Protein AF-A0A7L5JMY8-F1 (afdb_monomer)

pLDDT: mean 86.7, std 9.5, range [43.69, 96.56]

Nearest PDB structures (foldseek):
  7z8f-assembly1_n  TM=1.331E-01  e=8.745E-01  Homo sapiens
  7z8f-assembly1_f  TM=1.299E-01  e=8.092E-01  Homo sapiens
  7z8f-assembly1_m  TM=1.327E-01  e=2.137E+00  Homo sapiens

Sequence (607 aa):
MKKYSILFLLIIILAKIIYLLFEIDYNGSLLDIVSKPKVDKEELESLELYGHKLSSIGLTLLVIPFLYLVYNFIVKNKILVYILLVITSMIVYLGIYKSLTMLIDKIVEENKDKRYYSYYATTFKYGMLNSQMGYGSFIPKERLENLTIEDKVLIANIFLLMAYDDKLVDKVAENKNKLTETYLLNQKNKEYENKYKESENKFNSTLKEINNAFETYTSKTNEANKFLANIEKEKAEVNKIYEDVKINIFAKSYTSYRINSDHYMKGINPSNSEIETYYKDLSDYFKYHNFKRAQDKYNESMQENFGRYIEPISWCENNICPSKNSIRRVLKQEAERKWDKNIEPNLTRKEFFANSYTRSKIAKELNSKFKINLPMDFNYSKDTFVNAILNKLNKKQEEVKIQLRSELRKAIKKDIELELNYNSFAKYWKPDIIKEYGEKYGEILFKMIENKNTEKFYSEFYEPYYKENYLDKFILTKEQLDNNEHEEKGDYAIKSMFIIPFAIFMSLLASLLNFVSVIVLSLIVILKFIKQDTKIFITTNIVKVLLYVVIIYYPYKIGKDNKVLEQYKIFQKQHDSKFINFYVEAMNWILVVENFSYNKLYKLKYK

Secondary structure (DSSP, 8-state):
-PPPPHHHHHHHHHHHHHHHHHHHHHHHHHHHHHTSS---HHHHHHHHHHHHHHHHHHHHHHHHHHHHHHHHHH-S-HHHHHHHHHHHHHHHHHHHHHHHHHHHHHHHHHTGGGHHHHHHHHHHHHHHHTTS---TTSS-GGGTTS--HHHHHHHHTTHHHHHH-TTHHHHHHHTHHH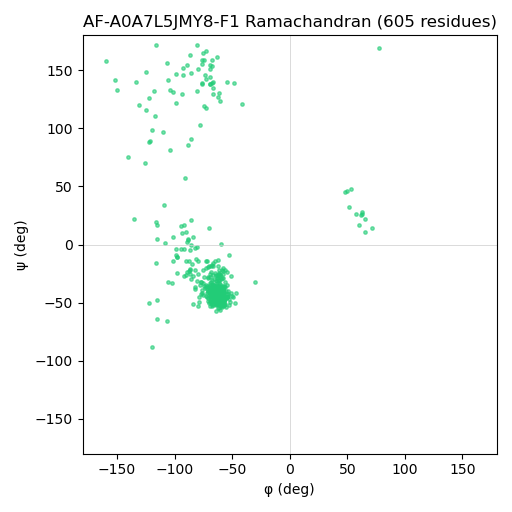HHHHHHHHTTTHHHHHHHHHHHHHHHHHHHHHHHHHHHHHHHHHHHHHHHHHHHHHHHHHHHHHHHHIIIIIIHHHHHHHHHHHHHHHHHS--HHHHHHHHHHHHHHHHHTTSHHHHHHHHHHHHHHHSS---GGGG-BTTBSS-HHHHHHHHHHHHHHHS-TTS-TT--HHHHHH-HHHHHHHHHHHHHHHT----TT----HHHHHHHHHHHHHHHHHHHHHHHHHHHHHHHSS-PPSS--HHHHHGGGHHHHHHHHHHHHHHHHHHHHHTT--TTIIIIIIHHHHIIIIITTTS--HHHHHSTTSHHHHHHHHHHHHHHHHHHHHHHHHHHHHHHHHHHHHHHHHHHHTT-TTTHHHHHHHHHHHHHHHHHHHHHHHHHHTTTTTT-GGGGSPPS-HHHHHHHHHHHHHHHHHHHHIIIIITTT--

Organism: NCBI:txid255507

Structure (mmCIF, N/CA/C/O backbone):
data_AF-A0A7L5JMY8-F1
#
_entry.id   AF-A0A7L5JMY8-F1
#
loop_
_atom_site.group_PDB
_atom_site.id
_atom_site.type_symbol
_atom_site.label_atom_id
_atom_site.label_alt_id
_atom_site.label_comp_id
_atom_site.label_asym_id
_atom_site.label_entity_id
_atom_site.label_seq_id
_atom_site.pdbx_PDB_ins_code
_atom_site.Cartn_x
_atom_site.Cartn_y
_atom_site.Cartn_z
_atom_site.occupancy
_atom_site.B_iso_or_equiv
_atom_site.auth_seq_id
_atom_site.auth_comp_id
_atom_site.auth_asym_id
_atom_site.auth_atom_id
_atom_site.pdbx_PDB_model_num
ATOM 1 N N . MET A 1 1 ? -15.051 -8.107 73.227 1.00 45.69 1 MET A N 1
ATOM 2 C CA . MET A 1 1 ? -14.521 -8.076 71.841 1.00 45.69 1 MET A CA 1
ATOM 3 C C . MET A 1 1 ? -13.399 -7.048 71.739 1.00 45.69 1 MET A C 1
ATOM 5 O O . MET A 1 1 ? -13.614 -5.905 72.132 1.00 45.69 1 MET A O 1
ATOM 9 N N . LYS A 1 2 ? -12.206 -7.428 71.248 1.00 54.94 2 LYS A N 1
ATOM 10 C CA . LYS A 1 2 ? -11.136 -6.454 70.956 1.00 54.94 2 LYS A CA 1
ATOM 11 C C . LYS A 1 2 ? -11.643 -5.471 69.896 1.00 54.94 2 LYS A C 1
ATOM 13 O O . LYS A 1 2 ? -12.101 -5.877 68.834 1.00 54.94 2 LYS A O 1
ATOM 18 N N . LYS A 1 3 ? -11.604 -4.181 70.222 1.00 73.94 3 LYS A N 1
ATOM 19 C CA . LYS A 1 3 ? -12.197 -3.108 69.417 1.00 73.94 3 LYS A CA 1
ATOM 20 C C . LYS A 1 3 ? -11.285 -2.749 68.237 1.00 73.94 3 LYS A C 1
ATOM 22 O O . LYS A 1 3 ? -10.063 -2.847 68.342 1.00 73.94 3 LYS A O 1
ATOM 27 N N . TYR A 1 4 ? -11.875 -2.279 67.135 1.00 80.56 4 TYR A N 1
ATOM 28 C CA . TYR A 1 4 ? -11.118 -1.613 66.067 1.00 80.56 4 TYR A CA 1
ATOM 29 C C . TYR A 1 4 ? -10.298 -0.435 66.617 1.00 80.56 4 TYR A C 1
ATOM 31 O O . TYR A 1 4 ? -10.811 0.327 67.442 1.00 80.56 4 TYR A O 1
ATOM 39 N N . SER A 1 5 ? -9.068 -0.249 66.141 1.00 85.50 5 SER A N 1
ATOM 40 C CA . SER A 1 5 ? -8.345 1.009 66.364 1.00 85.50 5 SER A CA 1
ATOM 41 C C . SER A 1 5 ? -9.038 2.150 65.607 1.00 85.50 5 SER A C 1
ATOM 43 O O . SER A 1 5 ? -9.482 1.941 64.479 1.00 85.50 5 SER A O 1
ATOM 45 N N . ILE A 1 6 ? -9.139 3.345 66.204 1.00 86.25 6 ILE A N 1
ATOM 46 C CA . ILE A 1 6 ? -9.717 4.528 65.532 1.00 86.25 6 ILE A CA 1
ATOM 47 C C . ILE A 1 6 ? -8.898 4.873 64.284 1.00 86.25 6 ILE A C 1
ATOM 49 O O . ILE A 1 6 ? -9.472 5.067 63.219 1.00 86.25 6 ILE A O 1
ATOM 53 N N . LEU A 1 7 ? -7.566 4.844 64.391 1.00 88.25 7 LEU A N 1
ATOM 54 C CA . LEU A 1 7 ? -6.664 5.105 63.268 1.00 88.25 7 LEU A CA 1
ATOM 55 C C . LEU A 1 7 ? -6.914 4.143 62.096 1.00 88.25 7 LEU A C 1
ATOM 57 O O . LEU A 1 7 ? -6.995 4.572 60.952 1.00 88.25 7 LEU A O 1
ATOM 61 N N . PHE A 1 8 ? -7.104 2.850 62.383 1.00 91.00 8 PHE A N 1
ATOM 62 C CA . PHE A 1 8 ? -7.425 1.855 61.356 1.00 91.00 8 PHE A CA 1
ATOM 63 C C . PHE A 1 8 ? -8.754 2.165 60.654 1.00 91.00 8 PHE A C 1
ATOM 65 O O . PHE A 1 8 ? -8.830 2.094 59.430 1.00 91.00 8 PHE A O 1
ATOM 72 N N . LEU A 1 9 ? -9.792 2.541 61.413 1.00 91.75 9 LEU A N 1
ATOM 73 C CA . LEU A 1 9 ? -11.089 2.905 60.837 1.00 91.75 9 LEU A CA 1
ATOM 74 C C . LEU A 1 9 ? -10.970 4.121 59.915 1.00 91.75 9 LEU A C 1
ATOM 76 O O . LEU A 1 9 ? -11.498 4.078 58.811 1.00 91.75 9 LEU A O 1
ATOM 80 N N . LEU A 1 10 ? -10.244 5.163 60.333 1.00 93.00 10 LEU A N 1
ATOM 81 C CA . LEU A 1 10 ? -10.032 6.364 59.520 1.00 93.00 10 LEU A CA 1
ATOM 82 C C . LEU A 1 10 ? -9.279 6.054 58.219 1.00 93.00 10 LEU A C 1
ATOM 84 O O . LEU A 1 10 ? -9.697 6.514 57.160 1.00 93.00 10 LEU A O 1
ATOM 88 N N . ILE A 1 11 ? -8.229 5.225 58.276 1.00 93.38 11 ILE A N 1
ATOM 89 C CA . ILE A 1 11 ? -7.471 4.803 57.085 1.00 93.38 11 ILE A CA 1
ATOM 90 C C . ILE A 1 11 ? -8.373 4.045 56.104 1.00 93.38 11 ILE A C 1
ATOM 92 O O . ILE A 1 11 ? -8.365 4.338 54.911 1.00 93.38 11 ILE A O 1
ATOM 96 N N . ILE A 1 12 ? -9.179 3.095 56.589 1.00 94.69 12 ILE A N 1
ATOM 97 C CA . ILE A 1 12 ? -10.074 2.315 55.723 1.00 94.69 12 ILE A CA 1
ATOM 98 C C . ILE A 1 12 ? -11.204 3.172 55.151 1.00 94.69 12 ILE A C 1
ATOM 100 O O . ILE A 1 12 ? -11.555 3.000 53.986 1.00 94.69 12 ILE A O 1
ATOM 104 N N . ILE A 1 13 ? -11.765 4.095 55.936 1.00 95.75 13 ILE A N 1
ATOM 105 C CA . ILE A 1 13 ? -12.767 5.050 55.445 1.00 95.75 13 ILE A CA 1
ATOM 106 C C . ILE A 1 13 ? -12.171 5.886 54.309 1.00 95.75 13 ILE A C 1
ATOM 108 O O . ILE A 1 13 ? -12.771 5.954 53.240 1.00 95.75 13 ILE A O 1
ATOM 112 N N . LEU A 1 14 ? -10.975 6.453 54.502 1.00 96.44 14 LEU A N 1
ATOM 113 C CA . LEU A 1 14 ? -10.297 7.247 53.478 1.00 96.44 14 LEU A CA 1
ATOM 114 C C . LEU A 1 14 ? -10.017 6.423 52.213 1.00 96.44 14 LEU A C 1
ATOM 116 O O . LEU A 1 14 ? -10.344 6.866 51.116 1.00 96.44 14 LEU A O 1
ATOM 120 N N . ALA A 1 15 ? -9.486 5.206 52.357 1.00 95.88 15 ALA A N 1
ATOM 121 C CA . ALA A 1 15 ? -9.220 4.316 51.227 1.00 95.88 15 ALA A CA 1
ATOM 122 C C . ALA A 1 15 ? -10.496 3.973 50.440 1.00 95.88 15 ALA A C 1
ATOM 124 O O . ALA A 1 15 ? -10.480 3.973 49.211 1.00 95.88 15 ALA A O 1
ATOM 125 N N . LYS A 1 16 ? -11.620 3.733 51.131 1.00 96.56 16 LYS A N 1
ATOM 126 C CA . LYS A 1 16 ? -12.921 3.482 50.493 1.00 96.56 16 LYS A CA 1
ATOM 127 C C . LYS A 1 16 ? -13.480 4.718 49.791 1.00 96.56 16 LYS A C 1
ATOM 129 O O . LYS A 1 16 ? -14.048 4.571 48.718 1.00 96.56 16 LYS A O 1
ATOM 134 N N . ILE A 1 17 ? -13.317 5.914 50.361 1.00 95.06 17 ILE A N 1
ATOM 135 C CA . ILE A 1 17 ? -13.724 7.168 49.705 1.00 95.06 17 ILE A CA 1
ATOM 136 C C . ILE A 1 17 ? -12.920 7.374 48.418 1.00 95.06 17 ILE A C 1
ATOM 138 O O . ILE A 1 17 ? -13.513 7.631 47.377 1.00 95.06 17 ILE A O 1
ATOM 142 N N . ILE A 1 18 ? -11.593 7.198 48.468 1.00 94.94 18 ILE A N 1
ATOM 143 C CA . ILE A 1 18 ? -10.727 7.281 47.281 1.00 94.94 18 ILE A CA 1
ATOM 144 C C . ILE A 1 18 ? -11.172 6.264 46.225 1.00 94.94 18 ILE A C 1
ATOM 146 O O . ILE A 1 18 ? -11.337 6.620 45.063 1.00 94.94 18 ILE A O 1
ATOM 150 N N . TYR A 1 19 ? -11.422 5.017 46.628 1.00 95.62 19 TYR A N 1
ATOM 151 C CA . TYR A 1 19 ? -11.937 3.977 45.738 1.00 95.62 19 TYR A CA 1
ATOM 152 C C . TYR A 1 19 ? -13.268 4.373 45.068 1.00 95.62 19 TYR A C 1
ATOM 154 O O . TYR A 1 19 ? -13.386 4.250 43.853 1.00 95.62 19 TYR A O 1
ATOM 162 N N . LEU A 1 20 ? -14.237 4.911 45.820 1.00 93.44 20 LEU A N 1
ATOM 163 C CA . LEU A 1 20 ? -15.526 5.351 45.267 1.00 93.44 20 LEU A CA 1
ATOM 164 C C . LEU A 1 20 ? -15.371 6.472 44.224 1.00 93.44 20 LEU A C 1
ATOM 166 O O . LEU A 1 20 ? -16.136 6.513 43.265 1.00 93.44 20 LEU A O 1
ATOM 170 N N . LEU A 1 21 ? -14.379 7.359 44.376 1.00 91.06 21 LEU A N 1
ATOM 171 C CA . LEU A 1 21 ? -14.079 8.387 43.369 1.00 91.06 21 LEU A CA 1
ATOM 172 C C . LEU A 1 21 ? -13.570 7.776 42.056 1.00 91.06 21 LEU A C 1
ATOM 174 O O . LEU A 1 21 ? -13.951 8.243 40.985 1.00 91.06 21 LEU A O 1
ATOM 178 N N . PHE A 1 22 ? -12.740 6.731 42.131 1.00 92.62 22 PHE A N 1
ATOM 179 C CA . PHE A 1 22 ? -12.297 5.996 40.944 1.00 92.62 22 PHE A CA 1
ATOM 180 C C . PHE A 1 22 ? -13.429 5.187 40.298 1.00 92.62 22 PHE A C 1
ATOM 182 O O . PHE A 1 22 ? -13.464 5.090 39.079 1.00 92.62 22 PHE A O 1
ATOM 189 N N . GLU A 1 23 ? -14.382 4.656 41.069 1.00 91.50 23 GLU A N 1
ATOM 190 C CA . GLU A 1 23 ? -15.553 3.957 40.506 1.00 91.50 23 GLU A CA 1
ATOM 191 C C . GLU A 1 23 ? -16.479 4.885 39.714 1.00 91.50 23 GLU A C 1
ATOM 193 O O . GLU A 1 23 ? -16.956 4.525 38.640 1.00 91.50 23 GLU A O 1
ATOM 198 N N . ILE A 1 24 ? -16.690 6.113 40.195 1.00 89.00 24 ILE A N 1
ATOM 199 C CA . ILE A 1 24 ? -17.440 7.134 39.443 1.00 89.00 24 ILE A CA 1
ATOM 200 C C . ILE A 1 24 ? -16.744 7.431 38.108 1.00 89.00 24 ILE A C 1
ATOM 202 O O . ILE A 1 24 ? -17.400 7.539 37.072 1.00 89.00 24 ILE A O 1
ATOM 206 N N . ASP A 1 25 ? -15.414 7.548 38.133 1.00 88.88 25 ASP A N 1
ATOM 207 C CA . ASP A 1 25 ? -14.593 7.784 36.945 1.00 88.88 25 ASP A CA 1
ATOM 208 C C . ASP A 1 25 ? -14.659 6.624 35.947 1.00 88.88 25 ASP A C 1
ATOM 210 O O . ASP A 1 25 ? -14.785 6.837 34.739 1.00 88.88 25 ASP A O 1
ATOM 214 N N . TYR A 1 26 ? -14.612 5.397 36.466 1.00 91.12 26 TYR A N 1
ATOM 215 C CA . TYR A 1 26 ? -14.696 4.175 35.684 1.00 91.12 26 TYR A CA 1
ATOM 216 C C . TYR A 1 26 ? -16.042 4.040 34.978 1.00 91.12 26 TYR A C 1
ATOM 218 O O . TYR A 1 26 ? -16.056 3.887 33.759 1.00 91.12 26 TYR A O 1
ATOM 226 N N . ASN A 1 27 ? -17.159 4.160 35.704 1.00 90.00 27 ASN A N 1
ATOM 227 C CA . ASN A 1 27 ? -18.495 4.032 35.114 1.00 90.00 27 ASN A CA 1
ATOM 228 C C . ASN A 1 27 ? -18.762 5.119 34.068 1.00 90.00 27 ASN A C 1
ATOM 230 O O . ASN A 1 27 ? -19.282 4.824 32.991 1.00 90.00 27 ASN A O 1
ATOM 234 N N . GLY A 1 28 ? -18.326 6.356 34.330 1.00 88.25 28 GLY A N 1
ATOM 235 C CA . GLY A 1 28 ? -18.406 7.434 33.345 1.00 88.25 28 GLY A CA 1
ATOM 236 C C . GLY A 1 28 ? -17.623 7.129 32.070 1.00 88.25 28 GLY A C 1
ATOM 237 O O . GLY A 1 28 ? -18.177 7.170 30.970 1.00 88.25 28 GLY A O 1
ATOM 238 N N . SER A 1 29 ? -16.359 6.732 32.226 1.00 88.12 29 SER A N 1
ATOM 239 C CA . SER A 1 29 ? -15.483 6.390 31.101 1.00 88.12 29 SER A CA 1
ATOM 240 C C . SER A 1 29 ? -15.984 5.170 30.322 1.00 88.12 29 SER A C 1
ATOM 242 O O . SER A 1 29 ? -15.910 5.151 29.096 1.00 88.12 29 SER A O 1
ATOM 244 N N . LEU A 1 30 ? -16.535 4.168 31.013 1.00 89.38 30 LEU A N 1
ATOM 245 C CA . LEU A 1 30 ? -17.137 2.977 30.417 1.00 89.38 30 LEU A CA 1
ATOM 246 C C . LEU A 1 30 ? -18.319 3.355 29.520 1.00 89.38 30 LEU A C 1
ATOM 248 O O . LEU A 1 30 ? -18.345 2.959 28.357 1.00 89.38 30 LEU A O 1
ATOM 252 N N . LEU A 1 31 ? -19.255 4.174 30.009 1.00 89.56 31 LEU A N 1
ATOM 253 C CA . LEU A 1 31 ? -20.392 4.633 29.204 1.00 89.56 31 LEU A CA 1
ATOM 254 C C . LEU A 1 31 ? -19.954 5.476 28.000 1.00 89.56 31 LEU A C 1
ATOM 256 O O . LEU A 1 31 ? -20.545 5.353 26.924 1.00 89.56 31 LEU A O 1
ATOM 260 N N . ASP A 1 32 ? -18.912 6.294 28.143 1.00 87.88 32 ASP A N 1
ATOM 261 C CA . ASP A 1 32 ? -18.379 7.094 27.039 1.00 87.88 32 ASP A CA 1
ATOM 262 C C . ASP A 1 32 ? -17.694 6.248 25.972 1.00 87.88 32 ASP A C 1
ATOM 264 O O . ASP A 1 32 ? -17.980 6.431 24.789 1.00 87.88 32 ASP A O 1
ATOM 268 N N . ILE A 1 33 ? -16.858 5.286 26.368 1.00 86.50 33 ILE A N 1
ATOM 269 C CA . ILE A 1 33 ? -16.188 4.369 25.438 1.00 86.50 33 ILE A CA 1
ATOM 270 C C . ILE A 1 33 ? -17.220 3.544 24.677 1.00 86.50 33 ILE A C 1
ATOM 272 O O . ILE A 1 33 ? -17.162 3.450 23.456 1.00 86.50 33 ILE A O 1
ATOM 276 N N . VAL A 1 34 ? -18.202 2.980 25.373 1.00 83.81 34 VAL A N 1
ATOM 277 C CA . VAL A 1 34 ? -19.194 2.084 24.765 1.00 83.81 34 VAL A CA 1
ATOM 278 C C . VAL A 1 34 ? -20.137 2.811 23.808 1.00 83.81 34 VAL A C 1
ATOM 280 O O . VAL A 1 34 ? -20.671 2.196 22.884 1.00 83.81 34 VAL A O 1
ATOM 283 N N . SER A 1 35 ? -20.287 4.120 23.993 1.00 85.75 35 SER A N 1
ATOM 284 C CA . SER A 1 35 ? -21.069 4.988 23.115 1.00 85.75 35 SER A CA 1
ATOM 285 C C . SER A 1 35 ? -20.248 5.576 21.964 1.00 85.75 35 SER A C 1
ATOM 287 O O . SER A 1 35 ? -20.786 6.350 21.172 1.00 85.75 35 SER A O 1
ATOM 289 N N . LYS A 1 36 ? -18.955 5.235 21.839 1.00 82.94 36 LYS A N 1
ATOM 290 C CA . LYS A 1 36 ? -18.146 5.656 20.691 1.00 82.94 36 LYS A CA 1
ATOM 291 C C . LYS A 1 36 ? -18.601 4.934 19.414 1.00 82.94 36 LYS A C 1
ATOM 293 O O . LYS A 1 36 ? -18.862 3.730 19.447 1.00 82.94 36 LYS A O 1
ATOM 298 N N . PRO A 1 37 ? -18.563 5.611 18.252 1.00 71.06 37 PRO A N 1
ATOM 299 C CA . PRO A 1 37 ? -18.886 5.007 16.956 1.00 71.06 37 PRO A CA 1
ATOM 300 C C . PRO A 1 37 ? -18.031 3.787 16.574 1.00 71.06 37 PRO A C 1
ATOM 302 O O . PRO A 1 37 ? -18.441 2.990 15.729 1.00 71.06 37 PRO A O 1
ATOM 305 N N . LYS A 1 38 ? -16.855 3.632 17.195 1.00 72.31 38 LYS A N 1
ATOM 306 C CA . LYS A 1 38 ? -15.998 2.446 17.138 1.00 72.31 38 LYS A CA 1
ATOM 307 C C . LYS A 1 38 ? -15.195 2.351 18.436 1.00 72.31 38 LYS A C 1
ATOM 309 O O . LYS A 1 38 ? -14.741 3.371 18.948 1.00 72.31 38 LYS A O 1
ATOM 314 N N . VAL A 1 39 ? -15.010 1.130 18.930 1.00 72.69 39 VAL A N 1
ATOM 315 C CA . VAL A 1 39 ? -14.099 0.821 20.040 1.00 72.69 39 VAL A CA 1
ATOM 316 C C . VAL A 1 39 ? -13.105 -0.202 19.524 1.00 72.69 39 VAL A C 1
ATOM 318 O O . VAL A 1 39 ? -13.514 -1.222 18.968 1.00 72.69 39 VAL A O 1
ATOM 321 N N . ASP A 1 40 ? -11.816 0.086 19.658 1.00 73.38 40 ASP A N 1
ATOM 322 C CA . ASP A 1 40 ? -10.777 -0.855 19.258 1.00 73.38 40 ASP A CA 1
ATOM 323 C C . ASP A 1 40 ? -10.639 -1.984 20.290 1.00 73.38 40 ASP A C 1
ATOM 325 O O . ASP A 1 40 ? -10.983 -1.832 21.466 1.00 73.38 40 ASP A O 1
ATOM 329 N N . LYS A 1 41 ? -10.128 -3.140 19.849 1.00 77.06 41 LYS A N 1
ATOM 330 C CA . LYS A 1 41 ? -9.928 -4.311 20.716 1.00 77.06 41 LYS A CA 1
ATOM 331 C C . LYS A 1 41 ? -9.092 -3.963 21.950 1.00 77.06 41 LYS A C 1
ATOM 333 O O . LYS A 1 41 ? -9.497 -4.284 23.062 1.00 77.06 41 LYS A O 1
ATOM 338 N N . GLU A 1 42 ? -8.002 -3.230 21.744 1.00 81.56 42 GLU A N 1
ATOM 339 C CA . GLU A 1 42 ? -7.103 -2.776 22.808 1.00 81.56 42 GLU A CA 1
ATOM 340 C C . GLU A 1 42 ? -7.799 -1.836 23.805 1.00 81.56 42 GLU A C 1
ATOM 342 O O . GLU A 1 42 ? -7.603 -1.972 25.013 1.00 81.56 42 GLU A O 1
ATOM 347 N N . GLU A 1 43 ? -8.659 -0.919 23.333 1.00 82.12 43 GLU A N 1
ATOM 348 C CA . GLU A 1 43 ? -9.433 -0.044 24.225 1.00 82.12 43 GLU A CA 1
ATOM 349 C C . GLU A 1 43 ? -10.357 -0.874 25.128 1.00 82.12 43 GLU A C 1
ATOM 351 O O . GLU A 1 43 ? -10.383 -0.655 26.341 1.00 82.12 43 GLU A O 1
ATOM 356 N N . LEU A 1 44 ? -11.065 -1.865 24.572 1.00 81.44 44 LEU A N 1
ATOM 357 C CA . LEU A 1 44 ? -11.972 -2.723 25.341 1.00 81.44 44 LEU A CA 1
ATOM 358 C C . LEU A 1 44 ? -11.223 -3.598 26.361 1.00 81.44 44 LEU A C 1
ATOM 360 O O . LEU A 1 44 ? -11.631 -3.668 27.518 1.00 81.44 44 LEU A O 1
ATOM 364 N N . GLU A 1 45 ? -10.116 -4.225 25.960 1.00 84.56 45 GLU A N 1
ATOM 365 C CA . GLU A 1 45 ? -9.293 -5.055 26.852 1.00 84.56 45 GLU A CA 1
ATOM 366 C C . GLU A 1 45 ? -8.656 -4.227 27.976 1.00 84.56 45 GLU A C 1
ATOM 368 O O . GLU A 1 45 ? -8.602 -4.660 29.129 1.00 84.56 45 GLU A O 1
ATOM 373 N N . SER A 1 46 ? -8.216 -3.000 27.675 1.00 86.69 46 SER A N 1
ATOM 374 C CA . SER A 1 46 ? -7.680 -2.089 28.690 1.00 86.69 46 SER A CA 1
ATOM 375 C C . SER A 1 46 ? -8.739 -1.697 29.727 1.00 86.69 46 SER A C 1
ATOM 377 O O . SER A 1 46 ? -8.447 -1.627 30.926 1.00 86.69 46 SER A O 1
ATOM 379 N N . LEU A 1 47 ? -9.980 -1.504 29.276 1.00 85.38 47 LEU A N 1
ATOM 380 C CA . LEU A 1 47 ? -11.123 -1.148 30.107 1.00 85.38 47 LEU A CA 1
ATOM 381 C C . LEU A 1 47 ? -11.569 -2.315 30.992 1.00 85.38 47 LEU A C 1
ATOM 383 O O . LEU A 1 47 ? -11.865 -2.114 32.171 1.00 85.38 47 LEU A O 1
ATOM 387 N N . GLU A 1 48 ? -11.566 -3.532 30.447 1.00 86.38 48 GLU A N 1
ATOM 388 C CA . GLU A 1 48 ? -11.793 -4.769 31.196 1.00 86.38 48 GLU A CA 1
ATOM 389 C C . GLU A 1 48 ? -10.733 -4.937 32.293 1.00 86.38 48 GLU A C 1
ATOM 391 O O . GLU A 1 48 ? -11.058 -5.091 33.473 1.00 86.38 48 GLU A O 1
ATOM 396 N N . LEU A 1 49 ? -9.452 -4.822 31.926 1.00 88.94 49 LEU A N 1
ATOM 397 C CA . LEU A 1 49 ? -8.332 -4.936 32.855 1.00 88.94 49 LEU A CA 1
ATOM 398 C C . LEU A 1 49 ? -8.428 -3.913 33.992 1.00 88.94 49 LEU A C 1
ATOM 400 O O . LEU A 1 49 ? -8.165 -4.235 35.156 1.00 88.94 49 LEU A O 1
ATOM 404 N N . TYR A 1 50 ? -8.780 -2.672 33.662 1.00 90.88 50 TYR A N 1
ATOM 405 C CA . TYR A 1 50 ? -8.962 -1.614 34.646 1.00 90.88 50 TYR A CA 1
ATOM 406 C C . TYR A 1 50 ? -10.156 -1.895 35.570 1.00 90.88 50 TYR A C 1
ATOM 408 O O . TYR A 1 50 ? -9.998 -1.827 36.792 1.00 90.88 50 TYR A O 1
ATOM 416 N N . GLY A 1 51 ? -11.296 -2.324 35.019 1.00 90.00 51 GLY A N 1
ATOM 417 C CA . GLY A 1 51 ? -12.479 -2.722 35.786 1.00 90.00 51 GLY A CA 1
ATOM 418 C C . GLY A 1 51 ? -12.214 -3.874 36.754 1.00 90.00 51 GLY A C 1
ATOM 419 O O . GLY A 1 51 ? -12.612 -3.814 37.920 1.00 90.00 51 GLY A O 1
ATOM 420 N N . HIS A 1 52 ? -11.466 -4.893 36.320 1.00 91.38 52 HIS A N 1
ATOM 421 C CA . HIS A 1 52 ? -11.046 -6.005 37.175 1.00 91.38 52 HIS A CA 1
ATOM 422 C C . HIS A 1 52 ? -10.165 -5.550 38.332 1.00 91.38 52 HIS A C 1
ATOM 424 O O . HIS A 1 52 ? -10.394 -5.960 39.473 1.00 91.38 52 HIS A O 1
ATOM 430 N N . LYS A 1 53 ? -9.172 -4.694 38.068 1.00 93.56 53 LYS A N 1
ATOM 431 C CA . LYS A 1 53 ? -8.311 -4.129 39.118 1.00 93.56 53 LYS A CA 1
ATOM 432 C C . LYS A 1 53 ? -9.144 -3.348 40.129 1.00 93.56 53 LYS A C 1
ATOM 434 O O . LYS A 1 53 ? -9.012 -3.578 41.332 1.00 93.56 53 LYS A O 1
ATOM 439 N N . LEU A 1 54 ? -10.020 -2.472 39.645 1.00 93.75 54 LEU A N 1
ATOM 440 C CA . LEU A 1 54 ? -10.829 -1.603 40.488 1.00 93.75 54 LEU A CA 1
ATOM 441 C C . LEU A 1 54 ? -11.819 -2.405 41.344 1.00 93.75 54 LEU A C 1
ATOM 443 O O . LEU A 1 54 ? -11.791 -2.295 42.571 1.00 93.75 54 LEU A O 1
ATOM 447 N N . SER A 1 55 ? -12.576 -3.318 40.732 1.00 92.81 55 SER A N 1
ATOM 448 C CA . SER A 1 55 ? -13.492 -4.226 41.438 1.00 92.81 55 SER A CA 1
ATOM 449 C C . SER A 1 55 ? -12.762 -5.080 42.480 1.00 92.81 55 SER A C 1
ATOM 451 O O . SER A 1 55 ? -13.244 -5.255 43.601 1.00 92.81 55 SER A O 1
ATOM 453 N N . SER A 1 56 ? -11.561 -5.572 42.154 1.00 94.25 56 SER A N 1
ATOM 454 C CA . SER A 1 56 ? -10.741 -6.365 43.080 1.00 94.25 56 SER A CA 1
ATOM 455 C C . SER A 1 56 ? -10.276 -5.549 44.285 1.00 94.25 56 SER A C 1
ATOM 457 O O . SER A 1 56 ? -10.311 -6.053 45.410 1.00 94.25 56 SER A O 1
ATOM 459 N N . ILE A 1 57 ? -9.893 -4.281 44.089 1.00 95.00 57 ILE A N 1
ATOM 460 C CA . ILE A 1 57 ? -9.590 -3.349 45.188 1.00 95.00 57 ILE A CA 1
ATOM 461 C C . ILE A 1 57 ? -10.839 -3.140 46.050 1.00 95.00 57 ILE A C 1
ATOM 463 O O . ILE A 1 57 ? -10.775 -3.311 47.269 1.00 95.00 57 ILE A O 1
ATOM 467 N N . GLY A 1 58 ? -11.981 -2.831 45.432 1.00 94.50 58 GLY A N 1
ATOM 468 C CA . GLY A 1 58 ? -13.244 -2.565 46.120 1.00 94.50 58 GLY A CA 1
ATOM 469 C C . GLY A 1 58 ? -13.721 -3.721 46.993 1.00 94.50 58 GLY A C 1
ATOM 470 O O . GLY A 1 58 ? -14.077 -3.525 48.160 1.00 94.50 58 GLY A O 1
ATOM 471 N N . LEU A 1 59 ? -13.688 -4.939 46.454 1.00 94.62 59 LEU A N 1
ATOM 472 C CA . LEU A 1 59 ? -14.059 -6.156 47.173 1.00 94.62 59 LEU A CA 1
ATOM 473 C C . LEU A 1 59 ? -13.039 -6.503 48.270 1.00 94.62 59 LEU A C 1
ATOM 475 O O . LEU A 1 59 ? -13.434 -6.845 49.386 1.00 94.62 59 LEU A O 1
ATOM 479 N N . THR A 1 60 ? -11.739 -6.314 48.025 1.00 95.94 60 THR A N 1
ATOM 480 C CA . THR A 1 60 ? -10.703 -6.498 49.059 1.00 95.94 60 THR A CA 1
ATOM 481 C C . THR A 1 60 ? -10.906 -5.526 50.225 1.00 95.94 60 THR A C 1
ATOM 483 O O . THR A 1 60 ? -10.900 -5.936 51.388 1.00 95.94 60 THR A O 1
ATOM 486 N N . LEU A 1 61 ? -11.191 -4.248 49.944 1.00 95.50 61 LEU A N 1
ATOM 487 C CA . LEU A 1 61 ? -11.484 -3.230 50.960 1.00 95.50 61 LEU A CA 1
ATOM 488 C C . LEU A 1 61 ? -12.712 -3.572 51.819 1.00 95.50 61 LEU A C 1
ATOM 490 O O . LEU A 1 61 ? -12.818 -3.094 52.951 1.00 95.50 61 LEU A O 1
ATOM 494 N N . LEU A 1 62 ? -13.670 -4.358 51.321 1.00 94.44 62 LEU A N 1
ATOM 495 C CA . LEU A 1 62 ? -14.815 -4.838 52.109 1.00 94.44 62 LEU A CA 1
ATOM 496 C C . LEU A 1 62 ? -14.435 -5.960 53.079 1.00 94.44 62 LEU A C 1
ATOM 498 O O . LEU A 1 62 ? -14.982 -6.018 54.180 1.00 94.44 62 LEU A O 1
ATOM 502 N N . VAL A 1 63 ? -13.479 -6.807 52.700 1.00 94.44 63 VAL A N 1
ATOM 503 C CA . VAL A 1 63 ? -13.028 -7.956 53.498 1.00 94.44 63 VAL A CA 1
ATOM 504 C C . VAL A 1 63 ? -12.033 -7.539 54.594 1.00 94.44 63 VAL A C 1
ATOM 506 O O . VAL A 1 63 ? -12.043 -8.107 55.688 1.00 94.44 63 VAL A O 1
ATOM 509 N N . ILE A 1 64 ? -11.221 -6.501 54.358 1.00 94.00 64 ILE A N 1
ATOM 510 C CA . ILE A 1 64 ? -10.167 -6.043 55.286 1.00 94.00 64 ILE A CA 1
ATOM 511 C C . ILE A 1 64 ? -10.654 -5.781 56.729 1.00 94.00 64 ILE A C 1
ATOM 513 O O . ILE A 1 64 ? -9.996 -6.259 57.658 1.00 94.00 64 ILE A O 1
ATOM 517 N N . PRO A 1 65 ? -11.774 -5.071 56.987 1.00 91.62 65 PRO A N 1
ATOM 518 C CA . PRO A 1 65 ? -12.264 -4.868 58.353 1.00 91.62 65 PRO A CA 1
ATOM 519 C C . PRO A 1 65 ? -12.536 -6.179 59.099 1.00 91.62 65 PRO A C 1
ATOM 521 O O . PRO A 1 65 ? -12.201 -6.304 60.277 1.00 91.62 65 PRO A O 1
ATOM 524 N N . PHE A 1 66 ? -13.087 -7.177 58.408 1.00 90.88 66 PHE A N 1
ATOM 525 C CA . PHE A 1 66 ? -13.334 -8.492 58.990 1.00 90.88 66 PHE A CA 1
ATOM 526 C C . PHE A 1 66 ? -12.020 -9.215 59.315 1.00 90.88 66 PHE A C 1
ATOM 528 O O . PHE A 1 66 ? -11.837 -9.663 60.449 1.00 90.88 66 PHE A O 1
ATOM 535 N N . LEU A 1 67 ? -11.063 -9.239 58.379 1.00 92.25 67 LEU A N 1
ATOM 536 C CA . LEU A 1 67 ? -9.734 -9.823 58.612 1.00 92.25 67 LEU A CA 1
ATOM 537 C C . LEU A 1 67 ? -9.009 -9.155 59.786 1.00 92.25 67 LEU A C 1
ATOM 539 O O . LEU A 1 67 ? -8.384 -9.837 60.598 1.00 92.25 67 LEU A O 1
ATOM 543 N N . TYR A 1 68 ? -9.142 -7.832 59.937 1.00 92.06 68 TYR A N 1
ATOM 544 C CA . TYR A 1 68 ? -8.552 -7.103 61.061 1.00 92.06 68 TYR A CA 1
ATOM 545 C C . TYR A 1 68 ? -9.098 -7.611 62.396 1.00 92.06 68 TYR A C 1
ATOM 547 O O . TYR A 1 68 ? -8.328 -7.800 63.338 1.00 92.06 68 TYR A O 1
ATOM 555 N N . LEU A 1 69 ? -10.408 -7.860 62.495 1.00 88.88 69 LEU A N 1
ATOM 556 C CA . LEU A 1 69 ? -10.999 -8.425 63.710 1.00 88.88 69 LEU A CA 1
ATOM 557 C C . LEU A 1 69 ? -10.477 -9.833 64.000 1.00 88.88 69 LEU A C 1
ATOM 559 O O . LEU A 1 69 ? -10.111 -10.105 65.145 1.00 88.88 69 LEU A O 1
ATOM 563 N N . VAL A 1 70 ? -10.406 -10.691 62.979 1.00 89.44 70 VAL A N 1
ATOM 564 C CA . VAL A 1 70 ? -9.928 -12.076 63.105 1.00 89.44 70 VAL A CA 1
ATOM 565 C C . VAL A 1 70 ? -8.476 -12.110 63.586 1.00 89.44 70 VAL A C 1
ATOM 567 O O . VAL A 1 70 ? -8.172 -12.742 64.597 1.00 89.44 70 VAL A O 1
ATOM 570 N N . TYR A 1 71 ? -7.571 -11.367 62.948 1.00 91.44 71 TYR A N 1
ATOM 571 C CA . TYR A 1 71 ? -6.166 -11.360 63.365 1.00 91.44 71 TYR A CA 1
ATOM 572 C C . TYR A 1 71 ? -5.953 -10.683 64.706 1.00 91.44 71 TYR A C 1
ATOM 574 O O . TYR A 1 71 ? -5.155 -11.157 65.505 1.00 91.44 71 TYR A O 1
ATOM 582 N N . ASN A 1 72 ? -6.677 -9.607 65.004 1.00 88.12 72 ASN A N 1
ATOM 583 C CA . ASN A 1 72 ? -6.571 -8.957 66.304 1.00 88.12 72 ASN A CA 1
ATOM 584 C C . ASN A 1 72 ? -7.094 -9.864 67.436 1.00 88.12 72 ASN A C 1
ATOM 586 O O . ASN A 1 72 ? -6.656 -9.723 68.581 1.00 88.12 72 ASN A O 1
ATOM 590 N N . PHE A 1 73 ? -8.004 -10.796 67.134 1.00 87.06 73 PHE A N 1
ATOM 591 C CA . PHE A 1 73 ? -8.441 -11.843 68.054 1.00 87.06 73 PHE A CA 1
ATOM 592 C C . PHE A 1 73 ? -7.338 -12.887 68.293 1.00 87.06 73 PHE A C 1
ATOM 594 O O . PHE A 1 73 ? -6.990 -13.123 69.450 1.00 87.06 73 PHE A O 1
ATOM 601 N N . ILE A 1 74 ? -6.744 -13.429 67.224 1.00 88.81 74 ILE A N 1
ATOM 602 C CA . ILE A 1 74 ? -5.766 -14.534 67.276 1.00 88.81 74 ILE A CA 1
ATOM 603 C C . ILE A 1 74 ? -4.373 -14.066 67.736 1.00 88.81 74 ILE A C 1
ATOM 605 O O . ILE A 1 74 ? -3.716 -14.717 68.545 1.00 88.81 74 ILE A O 1
ATOM 609 N N . VAL A 1 75 ? -3.912 -12.917 67.247 1.00 89.69 75 VAL A N 1
ATOM 610 C CA . VAL A 1 75 ? -2.538 -12.429 67.408 1.00 89.69 75 VAL A CA 1
ATOM 611 C C . VAL A 1 75 ? -2.479 -11.319 68.461 1.00 89.69 75 VAL A C 1
ATOM 613 O O . VAL A 1 75 ? -3.260 -10.363 68.457 1.00 89.69 75 VAL A O 1
ATOM 616 N N . LYS A 1 76 ? -1.516 -11.417 69.389 1.00 84.38 76 LYS A N 1
ATOM 617 C CA . LYS A 1 76 ? -1.276 -10.378 70.410 1.00 84.38 76 LYS A CA 1
ATOM 618 C C . LYS A 1 76 ? -0.423 -9.214 69.885 1.00 84.38 76 LYS A C 1
ATOM 620 O O . LYS A 1 76 ? -0.710 -8.067 70.222 1.00 84.38 76 LYS A O 1
ATOM 625 N N . ASN A 1 77 ? 0.586 -9.491 69.054 1.00 89.44 77 ASN A N 1
ATOM 626 C CA . ASN A 1 77 ? 1.488 -8.477 68.500 1.00 89.44 77 ASN A CA 1
ATOM 627 C C . ASN A 1 77 ? 0.805 -7.654 67.391 1.00 89.44 77 ASN A C 1
ATOM 629 O O . ASN A 1 77 ? 0.421 -8.187 66.351 1.00 89.44 77 ASN A O 1
ATOM 633 N N . LYS A 1 78 ? 0.694 -6.337 67.597 1.00 85.56 78 LYS A N 1
ATOM 634 C CA . LYS A 1 78 ? 0.042 -5.413 66.657 1.00 85.56 78 LYS A CA 1
ATOM 635 C C . LYS A 1 78 ? 0.775 -5.275 65.328 1.00 85.56 78 LYS A C 1
ATOM 637 O O . LYS A 1 78 ? 0.109 -5.169 64.306 1.00 85.56 78 LYS A O 1
ATOM 642 N N . ILE A 1 79 ? 2.106 -5.315 65.327 1.00 89.00 79 ILE A N 1
ATOM 643 C CA . ILE A 1 79 ? 2.904 -5.232 64.095 1.00 89.00 79 ILE A CA 1
ATOM 644 C C . ILE A 1 79 ? 2.608 -6.452 63.217 1.00 89.00 79 ILE A C 1
ATOM 646 O O . ILE A 1 79 ? 2.320 -6.311 62.032 1.00 89.00 79 ILE A O 1
ATOM 650 N N . LEU A 1 80 ? 2.568 -7.639 63.828 1.00 91.31 80 LEU A N 1
ATOM 651 C CA . LEU A 1 80 ? 2.281 -8.887 63.122 1.00 91.31 80 LEU A CA 1
ATOM 652 C C . LEU A 1 80 ? 0.855 -8.908 62.542 1.00 91.31 80 LEU A C 1
ATOM 654 O O . LEU A 1 80 ? 0.666 -9.389 61.430 1.00 91.31 80 LEU A O 1
ATOM 658 N N . VAL A 1 81 ? -0.134 -8.315 63.228 1.00 90.12 81 VAL A N 1
ATOM 659 C CA . VAL A 1 81 ? -1.496 -8.133 62.681 1.00 90.12 81 VAL A CA 1
ATOM 660 C C . VAL A 1 81 ? -1.479 -7.313 61.389 1.00 90.12 81 VAL A C 1
ATOM 662 O O . VAL A 1 81 ? -2.124 -7.705 60.420 1.00 90.12 81 VAL A O 1
ATOM 665 N N . TYR A 1 82 ? -0.745 -6.197 61.347 1.00 90.75 82 TYR A N 1
ATOM 666 C CA . TYR A 1 82 ? -0.664 -5.373 60.136 1.00 90.75 82 TYR A CA 1
ATOM 667 C C . TYR A 1 82 ? 0.082 -6.080 58.996 1.00 90.75 82 TYR A C 1
ATOM 669 O O . TYR A 1 82 ? -0.370 -6.007 57.857 1.00 90.75 82 TYR A O 1
ATOM 677 N N . ILE A 1 83 ? 1.155 -6.825 59.291 1.00 92.50 83 ILE A N 1
ATOM 678 C CA . ILE A 1 83 ? 1.868 -7.634 58.285 1.00 92.50 83 ILE A CA 1
ATOM 679 C C . ILE A 1 83 ? 0.937 -8.699 57.687 1.00 92.50 83 ILE A C 1
ATOM 681 O O . ILE A 1 83 ? 0.817 -8.795 56.466 1.00 92.50 83 ILE A O 1
ATOM 685 N N . LEU A 1 84 ? 0.220 -9.454 58.530 1.00 93.19 84 LEU A N 1
ATOM 686 C CA . LEU A 1 84 ? -0.748 -10.454 58.066 1.00 93.19 84 LEU A CA 1
ATOM 687 C C . LEU A 1 84 ? -1.872 -9.824 57.242 1.00 93.19 84 LEU A C 1
ATOM 689 O O . LEU A 1 84 ? -2.301 -10.409 56.249 1.00 93.19 84 LEU A O 1
ATOM 693 N N . LEU A 1 85 ? -2.335 -8.628 57.614 1.00 93.12 85 LEU A N 1
ATOM 694 C CA . LEU A 1 85 ? -3.338 -7.900 56.840 1.00 93.12 85 LEU A CA 1
ATOM 695 C C . LEU A 1 85 ? -2.845 -7.547 55.446 1.00 93.12 85 LEU A C 1
ATOM 697 O O . LEU A 1 85 ? -3.583 -7.777 54.496 1.00 93.12 85 LEU A O 1
ATOM 701 N N . VAL A 1 86 ? -1.626 -7.029 55.304 1.00 93.25 86 VAL A N 1
ATOM 702 C CA . VAL A 1 86 ? -1.070 -6.692 53.985 1.00 93.25 86 VAL A CA 1
ATOM 703 C C . VAL A 1 86 ? -0.945 -7.948 53.121 1.00 93.25 86 VAL A C 1
ATOM 705 O O . VAL A 1 86 ? -1.464 -7.969 52.006 1.00 93.25 86 VAL A O 1
ATOM 708 N N . ILE A 1 87 ? -0.351 -9.020 53.659 1.00 94.62 87 ILE A N 1
ATOM 709 C CA . ILE A 1 87 ? -0.166 -10.288 52.933 1.00 94.62 87 ILE A CA 1
ATOM 710 C C . ILE A 1 87 ? -1.518 -10.861 52.496 1.00 94.62 87 ILE A C 1
ATOM 712 O O . ILE A 1 87 ? -1.716 -11.190 51.329 1.00 94.62 87 ILE A O 1
ATOM 716 N N . THR A 1 88 ? -2.480 -10.953 53.414 1.00 93.94 88 THR A N 1
ATOM 717 C CA . THR A 1 88 ? -3.779 -11.554 53.090 1.00 93.94 88 THR A CA 1
ATOM 718 C C . THR A 1 88 ? -4.661 -10.659 52.236 1.00 93.94 88 THR A C 1
ATOM 720 O O . THR A 1 88 ? -5.401 -11.183 51.413 1.00 93.94 88 THR A O 1
ATOM 723 N N . SER A 1 89 ? -4.526 -9.333 52.320 1.00 94.25 89 SER A N 1
ATOM 724 C CA . SER A 1 89 ? -5.173 -8.419 51.369 1.00 94.25 89 SER A CA 1
ATOM 725 C C . SER A 1 89 ? -4.637 -8.626 49.955 1.00 94.25 89 SER A C 1
ATOM 727 O O . SER A 1 89 ? -5.422 -8.643 49.015 1.00 94.25 89 SER A O 1
ATOM 729 N N . MET A 1 90 ? -3.327 -8.848 49.797 1.00 95.94 90 MET A N 1
ATOM 730 C CA . MET A 1 90 ? -2.730 -9.152 48.494 1.00 95.94 90 MET A CA 1
ATOM 731 C C . MET A 1 90 ? -3.235 -10.490 47.936 1.00 95.94 90 MET A C 1
ATOM 733 O O . MET A 1 90 ? -3.584 -10.566 46.761 1.00 95.94 90 MET A O 1
ATOM 737 N N . ILE A 1 91 ? -3.348 -11.525 48.776 1.00 96.50 91 ILE A N 1
ATOM 738 C CA . ILE A 1 91 ? -3.909 -12.828 48.376 1.00 96.50 91 ILE A CA 1
ATOM 739 C C . ILE A 1 91 ? -5.384 -12.692 47.973 1.00 96.50 91 ILE A C 1
ATOM 741 O O . ILE A 1 91 ? -5.777 -13.203 46.927 1.00 96.50 91 ILE A O 1
ATOM 745 N N . VAL A 1 92 ? -6.193 -11.987 48.772 1.00 96.19 92 VAL A N 1
ATOM 746 C CA . VAL A 1 92 ? -7.617 -11.748 48.483 1.00 96.19 92 VAL A CA 1
ATOM 747 C C . VAL A 1 92 ? -7.774 -10.967 47.178 1.00 96.19 92 VAL A C 1
ATOM 749 O O . VAL A 1 92 ? -8.556 -11.380 46.326 1.00 96.19 92 VAL A O 1
ATOM 752 N N . TYR A 1 93 ? -6.982 -9.912 46.978 1.00 96.38 93 TYR A N 1
ATOM 753 C CA . TYR A 1 93 ? -6.967 -9.136 45.739 1.00 96.38 93 TYR A CA 1
ATOM 754 C C . TYR A 1 93 ? -6.652 -10.011 44.519 1.00 96.38 93 TYR A C 1
ATOM 756 O O . TYR A 1 93 ? -7.420 -10.015 43.560 1.00 96.38 93 TYR A O 1
ATOM 764 N N . LEU A 1 94 ? -5.563 -10.790 44.562 1.00 96.56 94 LEU A N 1
ATOM 765 C CA . LEU A 1 94 ? -5.169 -11.665 43.452 1.00 96.56 94 LEU A CA 1
ATOM 766 C C . LEU A 1 94 ? -6.210 -12.760 43.188 1.00 96.56 94 LEU A C 1
ATOM 768 O O . LEU A 1 94 ? -6.483 -13.080 42.032 1.00 96.56 94 LEU A O 1
ATOM 772 N N . GLY A 1 95 ? -6.805 -13.314 44.247 1.00 96.25 95 GLY A N 1
ATOM 773 C CA . GLY A 1 95 ? -7.868 -14.3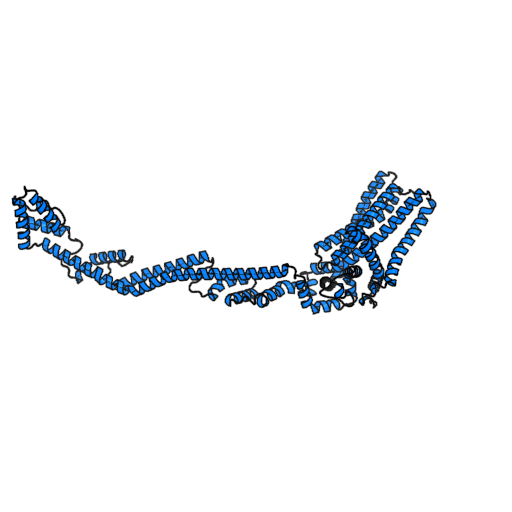10 44.148 1.00 96.25 95 GLY A CA 1
ATOM 774 C C . GLY A 1 95 ? -9.115 -13.758 43.461 1.00 96.25 95 GLY A C 1
ATOM 775 O O . GLY A 1 95 ? -9.628 -14.388 42.536 1.00 96.25 95 GLY A O 1
ATOM 776 N N . ILE A 1 96 ? -9.571 -12.566 43.860 1.00 94.69 96 ILE A N 1
ATOM 777 C CA . ILE A 1 96 ? -10.727 -11.896 43.246 1.00 94.69 96 ILE A CA 1
ATOM 778 C C . ILE A 1 96 ? -10.424 -11.545 41.791 1.00 94.69 96 ILE A C 1
ATOM 780 O O . ILE A 1 96 ? -11.215 -11.887 40.916 1.00 94.69 96 ILE A O 1
ATOM 784 N N . TYR A 1 97 ? -9.262 -10.946 41.523 1.00 94.25 97 TYR A N 1
ATOM 785 C CA . TYR A 1 97 ? -8.846 -10.570 40.174 1.00 94.25 97 TYR A CA 1
ATOM 786 C C . TYR A 1 97 ? -8.856 -11.776 39.227 1.00 94.25 97 TYR A C 1
ATOM 788 O O . TYR A 1 97 ? -9.506 -11.742 38.185 1.00 94.25 97 TYR A O 1
ATOM 796 N N . LYS A 1 98 ? -8.215 -12.884 39.628 1.00 94.44 98 LYS A N 1
ATOM 797 C CA . LYS A 1 98 ? -8.181 -14.115 38.827 1.00 94.44 98 LYS A CA 1
ATOM 798 C C . LYS A 1 98 ? -9.575 -14.717 38.639 1.00 94.44 98 LYS A C 1
ATOM 800 O O . LYS A 1 98 ? -9.872 -15.226 37.564 1.00 94.44 98 LYS A O 1
ATOM 805 N N . SER A 1 99 ? -10.423 -14.647 39.667 1.00 92.19 99 SER A N 1
ATOM 806 C CA . SER A 1 99 ? -11.797 -15.155 39.600 1.00 92.19 99 SER A CA 1
ATOM 807 C C . SER A 1 99 ? -12.647 -14.364 38.607 1.00 92.19 99 SER A C 1
ATOM 809 O O . SER A 1 99 ? -13.395 -14.972 37.851 1.00 92.19 99 SER A O 1
ATOM 811 N N . LEU A 1 100 ? -12.512 -13.034 38.566 1.00 89.00 100 LEU A N 1
ATOM 812 C CA . LEU A 1 100 ? -13.216 -12.192 37.593 1.00 89.00 100 LEU A CA 1
ATOM 813 C C . LEU A 1 100 ? -12.799 -12.529 36.157 1.00 89.00 100 LEU A C 1
ATOM 815 O O . LEU A 1 100 ? -13.666 -12.756 35.318 1.00 89.00 100 LEU A O 1
ATOM 819 N N . THR A 1 101 ? -11.494 -12.669 35.899 1.00 87.75 101 THR A N 1
ATOM 820 C CA . THR A 1 101 ? -10.991 -13.079 34.577 1.00 87.75 101 THR A CA 1
ATOM 821 C C . THR A 1 101 ? -11.523 -14.454 34.165 1.00 87.75 101 THR A C 1
ATOM 823 O O . THR A 1 101 ? -12.072 -14.598 33.078 1.00 87.75 101 THR A O 1
ATOM 826 N N . MET A 1 102 ? -11.455 -15.449 35.058 1.00 89.94 102 MET A N 1
ATOM 827 C CA . MET A 1 102 ? -11.981 -16.795 34.786 1.00 89.94 102 MET A CA 1
ATOM 828 C C . MET A 1 102 ? -13.487 -16.804 34.516 1.00 89.94 102 MET A C 1
ATOM 830 O O . MET A 1 102 ? -13.952 -17.577 33.683 1.00 89.94 102 MET A O 1
ATOM 834 N N . LEU A 1 103 ? -14.259 -15.975 35.225 1.00 87.44 103 LEU A N 1
ATOM 835 C CA . LEU A 1 103 ? -15.698 -15.859 35.002 1.00 87.44 103 LEU A CA 1
ATOM 836 C C . LEU A 1 103 ? -16.004 -15.300 33.611 1.00 87.44 103 LEU A C 1
ATOM 838 O O . LEU A 1 103 ? -16.892 -15.825 32.947 1.00 87.44 103 LEU A O 1
ATOM 842 N N . ILE A 1 104 ? -15.264 -14.285 33.157 1.00 83.31 104 ILE A N 1
ATOM 843 C CA . ILE A 1 104 ? -15.439 -13.722 31.812 1.00 83.31 104 ILE A CA 1
ATOM 844 C C . ILE A 1 104 ? -15.099 -14.751 30.739 1.00 83.31 104 ILE A C 1
ATOM 846 O O . ILE A 1 104 ? -15.905 -14.966 29.835 1.00 83.31 104 ILE A O 1
ATOM 850 N N . ASP A 1 105 ? -13.952 -15.419 30.850 1.00 84.88 105 ASP A N 1
ATOM 851 C CA . ASP A 1 105 ? -13.557 -16.426 29.863 1.00 84.88 105 ASP A CA 1
ATOM 852 C C . ASP A 1 105 ? -14.570 -17.579 29.812 1.00 84.88 105 ASP A C 1
ATOM 854 O O . ASP A 1 105 ? -14.947 -18.025 28.729 1.00 84.88 105 ASP A O 1
ATOM 858 N N . LYS A 1 106 ? -15.112 -17.982 30.969 1.00 88.50 106 LYS A N 1
ATOM 859 C CA . LYS A 1 106 ? -16.179 -18.983 31.045 1.00 88.50 106 LYS A CA 1
ATOM 860 C C . LYS A 1 106 ? -17.487 -18.512 30.396 1.00 88.50 106 LYS A C 1
ATOM 862 O O . LYS A 1 106 ? -18.124 -19.299 29.705 1.00 88.50 106 LYS A O 1
ATOM 867 N N . ILE A 1 107 ? -17.884 -17.247 30.573 1.00 84.19 107 ILE A N 1
ATOM 868 C CA . ILE A 1 107 ? -19.064 -16.680 29.892 1.00 84.19 107 ILE A CA 1
ATOM 869 C C . ILE A 1 107 ? -18.883 -16.747 28.372 1.00 84.19 107 ILE A C 1
ATOM 871 O O . ILE A 1 107 ? -19.826 -17.086 27.660 1.00 84.19 107 ILE A O 1
ATOM 875 N N . VAL A 1 108 ? -17.686 -16.445 27.868 1.00 84.06 108 VAL A N 1
ATOM 876 C CA . VAL A 1 108 ? -17.392 -16.525 26.431 1.00 84.06 108 VAL A CA 1
ATOM 877 C C . VAL A 1 108 ? -17.457 -17.969 25.947 1.00 84.06 108 VAL A C 1
ATOM 879 O O . VAL A 1 108 ? -18.094 -18.245 24.934 1.00 84.06 108 VAL A O 1
ATOM 882 N N . GLU A 1 109 ? -16.861 -18.893 26.699 1.00 86.00 109 GLU A N 1
ATOM 883 C CA . GLU A 1 109 ? -16.851 -20.317 26.373 1.00 86.00 109 GLU A CA 1
ATOM 884 C C . GLU A 1 109 ? -18.259 -20.932 26.343 1.00 86.00 109 GLU A C 1
ATOM 886 O O . GLU A 1 109 ? -18.585 -21.676 25.419 1.00 86.00 109 GLU A O 1
ATOM 891 N N . GLU A 1 110 ? -19.123 -20.576 27.296 1.00 86.38 110 GLU A N 1
ATOM 892 C CA . GLU A 1 110 ? -20.509 -21.058 27.364 1.00 86.38 110 GLU A CA 1
ATOM 893 C C . GLU A 1 110 ? -21.425 -20.459 26.282 1.00 86.38 110 GLU A C 1
ATOM 895 O O . GLU A 1 110 ? -22.520 -20.974 26.071 1.00 86.38 110 GLU A O 1
ATOM 900 N N . ASN A 1 111 ? -21.005 -19.386 25.600 1.00 83.94 111 ASN A N 1
ATOM 901 C CA . ASN A 1 111 ? -21.803 -18.697 24.578 1.00 83.94 111 ASN A CA 1
ATOM 902 C C . ASN A 1 111 ? -21.176 -18.766 23.174 1.00 83.94 111 ASN A C 1
ATOM 904 O O . ASN A 1 111 ? -21.530 -17.962 22.309 1.00 83.94 111 ASN A O 1
ATOM 908 N N . LYS A 1 112 ? -20.265 -19.716 22.917 1.00 84.25 112 LYS A N 1
ATOM 909 C CA . LYS A 1 112 ? -19.628 -19.897 21.596 1.00 84.25 112 LYS A CA 1
ATOM 910 C C . LYS A 1 112 ? -20.635 -20.115 20.462 1.00 84.25 112 LYS A C 1
ATOM 912 O O . LYS A 1 112 ? -20.421 -19.646 19.351 1.00 84.25 112 LYS A O 1
ATOM 917 N N . ASP A 1 113 ? -21.769 -20.748 20.739 1.00 82.81 113 ASP A N 1
ATOM 918 C CA . ASP A 1 113 ? -22.873 -20.946 19.789 1.00 82.81 113 ASP A CA 1
ATOM 919 C C . ASP A 1 113 ? -23.548 -19.632 19.343 1.00 82.81 113 ASP A C 1
ATOM 921 O O . ASP A 1 113 ? -24.276 -19.595 18.347 1.00 82.81 113 ASP A O 1
ATOM 925 N N . LYS A 1 114 ? -23.288 -18.530 20.058 1.00 83.75 114 LYS A N 1
ATOM 926 C CA . LYS A 1 114 ? -23.842 -17.200 19.787 1.00 83.75 114 LYS A CA 1
ATOM 927 C C . LYS A 1 114 ? -22.873 -16.268 19.066 1.00 83.75 114 LYS A C 1
ATOM 929 O O . LYS A 1 114 ? -23.238 -15.115 18.844 1.00 83.75 114 LYS A O 1
ATOM 934 N N . ARG A 1 115 ? -21.694 -16.740 18.634 1.00 85.69 115 ARG A N 1
ATOM 935 C CA . ARG A 1 115 ? -20.683 -15.941 17.903 1.00 85.69 115 ARG A CA 1
ATOM 936 C C . ARG A 1 115 ? -21.288 -15.131 16.765 1.00 85.69 115 ARG A C 1
ATOM 938 O O . ARG A 1 115 ? -21.089 -13.920 16.698 1.00 85.69 115 ARG A O 1
ATOM 945 N N . TYR A 1 116 ? -22.077 -15.789 15.918 1.00 82.75 116 TYR A N 1
ATOM 946 C CA . TYR A 1 116 ? -22.774 -15.146 14.807 1.00 82.75 116 TYR A CA 1
ATOM 947 C C . TYR A 1 116 ? -23.686 -14.004 15.280 1.00 82.75 116 TYR A C 1
ATOM 949 O O . TYR A 1 116 ? -23.560 -12.868 14.824 1.00 82.75 116 TYR A O 1
ATOM 957 N N . TYR A 1 117 ? -24.555 -14.272 16.255 1.00 81.69 117 TYR A N 1
ATOM 958 C CA . TYR A 1 117 ? -25.495 -13.279 16.775 1.00 81.69 117 TYR A CA 1
ATOM 959 C C . TYR A 1 117 ? -24.783 -12.103 17.451 1.00 81.69 117 TYR A C 1
ATOM 961 O O . TYR A 1 117 ? -25.123 -10.947 17.199 1.00 81.69 117 TYR A O 1
ATOM 969 N N . SER A 1 118 ? -23.765 -12.377 18.269 1.00 84.00 118 SER A N 1
ATOM 970 C CA . SER A 1 118 ? -22.966 -11.349 18.937 1.00 84.00 118 SER A CA 1
ATOM 971 C C . SER A 1 118 ? -22.186 -10.490 17.942 1.00 84.00 118 SER A C 1
ATOM 973 O O . SER A 1 118 ? -22.116 -9.272 18.123 1.00 84.00 118 SER A O 1
ATOM 975 N N . TYR A 1 119 ? -21.650 -11.085 16.870 1.00 82.94 119 TYR A N 1
ATOM 976 C CA . TYR A 1 119 ? -20.956 -10.359 15.805 1.00 82.94 119 TYR A CA 1
ATOM 977 C C . TYR A 1 119 ? -21.889 -9.365 15.111 1.00 82.94 119 TYR A C 1
ATOM 979 O O . TYR A 1 119 ? -21.617 -8.165 15.100 1.00 82.94 119 TYR A O 1
ATOM 987 N N . TYR A 1 120 ? -23.031 -9.831 14.603 1.00 80.19 120 TYR A N 1
ATOM 988 C CA . TYR A 1 120 ? -23.978 -8.965 13.895 1.00 80.19 120 TYR A CA 1
ATOM 989 C C . TYR A 1 120 ? -24.622 -7.921 14.803 1.00 80.19 120 TYR A C 1
ATOM 991 O O . TYR A 1 120 ? -24.839 -6.793 14.367 1.00 80.19 120 TYR A O 1
ATOM 999 N N . ALA A 1 121 ? -24.867 -8.238 16.072 1.00 81.12 121 ALA A N 1
ATOM 1000 C CA . ALA A 1 121 ? -25.366 -7.253 17.018 1.00 81.12 121 ALA A CA 1
ATOM 1001 C C . ALA A 1 121 ? -24.336 -6.189 17.390 1.00 81.12 121 ALA A C 1
ATOM 1003 O O . ALA A 1 121 ? -24.683 -5.019 17.536 1.00 81.12 121 ALA A O 1
ATOM 1004 N N . THR A 1 122 ? -23.064 -6.567 17.503 1.00 81.00 122 THR A N 1
ATOM 1005 C CA . THR A 1 122 ? -21.970 -5.610 17.695 1.00 81.00 122 THR A CA 1
ATOM 1006 C C . THR A 1 122 ? -21.833 -4.705 16.469 1.00 81.00 122 THR A C 1
ATOM 1008 O O . THR A 1 122 ? -21.739 -3.486 16.611 1.00 81.00 122 THR A O 1
ATOM 1011 N N . THR A 1 123 ? -21.925 -5.268 15.262 1.00 77.56 123 THR A N 1
ATOM 1012 C CA . THR A 1 123 ? -21.956 -4.500 14.008 1.00 77.56 123 THR A CA 1
ATOM 1013 C C . THR A 1 123 ? -23.160 -3.560 13.957 1.00 77.56 123 THR A C 1
ATOM 1015 O O . THR A 1 123 ? -23.015 -2.388 13.614 1.00 77.56 123 THR A O 1
ATOM 1018 N N . PHE A 1 124 ? -24.337 -4.034 14.367 1.00 79.75 124 PHE A N 1
ATOM 1019 C CA . PHE A 1 124 ? -25.549 -3.229 14.456 1.00 79.75 124 PHE A CA 1
ATOM 1020 C C . PHE A 1 124 ? -25.411 -2.084 15.467 1.00 79.75 124 PHE A C 1
ATOM 1022 O O . PHE A 1 124 ? -25.721 -0.945 15.126 1.00 79.75 124 PHE A O 1
ATOM 1029 N N . LYS A 1 125 ? -24.869 -2.350 16.665 1.00 83.19 125 LYS A N 1
ATOM 1030 C CA . LYS A 1 125 ? -24.551 -1.339 17.688 1.00 83.19 125 LYS A CA 1
ATOM 1031 C C . LYS A 1 125 ? -23.707 -0.213 17.094 1.00 83.19 125 LYS A C 1
ATOM 1033 O O . LYS A 1 125 ? -24.058 0.955 17.233 1.00 83.19 125 LYS A O 1
ATOM 1038 N N . TYR A 1 126 ? -22.628 -0.548 16.386 1.00 79.50 126 TYR A N 1
ATOM 1039 C CA . TYR A 1 126 ? -21.796 0.464 15.732 1.00 79.50 126 TYR A CA 1
ATOM 1040 C C . TYR A 1 126 ? -22.528 1.156 14.574 1.00 79.50 126 TYR A C 1
ATOM 1042 O O . TYR A 1 126 ? -22.420 2.371 14.431 1.00 79.50 126 TYR A O 1
ATOM 1050 N N . GLY A 1 127 ? -23.346 0.441 13.798 1.00 75.19 127 GLY A N 1
ATOM 1051 C CA . GLY A 1 127 ? -24.226 1.040 12.788 1.00 75.19 127 GLY A CA 1
ATOM 1052 C C . GLY A 1 127 ? -25.196 2.076 13.373 1.00 75.19 127 GLY A C 1
ATOM 1053 O O . GLY A 1 127 ? -25.413 3.130 12.770 1.00 75.19 127 GLY A O 1
ATOM 1054 N N . MET A 1 128 ? -25.726 1.822 14.571 1.00 79.88 128 MET A N 1
ATOM 1055 C CA . MET A 1 128 ? -26.540 2.788 15.306 1.00 79.88 128 MET A CA 1
ATOM 1056 C C . MET A 1 128 ? -25.723 3.989 15.777 1.00 79.88 128 MET A C 1
ATOM 1058 O O . MET A 1 128 ? -26.089 5.123 15.497 1.00 79.88 128 MET A O 1
ATOM 1062 N N . LEU A 1 129 ? -24.592 3.768 16.446 1.00 81.06 129 LEU A N 1
ATOM 1063 C CA . LEU A 1 129 ? -23.770 4.847 17.016 1.00 81.06 129 LEU A CA 1
ATOM 1064 C C . LEU A 1 129 ? -23.193 5.814 15.977 1.00 81.06 129 LEU A C 1
ATOM 1066 O O . LEU A 1 129 ? -22.801 6.924 16.315 1.00 81.06 129 LEU A O 1
ATOM 1070 N N . ASN A 1 130 ? -23.159 5.413 14.711 1.00 72.12 130 ASN A N 1
ATOM 1071 C CA . ASN A 1 130 ? -22.791 6.291 13.609 1.00 72.12 130 ASN A CA 1
ATOM 1072 C C . ASN A 1 130 ? -23.991 7.045 12.988 1.00 72.12 130 ASN A C 1
ATOM 1074 O O . ASN A 1 130 ? -23.856 7.633 11.918 1.00 72.12 130 ASN A O 1
ATOM 1078 N N . SER A 1 131 ? -25.172 7.017 13.614 1.00 67.38 131 SER A N 1
ATOM 1079 C CA . SER A 1 131 ? -26.417 7.654 13.141 1.00 67.38 131 SER A CA 1
ATOM 1080 C C . SER A 1 131 ? -26.945 7.120 11.809 1.00 67.38 131 SER A C 1
ATOM 1082 O O . SER A 1 131 ? -27.664 7.803 11.078 1.00 67.38 131 SER A O 1
ATOM 1084 N N . GLN A 1 132 ? -26.621 5.876 11.474 1.00 60.44 132 GLN A N 1
ATOM 1085 C CA . GLN A 1 132 ? -26.971 5.307 10.174 1.00 60.44 132 GLN A CA 1
ATOM 1086 C C . GLN A 1 132 ? -28.177 4.381 10.251 1.00 60.44 132 GLN A C 1
ATOM 1088 O O . GLN A 1 132 ? -28.989 4.321 9.325 1.00 60.44 132 GLN A O 1
ATOM 1093 N N . MET A 1 133 ? -28.317 3.694 11.383 1.00 66.25 133 MET A N 1
ATOM 1094 C CA . MET A 1 133 ? -29.421 2.789 11.659 1.00 66.25 133 MET A CA 1
ATOM 1095 C C . MET A 1 133 ? -30.096 3.206 12.958 1.00 66.25 133 MET A C 1
ATOM 1097 O O . MET A 1 133 ? -29.490 3.168 14.016 1.00 66.25 133 MET A O 1
ATOM 1101 N N . GLY A 1 134 ? -31.354 3.625 12.881 1.00 66.06 134 GLY A N 1
ATOM 1102 C CA . GLY A 1 134 ? -32.206 3.735 14.061 1.00 66.06 134 GLY A CA 1
ATOM 1103 C C . GLY A 1 134 ? -32.998 2.451 14.246 1.00 66.06 134 GLY A C 1
ATOM 1104 O O . GLY A 1 134 ? -33.343 1.786 13.269 1.00 66.06 134 GLY A O 1
ATOM 1105 N N . TYR A 1 135 ? -33.344 2.135 15.488 1.00 76.12 135 TYR A N 1
ATOM 1106 C CA . TYR A 1 135 ? -34.323 1.101 15.792 1.00 76.12 135 TYR A CA 1
ATOM 1107 C C . TYR A 1 135 ? -35.469 1.756 16.549 1.00 76.12 135 TYR A C 1
ATOM 1109 O O . TYR A 1 135 ? -35.363 2.021 17.743 1.00 76.12 135 TYR A O 1
ATOM 1117 N N . GLY A 1 136 ? -36.555 2.080 15.842 1.00 69.62 136 GLY A N 1
ATOM 1118 C CA . GLY A 1 136 ? -37.601 2.980 16.347 1.00 69.62 136 GLY A CA 1
ATOM 1119 C C . GLY A 1 136 ? -38.269 2.551 17.663 1.00 69.62 136 GLY A C 1
ATOM 1120 O O . GLY A 1 136 ? -38.807 3.399 18.369 1.00 69.62 136 GLY A O 1
ATOM 1121 N N . SER A 1 137 ? -38.233 1.263 18.019 1.00 75.75 137 SER A N 1
ATOM 1122 C CA . SER A 1 137 ? -38.735 0.735 19.300 1.00 75.75 137 SER A CA 1
ATOM 1123 C C . SER A 1 137 ? -37.670 0.606 20.400 1.00 75.75 137 SER A C 1
ATOM 1125 O O . SER A 1 137 ? -38.015 0.262 21.529 1.00 75.75 137 SER A O 1
ATOM 1127 N N . PHE A 1 138 ? -36.406 0.902 20.098 1.00 84.50 138 PHE A N 1
ATOM 1128 C CA . PHE A 1 138 ? -35.283 0.931 21.035 1.00 84.50 138 PHE A CA 1
ATOM 1129 C C . PHE A 1 138 ? -34.688 2.347 21.067 1.00 84.50 138 PHE A C 1
ATOM 1131 O O . PHE A 1 138 ? -35.160 3.182 21.834 1.00 84.50 138 PHE A O 1
ATOM 1138 N N . ILE A 1 139 ? -33.734 2.676 20.189 1.00 84.94 139 ILE A N 1
ATOM 1139 C CA . ILE A 1 139 ? -33.219 4.044 20.042 1.00 84.94 139 ILE A CA 1
ATOM 1140 C C . ILE A 1 139 ? -33.542 4.545 18.624 1.00 84.94 139 ILE A C 1
ATOM 1142 O O . ILE A 1 139 ? -32.983 4.028 17.649 1.00 84.94 139 ILE A O 1
ATOM 1146 N N . PRO A 1 140 ? -34.460 5.521 18.483 1.00 81.62 140 PRO A N 1
ATOM 1147 C CA . PRO A 1 140 ? -34.814 6.105 17.199 1.00 81.62 140 PRO A CA 1
ATOM 1148 C C . PRO A 1 140 ? -33.650 6.935 16.644 1.00 81.62 140 PRO A C 1
ATOM 1150 O O . PRO A 1 140 ? -32.799 7.419 17.394 1.00 81.62 140 PRO A O 1
ATOM 1153 N N . LYS A 1 141 ? -33.609 7.083 15.317 1.00 80.56 141 LYS A N 1
ATOM 1154 C CA . LYS A 1 141 ? -32.449 7.630 14.599 1.00 80.56 141 LYS A CA 1
ATOM 1155 C C . LYS A 1 141 ? -32.117 9.059 15.034 1.00 80.56 141 LYS A C 1
ATOM 1157 O O . LYS A 1 141 ? -30.951 9.408 15.168 1.00 80.56 141 LYS A O 1
ATOM 1162 N N . GLU A 1 142 ? -33.145 9.848 15.314 1.00 82.62 142 GLU A N 1
ATOM 1163 C CA . GLU A 1 142 ? -33.065 11.263 15.678 1.00 82.62 142 GLU A CA 1
ATOM 1164 C C . GLU A 1 142 ? -32.339 11.484 17.016 1.00 82.62 142 GLU A C 1
ATOM 1166 O O . GLU A 1 142 ? -31.776 12.551 17.240 1.00 82.62 142 GLU A O 1
ATOM 1171 N N . ARG A 1 143 ? -32.315 10.477 17.905 1.00 83.88 143 ARG A N 1
ATOM 1172 C CA . ARG A 1 143 ? -31.594 10.550 19.190 1.00 83.88 143 ARG A CA 1
ATOM 1173 C C . ARG A 1 143 ? -30.128 10.131 19.098 1.00 83.88 143 ARG A C 1
ATOM 1175 O O . ARG A 1 143 ? -29.373 10.408 20.022 1.00 83.88 143 ARG A O 1
ATOM 1182 N N . LEU A 1 144 ? -29.708 9.487 18.008 1.00 82.88 144 LEU A N 1
ATOM 1183 C CA . LEU A 1 144 ? -28.339 8.970 17.872 1.00 82.88 144 LEU A CA 1
ATOM 1184 C C . LEU A 1 144 ? -27.300 10.090 17.733 1.00 82.88 144 LEU A C 1
ATOM 1186 O O . LEU A 1 144 ? -26.160 9.911 18.146 1.00 82.88 144 LEU A O 1
ATOM 1190 N N . GLU A 1 145 ? -27.701 11.265 17.238 1.00 78.81 145 GLU A N 1
ATOM 1191 C CA . GLU A 1 145 ? -26.829 12.446 17.169 1.00 78.81 145 GLU A CA 1
ATOM 1192 C C . GLU A 1 145 ? -26.537 13.054 18.549 1.00 78.81 145 GLU A C 1
ATOM 1194 O O . GLU A 1 145 ? -25.484 13.653 18.744 1.00 78.81 145 GLU A O 1
ATOM 1199 N N . ASN A 1 146 ? -27.448 12.886 19.515 1.00 84.88 146 ASN A N 1
ATOM 1200 C CA . ASN A 1 146 ? -27.346 13.444 20.863 1.00 84.88 146 ASN A CA 1
ATOM 1201 C C . ASN A 1 146 ? -27.840 12.428 21.902 1.00 84.88 146 ASN A C 1
ATOM 1203 O O . ASN A 1 146 ? -28.935 12.558 22.454 1.00 84.88 146 ASN A O 1
ATOM 1207 N N . LEU A 1 147 ? -27.013 11.414 22.168 1.00 87.69 147 LEU A N 1
ATOM 1208 C CA . LEU A 1 147 ? -27.342 10.331 23.097 1.00 87.69 147 LEU A CA 1
ATOM 1209 C C . LEU A 1 147 ? -27.545 10.845 24.530 1.00 87.69 147 LEU A C 1
ATOM 1211 O O . LEU A 1 147 ? -26.661 11.481 25.117 1.00 87.69 147 LEU A O 1
ATOM 1215 N N . THR A 1 148 ? -28.692 10.502 25.120 1.00 88.88 148 THR A N 1
ATOM 1216 C CA . THR A 1 148 ? -28.936 10.673 26.560 1.00 88.88 148 THR A CA 1
ATOM 1217 C C . THR A 1 148 ? -28.135 9.651 27.373 1.00 88.88 148 THR A C 1
ATOM 1219 O O . THR A 1 148 ? -27.613 8.684 26.822 1.00 88.88 148 THR A O 1
ATOM 1222 N N . ILE A 1 149 ? -28.015 9.836 28.693 1.00 88.50 149 ILE A N 1
ATOM 1223 C CA . ILE A 1 149 ? -27.304 8.854 29.537 1.00 88.50 149 ILE A CA 1
ATOM 1224 C C . ILE A 1 149 ? -28.050 7.528 29.558 1.00 88.50 149 ILE A C 1
ATOM 1226 O O . ILE A 1 149 ? -27.430 6.470 29.494 1.00 88.50 149 ILE A O 1
ATOM 1230 N N . GLU A 1 150 ? -29.376 7.591 29.570 1.00 88.81 150 GLU A N 1
ATOM 1231 C CA . GLU A 1 150 ? -30.239 6.437 29.420 1.00 88.81 150 GLU A CA 1
ATOM 1232 C C . GLU A 1 150 ? -29.923 5.695 28.114 1.00 88.81 150 GLU A C 1
ATOM 1234 O O . GLU A 1 150 ? -29.693 4.489 28.147 1.00 88.81 150 GLU A O 1
ATOM 1239 N N . ASP A 1 151 ? -29.774 6.405 26.988 1.00 90.19 151 ASP A N 1
ATOM 1240 C CA . ASP A 1 151 ? -29.403 5.778 25.715 1.00 90.19 151 ASP A CA 1
ATOM 1241 C C . ASP A 1 151 ? -28.026 5.106 25.782 1.00 90.19 151 ASP A C 1
ATOM 1243 O O . ASP A 1 151 ? -27.885 3.974 25.320 1.00 90.19 151 ASP A O 1
ATOM 1247 N N . LYS A 1 152 ? -27.026 5.746 26.405 1.00 90.81 152 LYS A N 1
ATOM 1248 C CA . LYS A 1 152 ? -25.687 5.153 26.596 1.00 90.81 152 LYS A CA 1
ATOM 1249 C C . LYS A 1 152 ? -25.747 3.856 27.406 1.00 90.81 152 LYS A C 1
ATOM 1251 O O . LYS A 1 152 ? -25.136 2.857 27.027 1.00 90.81 152 LYS A O 1
ATOM 1256 N N . VAL A 1 153 ? -26.515 3.849 28.497 1.00 90.44 153 VAL A N 1
ATOM 1257 C CA . VAL A 1 153 ? -26.731 2.657 29.331 1.00 90.44 153 VAL A CA 1
ATOM 1258 C C . VAL A 1 153 ? -27.470 1.572 28.541 1.00 90.44 153 VAL A C 1
ATOM 1260 O O . VAL A 1 153 ? -27.145 0.392 28.667 1.00 90.44 153 VAL A O 1
ATOM 1263 N N . LEU A 1 154 ? -28.426 1.934 27.684 1.00 89.81 154 LEU A N 1
ATOM 1264 C CA . LEU A 1 154 ? -29.133 0.975 26.832 1.00 89.81 154 LEU A CA 1
ATOM 1265 C C . LEU A 1 154 ? -28.229 0.388 25.741 1.00 89.81 154 LEU A C 1
ATOM 1267 O O . LEU A 1 154 ? -28.255 -0.820 25.521 1.00 89.81 154 LEU A O 1
ATOM 1271 N N . ILE A 1 155 ? -27.378 1.201 25.114 1.00 89.31 155 ILE A N 1
ATOM 1272 C CA . ILE A 1 155 ? -26.357 0.756 24.151 1.00 89.31 155 ILE A CA 1
ATOM 1273 C C . ILE A 1 155 ? -25.368 -0.207 24.813 1.00 89.31 155 ILE A C 1
ATOM 1275 O O . ILE A 1 155 ? -25.008 -1.228 24.225 1.00 89.31 155 ILE A O 1
ATOM 1279 N N . ALA A 1 156 ? -24.967 0.074 26.054 1.00 88.62 156 ALA A N 1
ATOM 1280 C CA . ALA A 1 156 ? -24.141 -0.829 26.848 1.00 88.62 156 ALA A CA 1
ATOM 1281 C C . ALA A 1 156 ? -24.819 -2.178 27.119 1.00 88.62 156 ALA A C 1
ATOM 1283 O O . ALA A 1 156 ? -24.136 -3.186 27.264 1.00 88.62 156 ALA A O 1
ATOM 1284 N N . ASN A 1 157 ? -26.152 -2.212 27.098 1.00 89.62 157 ASN A N 1
ATOM 1285 C CA . ASN A 1 157 ? -26.981 -3.394 27.299 1.00 89.62 157 ASN A CA 1
ATOM 1286 C C . ASN A 1 157 ? -27.680 -3.856 26.010 1.00 89.62 157 ASN A C 1
ATOM 1288 O O . ASN A 1 157 ? -28.791 -4.388 26.056 1.00 89.62 157 ASN A O 1
ATOM 1292 N N . ILE A 1 158 ? -27.028 -3.696 24.849 1.00 86.94 158 ILE A N 1
ATOM 1293 C CA . ILE A 1 158 ? -27.596 -4.050 23.534 1.00 86.94 158 ILE A CA 1
ATOM 1294 C C . ILE A 1 158 ? -28.042 -5.519 23.437 1.00 86.94 158 ILE A C 1
ATOM 1296 O O . ILE A 1 158 ? -28.919 -5.847 22.641 1.00 86.94 158 ILE A O 1
ATOM 1300 N N . PHE A 1 159 ? -27.504 -6.402 24.286 1.00 85.00 159 PHE A N 1
ATOM 1301 C CA . PHE A 1 159 ? -27.943 -7.794 24.359 1.00 85.00 159 PHE A CA 1
ATOM 1302 C C . PHE A 1 159 ? -29.440 -7.939 24.666 1.00 85.00 159 PHE A C 1
ATOM 1304 O O . PHE A 1 159 ? -30.062 -8.906 24.230 1.00 85.00 159 PHE A O 1
ATOM 1311 N N . LEU A 1 160 ? -30.034 -6.976 25.381 1.00 86.38 160 LEU A N 1
ATOM 1312 C CA . LEU A 1 160 ? -31.467 -6.962 25.660 1.00 86.38 160 LEU A CA 1
ATOM 1313 C C . LEU A 1 160 ? -32.279 -6.779 24.382 1.00 86.38 160 LEU A C 1
ATOM 1315 O O . LEU A 1 160 ? -33.278 -7.461 24.199 1.00 86.38 160 LEU A O 1
ATOM 1319 N N . LEU A 1 161 ? -31.841 -5.912 23.468 1.00 85.44 161 LEU A N 1
ATOM 1320 C CA . LEU A 1 161 ? -32.517 -5.737 22.184 1.00 85.44 161 LEU A CA 1
ATOM 1321 C C . LEU A 1 161 ? -32.559 -7.063 21.406 1.00 85.44 161 LEU A C 1
ATOM 1323 O O . LEU A 1 161 ? -33.601 -7.438 20.878 1.00 85.44 161 LEU A O 1
ATOM 1327 N N . MET A 1 162 ? -31.451 -7.802 21.401 1.00 81.00 162 MET A N 1
ATOM 1328 C CA . MET A 1 162 ? -31.365 -9.102 20.727 1.00 81.00 162 MET A CA 1
ATOM 1329 C C . MET A 1 162 ? -32.211 -10.179 21.398 1.00 81.00 162 MET A C 1
ATOM 1331 O O . MET A 1 162 ? -32.706 -11.068 20.717 1.00 81.00 162 MET A O 1
ATOM 1335 N N . ALA A 1 163 ? -32.372 -10.117 22.722 1.00 83.50 163 ALA A N 1
ATOM 1336 C CA . ALA A 1 163 ? -33.249 -11.040 23.428 1.00 83.50 163 ALA A CA 1
ATOM 1337 C C . ALA A 1 163 ? -34.717 -10.847 23.007 1.00 83.50 163 ALA A C 1
ATOM 1339 O O . ALA A 1 163 ? -35.444 -11.820 22.873 1.00 83.50 163 ALA A O 1
ATOM 1340 N N . TYR A 1 164 ? -35.147 -9.603 22.770 1.00 84.81 164 TYR A N 1
ATOM 1341 C CA . TYR A 1 164 ? -36.539 -9.282 22.440 1.00 84.81 164 TYR A CA 1
ATOM 1342 C C . TYR A 1 164 ? -36.888 -9.325 20.939 1.00 84.81 164 TYR A C 1
ATOM 1344 O O . TYR A 1 164 ? -38.064 -9.484 20.613 1.00 84.81 164 TYR A O 1
ATOM 1352 N N . ASP A 1 165 ? -35.921 -9.159 20.029 1.00 83.56 165 ASP A N 1
ATOM 1353 C CA . ASP A 1 165 ? -36.109 -9.337 18.576 1.00 83.56 165 ASP A CA 1
ATOM 1354 C C . ASP A 1 165 ? -35.138 -10.406 18.062 1.00 83.56 165 ASP A C 1
ATOM 1356 O O . ASP A 1 165 ? -34.033 -10.105 17.609 1.00 83.56 165 ASP A O 1
ATOM 1360 N N . ASP A 1 166 ? -35.576 -11.663 18.119 1.00 75.75 166 ASP A N 1
ATOM 1361 C CA . ASP A 1 166 ? -34.852 -12.836 17.615 1.00 75.75 166 ASP A CA 1
ATOM 1362 C C . ASP A 1 166 ? -34.535 -12.735 16.112 1.00 75.75 166 ASP A C 1
ATOM 1364 O O . ASP A 1 166 ? -33.495 -13.211 15.658 1.00 75.75 166 ASP A O 1
ATOM 1368 N N . LYS A 1 167 ? -35.373 -12.017 15.354 1.00 79.69 167 LYS A N 1
ATOM 1369 C CA . LYS A 1 167 ? -35.189 -11.726 13.923 1.00 79.69 167 LYS A CA 1
ATOM 1370 C C . LYS A 1 167 ? -34.330 -10.497 13.641 1.00 79.69 167 LYS A C 1
ATOM 1372 O O . LYS A 1 167 ? -34.137 -10.158 12.472 1.00 79.69 167 LYS A O 1
ATOM 1377 N N . LEU A 1 168 ? -33.833 -9.784 14.655 1.00 78.25 168 LEU A N 1
ATOM 1378 C CA . LEU A 1 168 ? -32.982 -8.610 14.438 1.00 78.25 168 LEU A CA 1
ATOM 1379 C C . LEU A 1 168 ? -31.755 -8.986 13.615 1.00 78.25 168 LEU A C 1
ATOM 1381 O O . LEU A 1 168 ? -31.425 -8.299 12.653 1.00 78.25 168 LEU A O 1
ATOM 1385 N N . VAL A 1 169 ? -31.100 -10.085 13.987 1.00 74.56 169 VAL A N 1
ATOM 1386 C CA . VAL A 1 169 ? -29.884 -10.538 13.314 1.00 74.56 169 VAL A CA 1
ATOM 1387 C C . VAL A 1 169 ? -30.174 -10.920 11.869 1.00 74.56 169 VAL A C 1
ATOM 1389 O O . VAL A 1 169 ? -29.422 -10.494 10.999 1.00 74.56 169 VAL A O 1
ATOM 1392 N N . ASP A 1 170 ? -31.297 -11.584 11.589 1.00 76.12 170 ASP A N 1
ATOM 1393 C CA . ASP A 1 170 ? -31.710 -11.897 10.217 1.00 76.12 170 ASP A CA 1
ATOM 1394 C C . ASP A 1 170 ? -31.975 -10.623 9.404 1.00 76.12 170 ASP A C 1
ATOM 1396 O O . ASP A 1 170 ? -31.455 -10.478 8.303 1.00 76.12 170 ASP A O 1
ATOM 1400 N N . LYS A 1 171 ? -32.680 -9.630 9.965 1.00 76.38 171 LYS A N 1
ATOM 1401 C CA . LYS A 1 171 ? -32.937 -8.337 9.294 1.00 76.38 171 LYS A CA 1
ATOM 1402 C C . LYS A 1 171 ? -31.653 -7.545 9.024 1.00 76.38 171 LYS A C 1
ATOM 1404 O O . LYS A 1 171 ? -31.541 -6.872 7.995 1.00 76.38 171 LYS A O 1
ATOM 1409 N N . VAL A 1 172 ? -30.700 -7.584 9.956 1.00 73.69 172 VAL A N 1
ATOM 1410 C CA . VAL A 1 172 ? -29.373 -6.958 9.826 1.00 73.69 172 VAL A CA 1
ATOM 1411 C C . VAL A 1 172 ? -28.569 -7.704 8.758 1.00 73.69 172 VAL A C 1
ATOM 1413 O O . VAL A 1 172 ? -28.001 -7.079 7.863 1.00 73.69 172 VAL A O 1
ATOM 1416 N N . ALA A 1 173 ? -28.583 -9.034 8.786 1.00 70.44 173 ALA A N 1
ATOM 1417 C CA . ALA A 1 173 ? -27.919 -9.878 7.806 1.00 70.44 173 ALA A CA 1
ATOM 1418 C C . ALA A 1 173 ? -28.557 -9.790 6.412 1.00 70.44 173 ALA A C 1
ATOM 1420 O O . ALA A 1 173 ? -27.843 -9.914 5.429 1.00 70.44 173 ALA A O 1
ATOM 1421 N N . GLU A 1 174 ? -29.858 -9.550 6.266 1.00 69.94 174 GLU A N 1
ATOM 1422 C CA . GLU A 1 174 ? -30.521 -9.332 4.970 1.00 69.94 174 GLU A CA 1
ATOM 1423 C C . GLU A 1 174 ? -30.172 -7.959 4.380 1.00 69.94 174 GLU A C 1
ATOM 1425 O O . GLU A 1 174 ? -29.921 -7.839 3.182 1.00 69.94 174 GLU A O 1
ATOM 1430 N N . ASN A 1 175 ? -30.032 -6.934 5.228 1.00 67.31 175 ASN A N 1
ATOM 1431 C CA . ASN A 1 175 ? -29.574 -5.595 4.839 1.00 67.31 175 ASN A CA 1
ATOM 1432 C C . ASN A 1 175 ? -28.041 -5.454 4.818 1.00 67.31 175 ASN A C 1
ATOM 1434 O O . ASN A 1 175 ? -27.519 -4.337 4.865 1.00 67.31 175 ASN A O 1
ATOM 1438 N N . LYS A 1 176 ? -27.316 -6.574 4.713 1.00 65.44 176 LYS A N 1
ATOM 1439 C CA . LYS A 1 176 ? -25.849 -6.663 4.746 1.00 65.44 176 LYS A CA 1
ATOM 1440 C C . LYS A 1 176 ? -25.146 -5.684 3.811 1.00 65.44 176 LYS A C 1
ATOM 1442 O O . LYS A 1 176 ? -24.261 -4.980 4.266 1.00 65.44 176 LYS A O 1
ATOM 1447 N N . ASN A 1 177 ? -25.592 -5.525 2.563 1.00 59.12 177 ASN A N 1
ATOM 1448 C CA . ASN A 1 177 ? -24.980 -4.554 1.642 1.00 59.12 177 ASN A CA 1
ATOM 1449 C C . ASN A 1 177 ? -25.067 -3.119 2.173 1.00 59.12 177 ASN A C 1
ATOM 1451 O O . ASN A 1 177 ? -24.073 -2.404 2.154 1.00 59.12 177 ASN A O 1
ATOM 1455 N N . LYS A 1 178 ? -26.223 -2.735 2.725 1.00 60.00 178 LYS A N 1
ATOM 1456 C CA . LYS A 1 178 ? -26.430 -1.411 3.309 1.00 60.00 178 LYS A CA 1
ATOM 1457 C C . LYS A 1 178 ? -25.631 -1.255 4.596 1.00 60.00 178 LYS A C 1
ATOM 1459 O O . LYS A 1 178 ? -25.059 -0.198 4.793 1.00 60.00 178 LYS A O 1
ATOM 1464 N N . LEU A 1 179 ? -25.535 -2.277 5.452 1.00 57.47 179 LEU A N 1
ATOM 1465 C CA . LEU A 1 179 ? -24.688 -2.253 6.655 1.00 57.47 179 LEU A CA 1
ATOM 1466 C C . LEU A 1 179 ? -23.207 -2.124 6.330 1.00 57.47 179 LEU A C 1
ATOM 1468 O O . LEU A 1 179 ? -22.521 -1.364 6.999 1.00 57.47 179 LEU A O 1
ATOM 1472 N N . THR A 1 180 ? -22.727 -2.831 5.315 1.00 54.66 180 THR A N 1
ATOM 1473 C CA . THR A 1 180 ? -21.318 -2.827 4.931 1.00 54.66 180 THR A CA 1
ATOM 1474 C C . THR A 1 180 ? -20.962 -1.554 4.174 1.00 54.66 180 THR A C 1
ATOM 1476 O O . THR A 1 180 ? -19.966 -0.923 4.515 1.00 54.66 180 THR A O 1
ATOM 1479 N N . GLU A 1 181 ? -21.813 -1.095 3.249 1.00 52.81 181 GLU A N 1
ATOM 1480 C CA . GLU A 1 181 ? -21.716 0.255 2.680 1.00 52.81 181 GLU A CA 1
ATOM 1481 C C . GLU A 1 181 ? -21.745 1.296 3.779 1.00 52.81 181 GLU A C 1
ATOM 1483 O O . GLU A 1 181 ? -20.982 2.233 3.721 1.00 52.81 181 GLU A O 1
ATOM 1488 N N . THR A 1 182 ? -22.570 1.141 4.807 1.00 51.09 182 THR A N 1
ATOM 1489 C CA . THR A 1 182 ? -22.662 2.110 5.896 1.00 51.09 182 THR A CA 1
ATOM 1490 C C . THR A 1 182 ? -21.441 2.060 6.824 1.00 51.09 182 THR A C 1
ATOM 1492 O O . THR A 1 182 ? -20.898 3.099 7.183 1.00 51.09 182 THR A O 1
ATOM 1495 N N . TYR A 1 183 ? -20.974 0.871 7.208 1.00 51.28 183 TYR A N 1
ATOM 1496 C CA . TYR A 1 183 ? -19.747 0.656 7.980 1.00 51.28 183 TYR A CA 1
ATOM 1497 C C . TYR A 1 183 ? -18.536 1.240 7.238 1.00 51.28 183 TYR A C 1
ATOM 1499 O O . TYR A 1 183 ? -17.699 1.910 7.841 1.00 51.28 183 TYR A O 1
ATOM 1507 N N . LEU A 1 184 ? -18.501 1.095 5.911 1.00 50.19 184 LEU A N 1
ATOM 1508 C CA . LEU A 1 184 ? -17.537 1.759 5.039 1.00 50.19 184 LEU A CA 1
ATOM 1509 C C . LEU A 1 184 ? -17.792 3.252 4.820 1.00 50.19 184 LEU A C 1
ATOM 1511 O O . LEU A 1 184 ? -16.850 4.020 4.704 1.00 50.19 184 LEU A O 1
ATOM 1515 N N . LEU A 1 185 ? -19.044 3.692 4.750 1.00 48.12 185 LEU A N 1
ATOM 1516 C CA . LEU A 1 185 ? -19.409 5.100 4.638 1.00 48.12 185 LEU A CA 1
ATOM 1517 C C . LEU A 1 185 ? -19.112 5.817 5.957 1.00 48.12 185 LEU A C 1
ATOM 1519 O O . LEU A 1 185 ? -18.962 7.027 5.949 1.00 48.12 185 LEU A O 1
ATOM 1523 N N . ASN A 1 186 ? -18.947 5.103 7.071 1.00 47.84 186 ASN A N 1
ATOM 1524 C CA . ASN A 1 186 ? -18.338 5.616 8.300 1.00 47.84 186 ASN A CA 1
ATOM 1525 C C . ASN A 1 186 ? -16.805 5.463 8.296 1.00 47.84 186 ASN A C 1
ATOM 1527 O O . ASN A 1 186 ? -16.114 6.276 8.905 1.00 47.84 186 ASN A O 1
ATOM 1531 N N . GLN A 1 187 ? -16.241 4.534 7.507 1.00 47.53 187 GLN A N 1
ATOM 1532 C CA . GLN A 1 187 ? -14.892 4.703 6.939 1.00 47.53 187 GLN A CA 1
ATOM 1533 C C . GLN A 1 187 ? -14.823 5.797 5.847 1.00 47.53 187 GLN A C 1
ATOM 1535 O O . GLN A 1 187 ? -13.781 5.924 5.214 1.00 47.53 187 GLN A O 1
ATOM 1540 N N . LYS A 1 188 ? -15.824 6.689 5.684 1.00 43.69 188 LYS A N 1
ATOM 1541 C CA . LYS A 1 188 ? -15.596 8.014 5.053 1.00 43.69 188 LYS A CA 1
ATOM 1542 C C . LYS A 1 188 ? -14.569 8.859 5.811 1.00 43.69 188 LYS A C 1
ATOM 1544 O O . LYS A 1 188 ? -14.263 9.975 5.400 1.00 43.69 188 LYS A O 1
ATOM 1549 N N . ASN A 1 189 ? -14.001 8.347 6.902 1.00 50.88 189 ASN A N 1
ATOM 1550 C CA . ASN A 1 189 ? -12.687 8.771 7.340 1.00 50.88 189 ASN A CA 1
ATOM 1551 C C . ASN A 1 189 ? -11.714 8.757 6.162 1.00 50.88 189 ASN A C 1
ATOM 1553 O O . ASN A 1 189 ? -11.700 7.829 5.359 1.00 50.88 189 ASN A O 1
ATOM 1557 N N . LYS A 1 190 ? -10.871 9.790 6.117 1.00 52.41 190 LYS A N 1
ATOM 1558 C CA . LYS A 1 190 ? -9.771 9.994 5.167 1.00 52.41 190 LYS A CA 1
ATOM 1559 C C . LYS A 1 190 ? -9.125 8.705 4.658 1.00 52.41 190 LYS A C 1
ATOM 1561 O O . LYS A 1 190 ? -8.706 8.689 3.526 1.00 52.41 190 LYS A O 1
ATOM 1566 N N . GLU A 1 191 ? -9.047 7.634 5.441 1.00 56.41 191 GLU A N 1
ATOM 1567 C CA . GLU A 1 191 ? -8.489 6.341 5.054 1.00 56.41 191 GLU A CA 1
ATOM 1568 C C . GLU A 1 191 ? -9.088 5.683 3.791 1.00 56.41 191 GLU A C 1
ATOM 1570 O O . GLU A 1 191 ? -8.302 5.231 2.964 1.00 56.41 191 GLU A O 1
ATOM 1575 N N . TYR A 1 192 ? -10.414 5.628 3.579 1.00 61.19 192 TYR A N 1
ATOM 1576 C CA . TYR A 1 192 ? -10.966 5.038 2.339 1.00 61.19 192 TYR A CA 1
ATOM 1577 C C . TYR A 1 192 ? -10.699 5.937 1.131 1.00 61.19 192 TYR A C 1
ATOM 1579 O O . TYR A 1 192 ? -10.203 5.472 0.110 1.00 61.19 192 TYR A O 1
ATOM 1587 N N . GLU A 1 193 ? -10.947 7.243 1.268 1.00 66.19 193 GLU A N 1
ATOM 1588 C CA . GLU A 1 193 ? -10.654 8.221 0.214 1.00 66.19 193 GLU A CA 1
ATOM 1589 C C . GLU A 1 193 ? -9.147 8.296 -0.079 1.00 66.19 193 GLU A C 1
ATOM 1591 O O . GLU A 1 193 ? -8.747 8.421 -1.231 1.00 66.19 193 GLU A O 1
ATOM 1596 N N . ASN A 1 194 ? -8.298 8.148 0.939 1.00 71.62 194 ASN A N 1
ATOM 1597 C CA . ASN A 1 194 ? -6.847 8.066 0.806 1.00 71.62 194 ASN A CA 1
ATOM 1598 C C . ASN A 1 194 ? -6.444 6.767 0.118 1.00 71.62 194 ASN A C 1
ATOM 1600 O O . ASN A 1 194 ? -5.588 6.831 -0.747 1.00 71.62 194 ASN A O 1
ATOM 1604 N N . LYS A 1 195 ? -7.054 5.618 0.441 1.00 75.06 195 LYS A N 1
ATOM 1605 C CA . LYS A 1 195 ? -6.784 4.340 -0.243 1.00 75.06 195 LYS A CA 1
ATOM 1606 C C . LYS A 1 195 ? -7.253 4.365 -1.694 1.00 75.06 195 LYS A C 1
ATOM 1608 O O . LYS A 1 195 ? -6.560 3.841 -2.560 1.00 75.06 195 LYS A O 1
ATOM 1613 N N . TYR A 1 196 ? -8.403 4.981 -1.971 1.00 81.38 196 TYR A N 1
ATOM 1614 C CA . TYR A 1 196 ? -8.862 5.239 -3.333 1.00 81.38 196 TYR A CA 1
ATOM 1615 C C . TYR A 1 196 ? -7.859 6.118 -4.074 1.00 81.38 196 TYR A C 1
ATOM 1617 O O . TYR A 1 196 ? -7.318 5.687 -5.087 1.00 81.38 196 TYR A O 1
ATOM 1625 N N . LYS A 1 197 ? -7.538 7.297 -3.525 1.00 83.50 197 LYS A N 1
ATOM 1626 C CA . LYS A 1 197 ? -6.565 8.228 -4.109 1.00 83.50 197 LYS A CA 1
ATOM 1627 C C . LYS A 1 197 ? -5.1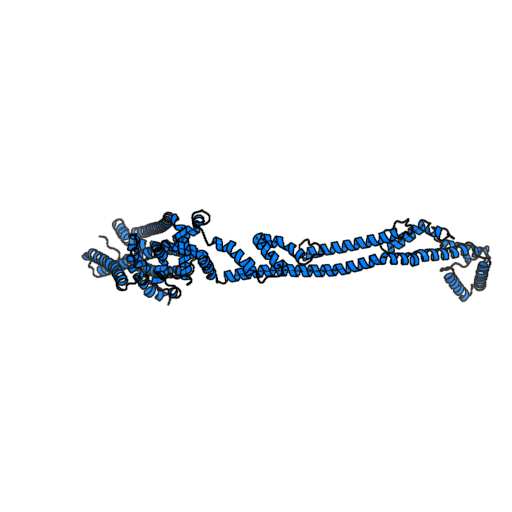92 7.594 -4.262 1.00 83.50 197 LYS A C 1
ATOM 1629 O O . LYS A 1 197 ? -4.524 7.853 -5.246 1.00 83.50 197 LYS A O 1
ATOM 1634 N N . GLU A 1 198 ? -4.748 6.770 -3.324 1.00 86.50 198 GLU A N 1
ATOM 1635 C CA . GLU A 1 198 ? -3.482 6.043 -3.403 1.00 86.50 198 GLU A CA 1
ATOM 1636 C C . GLU A 1 198 ? -3.509 5.032 -4.549 1.00 86.50 198 GLU A C 1
ATOM 1638 O O . GLU A 1 198 ? -2.590 5.020 -5.365 1.00 86.50 198 GLU A O 1
ATOM 1643 N N . SER A 1 199 ? -4.579 4.241 -4.666 1.00 86.44 199 SER A N 1
ATOM 1644 C CA . SER A 1 199 ? -4.743 3.288 -5.765 1.00 86.44 199 SER A CA 1
ATOM 1645 C C . SER A 1 199 ? -4.849 3.987 -7.122 1.00 86.44 199 SER A C 1
ATOM 1647 O O . SER A 1 199 ? -4.242 3.534 -8.090 1.00 86.44 199 SER A O 1
ATOM 1649 N N . GLU A 1 200 ? -5.587 5.093 -7.196 1.00 88.62 200 GLU A N 1
ATOM 1650 C CA . GLU A 1 200 ? -5.737 5.927 -8.389 1.00 88.62 200 GLU A CA 1
ATOM 1651 C C . GLU A 1 200 ? -4.407 6.596 -8.761 1.00 88.62 200 GLU A C 1
ATOM 1653 O O . GLU A 1 200 ? -3.978 6.531 -9.911 1.00 88.62 200 GLU A O 1
ATOM 1658 N N . ASN A 1 201 ? -3.691 7.168 -7.789 1.00 89.94 201 ASN A N 1
ATOM 1659 C CA . ASN A 1 201 ? -2.365 7.754 -7.986 1.00 89.94 201 ASN A CA 1
ATOM 1660 C C . ASN A 1 201 ? -1.355 6.709 -8.452 1.00 89.94 201 ASN A C 1
ATOM 1662 O O . ASN A 1 201 ? -0.537 7.004 -9.322 1.00 89.94 201 ASN A O 1
ATOM 1666 N N . LYS A 1 202 ? -1.410 5.494 -7.901 1.00 90.81 202 LYS A N 1
ATOM 1667 C CA . LYS A 1 202 ? -0.543 4.392 -8.314 1.00 90.81 202 LYS A CA 1
ATOM 1668 C C . LYS A 1 202 ? -0.823 3.992 -9.758 1.00 90.81 202 LYS A C 1
ATOM 1670 O O . LYS A 1 202 ? 0.107 3.967 -10.560 1.00 90.81 202 LYS A O 1
ATOM 1675 N N . PHE A 1 203 ? -2.091 3.791 -10.113 1.00 90.81 203 PHE A N 1
ATOM 1676 C CA . PHE A 1 203 ? -2.497 3.506 -11.488 1.00 90.81 203 PHE A CA 1
ATOM 1677 C C . PHE A 1 203 ? -2.076 4.621 -12.460 1.00 90.81 203 PHE A C 1
ATOM 1679 O O . PHE A 1 203 ? -1.440 4.351 -13.480 1.00 90.81 203 PHE A O 1
ATOM 1686 N N . ASN A 1 204 ? -2.335 5.882 -12.110 1.00 90.38 204 ASN A N 1
ATOM 1687 C CA . ASN A 1 204 ? -1.936 7.043 -12.906 1.00 90.38 204 ASN A CA 1
ATOM 1688 C C . ASN A 1 204 ? -0.409 7.165 -13.031 1.00 90.38 204 ASN A C 1
ATOM 1690 O O . ASN A 1 204 ? 0.097 7.542 -14.089 1.00 90.38 204 ASN A O 1
ATOM 1694 N N . SER A 1 205 ? 0.342 6.821 -11.982 1.00 91.12 205 SER A N 1
ATOM 1695 C CA . SER A 1 205 ? 1.804 6.770 -12.017 1.00 91.12 205 SER A CA 1
ATOM 1696 C C . SER A 1 205 ? 2.300 5.688 -12.974 1.00 91.12 205 SER A C 1
ATOM 1698 O O . SER A 1 205 ? 3.186 5.965 -13.780 1.00 91.12 205 SER A O 1
ATOM 1700 N N . THR A 1 206 ? 1.714 4.487 -12.941 1.00 91.00 206 THR A N 1
ATOM 1701 C CA . THR A 1 206 ? 2.032 3.409 -13.891 1.00 91.00 206 THR A CA 1
ATOM 1702 C C . THR A 1 206 ? 1.711 3.827 -15.324 1.00 91.00 206 THR A C 1
ATOM 1704 O O . THR A 1 206 ? 2.539 3.652 -16.216 1.00 91.00 206 THR A O 1
ATOM 1707 N N . LEU A 1 207 ? 0.557 4.457 -15.560 1.00 91.56 207 LEU A N 1
ATOM 1708 C CA . LEU A 1 207 ? 0.196 4.981 -16.878 1.00 91.56 207 LEU A CA 1
ATOM 1709 C C . LEU A 1 207 ? 1.206 6.032 -17.367 1.00 91.56 207 LEU A C 1
ATOM 1711 O O . LEU A 1 207 ? 1.634 6.003 -18.522 1.00 91.56 207 LEU A O 1
ATOM 1715 N N . LYS A 1 208 ? 1.625 6.943 -16.483 1.00 92.44 208 LYS A N 1
ATOM 1716 C CA . LYS A 1 208 ? 2.640 7.959 -16.785 1.00 92.44 208 LYS A CA 1
ATOM 1717 C C . LYS A 1 208 ? 4.001 7.334 -17.092 1.00 92.44 208 LYS A C 1
ATOM 1719 O O . LYS A 1 208 ? 4.669 7.782 -18.018 1.00 92.44 208 LYS A O 1
ATOM 1724 N N . GLU A 1 209 ? 4.402 6.301 -16.357 1.00 93.06 209 GLU A N 1
ATOM 1725 C CA . GLU A 1 209 ? 5.630 5.546 -16.620 1.00 93.06 209 GLU A CA 1
ATOM 1726 C C . GLU A 1 209 ? 5.604 4.903 -18.012 1.00 93.06 209 GLU A C 1
ATOM 1728 O O . GLU A 1 209 ? 6.545 5.090 -18.784 1.00 93.06 209 GLU A O 1
ATOM 1733 N N . ILE A 1 210 ? 4.504 4.227 -18.365 1.00 93.81 210 ILE A N 1
ATOM 1734 C CA . ILE A 1 210 ? 4.314 3.609 -19.686 1.00 93.81 210 ILE A CA 1
ATOM 1735 C C . ILE A 1 210 ? 4.381 4.670 -20.789 1.00 93.81 210 ILE A C 1
ATOM 1737 O O . ILE A 1 210 ? 5.078 4.480 -21.785 1.00 93.81 210 ILE A O 1
ATOM 1741 N N . ASN A 1 211 ? 3.701 5.805 -20.608 1.00 93.38 211 ASN A N 1
ATOM 1742 C CA . ASN A 1 211 ? 3.696 6.892 -21.588 1.00 93.38 211 ASN A CA 1
ATOM 1743 C C . ASN A 1 211 ? 5.091 7.500 -21.779 1.00 93.38 211 ASN A C 1
ATOM 1745 O O . ASN A 1 211 ? 5.554 7.603 -22.912 1.00 93.38 211 ASN A O 1
ATOM 1749 N N . ASN A 1 212 ? 5.802 7.812 -20.693 1.00 94.56 212 ASN A N 1
ATOM 1750 C CA . ASN A 1 212 ? 7.171 8.335 -20.759 1.00 94.56 212 ASN A CA 1
ATOM 1751 C C . ASN A 1 212 ? 8.134 7.333 -21.422 1.00 94.56 212 ASN A C 1
ATOM 1753 O O . ASN A 1 212 ? 9.013 7.711 -22.207 1.00 94.56 212 ASN A O 1
ATOM 1757 N N . ALA A 1 213 ? 7.975 6.040 -21.124 1.00 95.31 213 ALA A N 1
ATOM 1758 C CA . ALA A 1 213 ? 8.759 4.982 -21.747 1.00 95.31 213 ALA A CA 1
ATOM 1759 C C . ALA A 1 213 ? 8.456 4.872 -23.249 1.00 95.31 213 ALA A C 1
ATOM 1761 O O . ALA A 1 213 ? 9.382 4.711 -24.046 1.00 95.31 213 ALA A O 1
ATOM 1762 N N . PHE A 1 214 ? 7.191 5.021 -23.651 1.00 95.19 214 PHE A N 1
ATOM 1763 C CA . PHE A 1 214 ? 6.784 5.014 -25.055 1.00 95.19 214 PHE A CA 1
ATOM 1764 C C . PHE A 1 214 ? 7.270 6.252 -25.822 1.00 95.19 214 PHE A C 1
ATOM 1766 O O . PHE A 1 214 ? 7.699 6.136 -26.971 1.00 95.19 214 PHE A O 1
ATOM 1773 N N . GLU A 1 215 ? 7.269 7.432 -25.201 1.00 95.25 215 GLU A N 1
ATOM 1774 C CA . GLU A 1 215 ? 7.865 8.645 -25.774 1.00 95.25 215 GLU A CA 1
ATOM 1775 C C . GLU A 1 215 ? 9.370 8.467 -26.000 1.00 95.25 215 GLU A C 1
ATOM 1777 O O . GLU A 1 215 ? 9.880 8.753 -27.086 1.00 95.25 215 GLU A O 1
ATOM 1782 N N . THR A 1 216 ? 10.074 7.911 -25.009 1.00 94.81 216 THR A N 1
ATOM 1783 C CA . THR A 1 216 ? 11.503 7.576 -25.117 1.00 94.81 216 THR A CA 1
ATOM 1784 C C . THR A 1 216 ? 11.753 6.574 -26.243 1.00 94.81 216 THR A C 1
ATOM 1786 O O . THR A 1 216 ? 12.649 6.775 -27.067 1.00 94.81 216 THR A O 1
ATOM 1789 N N . TYR A 1 217 ? 10.938 5.519 -26.311 1.00 95.62 217 TYR A N 1
ATOM 1790 C CA . TYR A 1 217 ? 10.979 4.515 -27.369 1.00 95.62 217 TYR A CA 1
ATOM 1791 C C . TYR A 1 217 ? 10.781 5.142 -28.754 1.00 95.62 217 TYR A C 1
ATOM 1793 O O . TYR A 1 217 ? 11.585 4.915 -29.661 1.00 95.62 217 TYR A O 1
ATOM 1801 N N . THR A 1 218 ? 9.762 5.989 -28.902 1.00 94.44 218 THR A N 1
ATOM 1802 C CA . THR A 1 218 ? 9.431 6.670 -30.160 1.00 94.44 218 THR A CA 1
ATOM 1803 C C . THR A 1 218 ? 10.551 7.615 -30.587 1.00 94.44 218 THR A C 1
ATOM 1805 O O . THR A 1 218 ? 10.968 7.597 -31.742 1.00 94.44 218 THR A O 1
ATOM 1808 N N . SER A 1 219 ? 11.093 8.402 -29.655 1.00 94.12 219 SER A N 1
ATOM 1809 C CA . SER A 1 219 ? 12.193 9.336 -29.910 1.00 94.12 219 SER A CA 1
ATOM 1810 C C . SER A 1 219 ? 13.451 8.619 -30.416 1.00 94.12 219 SER A C 1
ATOM 1812 O O . SER A 1 219 ? 13.954 8.939 -31.496 1.00 94.12 219 SER A O 1
ATOM 1814 N N . LYS A 1 220 ? 13.903 7.579 -29.702 1.00 93.62 220 LYS A N 1
ATOM 1815 C CA . LYS A 1 220 ? 15.086 6.790 -30.088 1.00 93.62 220 LYS A CA 1
ATOM 1816 C C . LYS A 1 220 ? 14.890 6.036 -31.401 1.00 93.62 220 LYS A C 1
ATOM 1818 O O . LYS A 1 220 ? 15.800 5.982 -32.225 1.00 93.62 220 LYS A O 1
ATOM 1823 N N . THR A 1 221 ? 13.694 5.495 -31.625 1.00 93.06 221 THR A N 1
ATOM 1824 C CA . THR A 1 221 ? 13.360 4.815 -32.884 1.00 93.06 221 THR A CA 1
ATOM 1825 C C . THR A 1 221 ? 13.354 5.800 -34.053 1.00 93.06 221 THR A C 1
ATOM 1827 O O . THR A 1 221 ? 13.908 5.501 -35.105 1.00 93.06 221 THR A O 1
ATOM 1830 N N . ASN A 1 222 ? 12.818 7.010 -33.870 1.00 92.06 222 ASN A N 1
ATOM 1831 C CA . ASN A 1 222 ? 12.841 8.057 -34.893 1.00 92.06 222 ASN A CA 1
ATOM 1832 C C . ASN A 1 222 ? 14.263 8.521 -35.228 1.00 92.06 222 ASN A C 1
ATOM 1834 O O . ASN A 1 222 ? 14.569 8.768 -36.396 1.00 92.06 222 ASN A O 1
ATOM 1838 N N . GLU A 1 223 ? 15.140 8.635 -34.230 1.00 92.06 223 GLU A N 1
ATOM 1839 C CA . GLU A 1 223 ? 16.555 8.938 -34.443 1.00 92.06 223 GLU A CA 1
ATOM 1840 C C . GLU A 1 223 ? 17.243 7.832 -35.258 1.00 92.06 223 GLU A C 1
ATOM 1842 O O . GLU A 1 223 ? 17.839 8.117 -36.298 1.00 92.06 223 GLU A O 1
ATOM 1847 N N . ALA A 1 224 ? 17.076 6.568 -34.861 1.00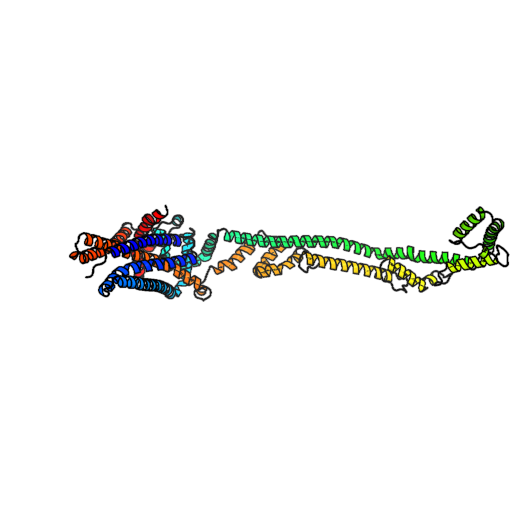 92.62 224 ALA A N 1
ATOM 1848 C CA . ALA A 1 224 ? 17.614 5.422 -35.590 1.00 92.62 224 ALA A CA 1
ATOM 1849 C C . ALA A 1 224 ? 17.066 5.329 -37.025 1.00 92.62 224 ALA A C 1
ATOM 1851 O O . ALA A 1 224 ? 17.828 5.094 -37.965 1.00 92.62 224 ALA A O 1
ATOM 1852 N N . ASN A 1 225 ? 15.772 5.595 -37.223 1.00 90.31 225 ASN A N 1
ATOM 1853 C CA . ASN A 1 225 ? 15.128 5.567 -38.536 1.00 90.31 225 ASN A CA 1
ATOM 1854 C C . ASN A 1 225 ? 15.732 6.583 -39.514 1.00 90.31 225 ASN A C 1
ATOM 1856 O O . ASN A 1 225 ? 15.803 6.296 -40.707 1.00 90.31 225 ASN A O 1
ATOM 1860 N N . LYS A 1 226 ? 16.248 7.729 -39.042 1.00 92.00 226 LYS A N 1
ATOM 1861 C CA . LYS A 1 226 ? 16.992 8.671 -39.901 1.00 92.00 226 LYS A CA 1
ATOM 1862 C C . LYS A 1 226 ? 18.288 8.052 -40.431 1.00 92.00 226 LYS A C 1
ATOM 1864 O O . LYS A 1 226 ? 18.608 8.209 -41.609 1.00 92.00 226 LYS A O 1
ATOM 1869 N N . PHE A 1 227 ? 19.025 7.325 -39.589 1.00 92.69 227 PHE A N 1
ATOM 1870 C CA . PHE A 1 227 ? 20.238 6.618 -40.013 1.00 92.69 227 PHE A CA 1
ATOM 1871 C C . PHE A 1 227 ? 19.919 5.468 -40.968 1.00 92.69 227 PHE A C 1
ATOM 1873 O O . PHE A 1 227 ? 20.598 5.313 -41.984 1.00 92.69 227 PHE A O 1
ATOM 1880 N N . LEU A 1 228 ? 18.866 4.702 -40.678 1.00 92.00 228 LEU A N 1
ATOM 1881 C CA . LEU A 1 228 ? 18.405 3.609 -41.533 1.00 92.00 228 LEU A CA 1
ATOM 1882 C C . LEU A 1 228 ? 17.950 4.116 -42.907 1.00 92.00 228 LEU A C 1
ATOM 1884 O O . LEU A 1 228 ? 18.359 3.555 -43.919 1.00 92.00 228 LEU A O 1
ATOM 1888 N N . ALA A 1 229 ? 17.206 5.224 -42.965 1.00 92.00 229 ALA A N 1
ATOM 1889 C CA . ALA A 1 229 ? 16.787 5.841 -44.223 1.00 92.00 229 ALA A CA 1
ATOM 1890 C C . ALA A 1 229 ? 17.983 6.283 -45.086 1.00 92.00 229 ALA A C 1
ATOM 1892 O O . ALA A 1 229 ? 17.982 6.080 -46.300 1.00 92.00 229 ALA A O 1
ATOM 1893 N N . ASN A 1 230 ? 19.035 6.835 -44.468 1.00 92.44 230 ASN A N 1
ATOM 1894 C CA . ASN A 1 230 ? 20.268 7.179 -45.180 1.00 92.44 230 ASN A CA 1
ATOM 1895 C C . ASN A 1 230 ? 20.979 5.938 -45.743 1.00 92.44 230 ASN A C 1
ATOM 1897 O O . ASN A 1 230 ? 21.482 5.986 -46.864 1.00 92.44 230 ASN A O 1
ATOM 1901 N N . ILE A 1 231 ? 21.003 4.828 -44.995 1.00 93.12 231 ILE A N 1
ATOM 1902 C CA . ILE A 1 231 ? 21.575 3.558 -45.466 1.00 93.12 231 ILE A CA 1
ATOM 1903 C C . ILE A 1 231 ? 20.764 3.003 -46.643 1.00 93.12 231 ILE A C 1
ATOM 1905 O O . ILE A 1 231 ? 21.354 2.585 -47.636 1.00 93.12 231 ILE A O 1
ATOM 1909 N N . GLU A 1 232 ? 19.432 3.029 -46.574 1.00 92.31 232 GLU A N 1
ATOM 1910 C CA . GLU A 1 232 ? 18.568 2.576 -47.674 1.00 92.31 232 GLU A CA 1
ATOM 1911 C C . GLU A 1 232 ? 18.738 3.434 -48.935 1.00 92.31 232 GLU A C 1
ATOM 1913 O O . GLU A 1 232 ? 18.819 2.905 -50.046 1.00 92.31 232 GLU A O 1
ATOM 1918 N N . LYS A 1 233 ? 18.908 4.752 -48.778 1.00 92.25 233 LYS A N 1
ATOM 1919 C CA . LYS A 1 233 ? 19.264 5.633 -49.896 1.00 92.25 233 LYS A CA 1
ATOM 1920 C C . LYS A 1 233 ? 20.614 5.249 -50.512 1.00 92.25 233 LYS A C 1
ATOM 1922 O O . LYS A 1 233 ? 20.723 5.153 -51.732 1.00 92.25 233 LYS A O 1
ATOM 1927 N N . GLU A 1 234 ? 21.629 4.988 -49.687 1.00 91.50 234 GLU A N 1
ATOM 1928 C CA . GLU A 1 234 ? 22.950 4.554 -50.160 1.00 91.50 234 GLU A CA 1
ATOM 1929 C C . GLU A 1 234 ? 22.865 3.212 -50.909 1.00 91.50 234 GLU A C 1
ATOM 1931 O O . GLU A 1 234 ? 23.462 3.074 -51.976 1.00 91.50 234 GLU A O 1
ATOM 1936 N N . LYS A 1 235 ? 22.059 2.255 -50.419 1.00 92.88 235 LYS A N 1
ATOM 1937 C CA . LYS A 1 235 ? 21.791 0.976 -51.100 1.00 92.88 235 LYS A CA 1
ATOM 1938 C C . LYS A 1 235 ? 21.166 1.171 -52.483 1.00 92.88 235 LYS A C 1
ATOM 1940 O O . LYS A 1 235 ? 21.591 0.515 -53.435 1.00 92.88 235 LYS A O 1
ATOM 1945 N N . ALA A 1 236 ? 20.199 2.079 -52.609 1.00 91.50 236 ALA A N 1
ATOM 1946 C CA . ALA A 1 236 ? 19.558 2.383 -53.889 1.00 91.50 236 ALA A CA 1
ATOM 1947 C C . ALA A 1 236 ? 20.546 2.970 -54.918 1.00 91.50 236 ALA A C 1
ATOM 1949 O O . ALA A 1 236 ? 20.403 2.753 -56.123 1.00 91.50 236 ALA A O 1
ATOM 1950 N N . GLU A 1 237 ? 21.587 3.668 -54.455 1.00 93.12 237 GLU A N 1
ATOM 1951 C CA . GLU A 1 237 ? 22.580 4.333 -55.304 1.00 93.12 237 GLU A CA 1
ATOM 1952 C C . GLU A 1 237 ? 23.815 3.468 -55.640 1.00 93.12 237 GLU A C 1
ATOM 1954 O O . GLU A 1 237 ? 24.639 3.882 -56.459 1.00 93.12 237 GLU A O 1
ATOM 1959 N N . VAL A 1 238 ? 23.955 2.244 -55.106 1.00 93.50 238 VAL A N 1
ATOM 1960 C CA . VAL A 1 238 ? 25.162 1.398 -55.294 1.00 93.50 238 VAL A CA 1
ATOM 1961 C C . VAL A 1 238 ? 25.495 1.145 -56.768 1.00 93.50 238 VAL A C 1
ATOM 1963 O O . VAL A 1 238 ? 26.663 1.153 -57.161 1.00 93.50 238 VAL A O 1
ATOM 1966 N N . ASN A 1 239 ? 24.479 0.984 -57.617 1.00 91.44 239 ASN A N 1
ATOM 1967 C CA . ASN A 1 239 ? 24.684 0.828 -59.058 1.00 91.44 239 ASN A CA 1
ATOM 1968 C C . ASN A 1 239 ? 25.361 2.054 -59.690 1.00 91.44 239 ASN A C 1
ATOM 1970 O O . ASN A 1 239 ? 26.224 1.902 -60.551 1.00 91.44 239 ASN A O 1
ATOM 1974 N N . LYS A 1 240 ? 25.010 3.261 -59.236 1.00 92.50 240 LYS A N 1
ATOM 1975 C CA . LYS A 1 240 ? 25.619 4.515 -59.696 1.00 92.50 240 LYS A CA 1
ATOM 1976 C C . LYS A 1 240 ? 27.064 4.640 -59.210 1.00 92.50 240 LYS A C 1
ATOM 1978 O O . LYS A 1 240 ? 27.915 5.093 -59.970 1.00 92.50 240 LYS A O 1
ATOM 1983 N N . ILE A 1 241 ? 27.354 4.181 -57.988 1.00 93.00 241 ILE A N 1
ATOM 1984 C CA . ILE A 1 241 ? 28.725 4.109 -57.452 1.00 93.00 241 ILE A CA 1
ATOM 1985 C C . ILE A 1 241 ? 29.600 3.222 -58.346 1.00 93.00 241 ILE A C 1
ATOM 1987 O O . ILE A 1 241 ? 30.741 3.572 -58.638 1.00 93.00 241 ILE A O 1
ATOM 1991 N N . TYR A 1 242 ? 29.074 2.092 -58.823 1.00 93.88 242 TYR A N 1
ATOM 1992 C CA . TYR A 1 242 ? 29.829 1.217 -59.718 1.00 93.88 242 TYR A CA 1
ATOM 1993 C C . TYR A 1 242 ? 30.133 1.868 -61.080 1.00 93.88 242 TYR A C 1
ATOM 1995 O O . TYR A 1 242 ? 31.255 1.756 -61.579 1.00 93.88 242 TYR A O 1
ATOM 2003 N N . GLU A 1 243 ? 29.175 2.588 -61.671 1.00 93.00 243 GLU A N 1
ATOM 2004 C CA . GLU A 1 243 ? 29.429 3.327 -62.917 1.00 93.00 243 GLU A CA 1
ATOM 2005 C C . GLU A 1 243 ? 30.483 4.432 -62.724 1.00 93.00 243 GLU A C 1
ATOM 2007 O O . GLU A 1 243 ? 31.356 4.607 -63.578 1.00 93.00 243 GLU A O 1
ATOM 2012 N N . ASP A 1 244 ? 30.481 5.113 -61.571 1.00 92.44 244 ASP A N 1
ATOM 2013 C CA . ASP A 1 244 ? 31.542 6.058 -61.206 1.00 92.44 244 ASP A CA 1
ATOM 2014 C C . ASP A 1 244 ? 32.912 5.370 -61.132 1.00 92.44 244 ASP A C 1
ATOM 2016 O O . ASP A 1 244 ? 33.874 5.839 -61.738 1.00 92.44 244 ASP A O 1
ATOM 2020 N N . VAL A 1 245 ? 33.003 4.209 -60.474 1.00 93.94 245 VAL A N 1
ATOM 2021 C CA . VAL A 1 245 ? 34.236 3.406 -60.396 1.00 93.94 245 VAL A CA 1
ATOM 2022 C C . VAL A 1 245 ? 34.746 3.023 -61.788 1.00 93.94 245 VAL A C 1
ATOM 2024 O O . VAL A 1 245 ? 35.942 3.138 -62.069 1.00 93.94 245 VAL A O 1
ATOM 2027 N N . LYS A 1 246 ? 33.854 2.619 -62.693 1.00 92.25 246 LYS A N 1
ATOM 2028 C CA . LYS A 1 246 ? 34.217 2.242 -64.064 1.00 92.25 246 LYS A CA 1
ATOM 2029 C C . LYS A 1 246 ? 34.867 3.397 -64.831 1.00 92.25 246 LYS A C 1
ATOM 2031 O O . LYS A 1 246 ? 35.845 3.186 -65.552 1.00 92.25 246 LYS A O 1
ATOM 2036 N N . ILE A 1 247 ? 34.352 4.611 -64.665 1.00 88.62 247 ILE A N 1
ATOM 2037 C CA . ILE A 1 247 ? 34.861 5.807 -65.347 1.00 88.62 247 ILE A CA 1
ATOM 2038 C C . ILE A 1 247 ? 36.109 6.340 -64.639 1.00 88.62 247 ILE A C 1
ATOM 2040 O O . ILE A 1 247 ? 37.155 6.538 -65.255 1.00 88.62 247 ILE A O 1
ATOM 2044 N N . ASN A 1 248 ? 36.015 6.569 -63.334 1.00 90.06 248 ASN A N 1
ATOM 2045 C CA . ASN A 1 248 ? 37.013 7.318 -62.586 1.00 90.06 248 ASN A CA 1
ATOM 2046 C C . ASN A 1 248 ? 38.171 6.476 -62.069 1.00 90.06 248 ASN A C 1
ATOM 2048 O O . ASN A 1 248 ? 39.228 7.042 -61.811 1.00 90.06 248 ASN A O 1
ATOM 2052 N N . ILE A 1 249 ? 37.998 5.163 -61.934 1.00 91.69 249 ILE A N 1
ATOM 2053 C CA . ILE A 1 249 ? 39.073 4.263 -61.518 1.00 91.69 249 ILE A CA 1
ATOM 2054 C C . ILE A 1 249 ? 39.515 3.463 -62.733 1.00 91.69 249 ILE A C 1
ATOM 2056 O O . ILE A 1 249 ? 40.599 3.712 -63.245 1.00 91.69 249 ILE A O 1
ATOM 2060 N N . PHE A 1 250 ? 38.666 2.600 -63.299 1.00 92.62 250 PHE A N 1
ATOM 2061 C CA . PHE A 1 250 ? 39.126 1.674 -64.344 1.00 92.62 250 PHE A CA 1
ATOM 2062 C C . PHE A 1 250 ? 39.639 2.406 -65.593 1.00 92.62 250 PHE A C 1
ATOM 2064 O O . PHE A 1 250 ? 40.764 2.161 -66.033 1.00 92.62 250 PHE A O 1
ATOM 2071 N N . ALA A 1 251 ? 38.867 3.338 -66.164 1.00 89.69 251 ALA A N 1
ATOM 2072 C CA . ALA A 1 251 ? 39.308 4.041 -67.372 1.00 89.69 251 ALA A CA 1
ATOM 2073 C C . ALA A 1 251 ? 40.537 4.938 -67.123 1.00 89.69 251 ALA A C 1
ATOM 2075 O O . ALA A 1 251 ? 41.440 4.982 -67.967 1.00 89.69 251 ALA A O 1
ATOM 2076 N N . LYS A 1 252 ? 40.622 5.597 -65.958 1.00 90.88 252 LYS A N 1
ATOM 2077 C CA . LYS A 1 252 ? 41.797 6.403 -65.593 1.00 90.88 252 LYS A CA 1
ATOM 2078 C C . LYS A 1 252 ? 43.036 5.542 -65.373 1.00 90.88 252 LYS A C 1
ATOM 2080 O O . LYS A 1 252 ? 44.078 5.887 -65.916 1.00 90.88 252 LYS A O 1
ATOM 2085 N N . SER A 1 253 ? 42.929 4.397 -64.693 1.00 91.19 253 SER A N 1
ATOM 2086 C CA . SER A 1 253 ? 44.061 3.485 -64.475 1.00 91.19 253 SER A CA 1
ATOM 2087 C C . SER A 1 253 ? 44.691 3.032 -65.791 1.00 91.19 253 SER A C 1
ATOM 2089 O O . SER A 1 253 ? 45.913 3.072 -65.920 1.00 91.19 253 SER A O 1
ATOM 2091 N N . TYR A 1 254 ? 43.878 2.662 -66.790 1.00 93.12 254 TYR A N 1
ATOM 2092 C CA . TYR A 1 254 ? 44.412 2.294 -68.105 1.00 93.12 254 TYR A CA 1
ATOM 2093 C C . TYR A 1 254 ? 45.002 3.496 -68.849 1.00 93.12 254 TYR A C 1
ATOM 2095 O O . TYR A 1 254 ? 46.048 3.376 -69.477 1.00 93.12 254 TYR A O 1
ATOM 2103 N N . THR A 1 255 ? 44.369 4.669 -68.756 1.00 92.56 255 THR A N 1
ATOM 2104 C CA . THR A 1 255 ? 44.886 5.894 -69.386 1.00 92.56 255 THR A CA 1
ATOM 2105 C C . THR A 1 255 ? 46.253 6.273 -68.820 1.00 92.56 255 THR A C 1
ATOM 2107 O O . THR A 1 255 ? 47.184 6.509 -69.587 1.00 92.56 255 THR A O 1
ATOM 2110 N N . SER A 1 256 ? 46.400 6.268 -67.494 1.00 90.56 256 SER A N 1
ATOM 2111 C CA . SER A 1 256 ? 47.673 6.518 -66.814 1.00 90.56 256 SER A CA 1
ATOM 2112 C C . SER A 1 256 ? 48.721 5.464 -67.165 1.00 90.56 256 SER A C 1
ATOM 2114 O O . SER A 1 256 ? 49.859 5.822 -67.453 1.00 90.56 256 SER A O 1
ATOM 2116 N N . TYR A 1 257 ? 48.345 4.181 -67.202 1.00 93.50 257 TYR A N 1
ATOM 2117 C CA . TYR A 1 257 ? 49.239 3.111 -67.650 1.00 93.50 257 TYR A CA 1
ATOM 2118 C C . TYR A 1 257 ? 49.721 3.337 -69.085 1.00 93.50 257 TYR A C 1
ATOM 2120 O O . TYR A 1 257 ? 50.921 3.294 -69.327 1.00 93.50 257 TYR A O 1
ATOM 2128 N N . ARG A 1 258 ? 48.808 3.625 -70.021 1.00 93.44 258 ARG A N 1
ATOM 2129 C CA . ARG A 1 258 ? 49.138 3.839 -71.434 1.00 93.44 258 ARG A CA 1
ATOM 2130 C C . ARG A 1 258 ? 50.090 5.018 -71.606 1.00 93.44 258 ARG A C 1
ATOM 2132 O O . ARG A 1 258 ? 51.102 4.870 -72.271 1.00 93.44 258 ARG A O 1
ATOM 2139 N N . ILE A 1 259 ? 49.809 6.153 -70.964 1.00 90.62 259 ILE A N 1
ATOM 2140 C CA . ILE A 1 259 ? 50.690 7.331 -71.001 1.00 90.62 259 ILE A CA 1
ATOM 2141 C C . ILE A 1 259 ? 52.080 6.979 -70.459 1.00 90.62 259 ILE A C 1
ATOM 2143 O O . ILE A 1 259 ? 53.084 7.259 -71.110 1.00 90.62 259 ILE A O 1
ATOM 2147 N N . ASN A 1 260 ? 52.150 6.314 -69.303 1.00 90.00 260 ASN A N 1
ATOM 2148 C CA . ASN A 1 260 ? 53.424 5.903 -68.713 1.00 90.00 260 ASN A CA 1
ATOM 2149 C C . ASN A 1 260 ? 54.166 4.887 -69.594 1.00 90.00 260 ASN A C 1
ATOM 2151 O O . ASN A 1 260 ? 55.388 4.945 -69.688 1.00 90.00 260 ASN A O 1
ATOM 2155 N N . SER A 1 261 ? 53.436 3.984 -70.252 1.00 92.00 261 SER A N 1
ATOM 2156 C CA . SER A 1 261 ? 53.976 3.001 -71.191 1.00 92.00 261 SER A CA 1
ATOM 2157 C C . SER A 1 261 ? 54.537 3.681 -72.434 1.00 92.00 261 SER A C 1
ATOM 2159 O O . SER A 1 261 ? 55.646 3.363 -72.848 1.00 92.00 261 SER A O 1
ATOM 2161 N N . ASP A 1 262 ? 53.819 4.647 -73.004 1.00 89.75 262 ASP A N 1
ATOM 2162 C CA . ASP A 1 262 ? 54.276 5.420 -74.160 1.00 89.75 262 ASP A CA 1
ATOM 2163 C C . ASP A 1 262 ? 55.553 6.206 -73.812 1.00 89.75 262 ASP A C 1
ATOM 2165 O O . ASP A 1 262 ? 56.521 6.189 -74.574 1.00 89.75 262 ASP A O 1
ATOM 2169 N N . HIS A 1 263 ? 55.599 6.841 -72.634 1.00 87.50 263 HIS A N 1
ATOM 2170 C CA . HIS A 1 263 ? 56.808 7.505 -72.132 1.00 87.50 263 HIS A CA 1
ATOM 2171 C C . HIS A 1 263 ? 57.970 6.529 -71.923 1.00 87.50 263 HIS A C 1
ATOM 2173 O O . HIS A 1 263 ? 59.101 6.843 -72.296 1.00 87.50 263 HIS A O 1
ATOM 2179 N N . TYR A 1 264 ? 57.703 5.348 -71.362 1.00 90.69 264 TYR A N 1
ATOM 2180 C CA . TYR A 1 264 ? 58.712 4.309 -71.185 1.00 90.69 264 TYR A CA 1
ATOM 2181 C C . TYR A 1 264 ? 59.281 3.852 -72.533 1.00 90.69 264 TYR A C 1
ATOM 2183 O O . TYR A 1 264 ? 60.494 3.882 -72.727 1.00 90.69 264 TYR A O 1
ATOM 2191 N N . MET A 1 265 ? 58.418 3.520 -73.497 1.00 89.69 265 MET A N 1
ATOM 2192 C CA . MET A 1 265 ? 58.832 3.062 -74.826 1.00 89.69 265 MET A CA 1
ATOM 2193 C C . MET A 1 265 ? 59.646 4.121 -75.579 1.00 89.69 265 MET A C 1
ATOM 2195 O O . MET A 1 265 ? 60.659 3.777 -76.190 1.00 89.69 265 MET A O 1
ATOM 2199 N N . LYS A 1 266 ? 59.263 5.403 -75.478 1.00 87.50 266 LYS A N 1
ATOM 2200 C CA . LYS A 1 266 ? 60.046 6.522 -76.028 1.00 87.50 266 LYS A CA 1
ATOM 2201 C C . LYS A 1 266 ? 61.424 6.657 -75.381 1.00 87.50 266 LYS A C 1
ATOM 2203 O O . LYS A 1 266 ? 62.381 6.975 -76.069 1.00 87.50 266 LYS A O 1
ATOM 2208 N N . GLY A 1 267 ? 61.551 6.409 -74.079 1.00 86.75 267 GLY A N 1
ATOM 2209 C CA . GLY A 1 267 ? 62.846 6.487 -73.401 1.00 86.75 267 GLY A CA 1
ATOM 2210 C C . GLY A 1 267 ? 63.759 5.283 -73.657 1.00 86.75 267 GLY A C 1
ATOM 2211 O O . GLY A 1 267 ? 64.972 5.457 -73.737 1.00 86.75 267 GLY A O 1
ATOM 2212 N N . ILE A 1 268 ? 63.202 4.077 -73.837 1.00 89.31 268 ILE A N 1
ATOM 2213 C CA . ILE A 1 268 ? 63.975 2.876 -74.207 1.00 89.31 268 ILE A CA 1
ATOM 2214 C C . ILE A 1 268 ? 64.468 2.951 -75.659 1.00 89.31 268 ILE A C 1
ATOM 2216 O O . ILE A 1 268 ? 65.613 2.586 -75.926 1.00 89.31 268 ILE A O 1
ATOM 2220 N N . ASN A 1 269 ? 63.627 3.440 -76.576 1.00 87.69 269 ASN A N 1
ATOM 2221 C CA . ASN A 1 269 ? 63.931 3.585 -78.001 1.00 87.69 269 ASN A CA 1
ATOM 2222 C C . ASN A 1 269 ? 63.693 5.035 -78.468 1.00 87.69 269 ASN A C 1
ATOM 2224 O O . ASN A 1 269 ? 62.742 5.285 -79.216 1.00 87.69 269 ASN A O 1
ATOM 2228 N N . PRO A 1 270 ? 64.531 5.998 -78.042 1.00 87.19 270 PRO A N 1
ATOM 2229 C CA . PRO A 1 270 ? 64.356 7.398 -78.412 1.00 87.19 270 PRO A CA 1
ATOM 2230 C C . PRO A 1 270 ? 64.596 7.597 -79.908 1.00 87.19 270 PRO A C 1
ATOM 2232 O O . PRO A 1 270 ? 65.524 7.022 -80.490 1.00 87.19 270 PRO A O 1
ATOM 2235 N N . SER A 1 271 ? 63.769 8.427 -80.542 1.00 87.81 271 SER A N 1
ATOM 2236 C CA . SER A 1 271 ? 63.922 8.738 -81.962 1.00 87.81 271 SER A CA 1
ATOM 2237 C C . SER A 1 271 ? 65.202 9.541 -82.215 1.00 87.81 271 SER A C 1
ATOM 2239 O O . SER A 1 271 ? 65.668 10.293 -81.358 1.00 87.81 271 SER A O 1
ATOM 2241 N N . ASN A 1 272 ? 65.765 9.435 -83.424 1.00 86.81 272 ASN A N 1
ATOM 2242 C CA . ASN A 1 272 ? 66.943 10.231 -83.788 1.00 86.81 272 ASN A CA 1
ATOM 2243 C C . ASN A 1 272 ? 66.678 11.737 -83.636 1.00 86.81 272 ASN A C 1
ATOM 2245 O O . ASN A 1 272 ? 67.551 12.446 -83.156 1.00 86.81 272 ASN A O 1
ATOM 2249 N N . SER A 1 273 ? 65.467 12.210 -83.953 1.00 87.56 273 SER A N 1
ATOM 2250 C CA . SER A 1 273 ? 65.091 13.617 -83.768 1.00 87.56 273 SER A CA 1
ATOM 2251 C C . SER A 1 273 ? 65.130 14.050 -82.301 1.00 87.56 273 SER A C 1
ATOM 2253 O O . SER A 1 273 ? 65.652 15.121 -82.013 1.00 87.56 273 SER A O 1
ATOM 2255 N N . GLU A 1 274 ? 64.609 13.239 -81.374 1.00 86.44 274 GLU A N 1
ATOM 2256 C CA . GLU A 1 274 ? 64.652 13.546 -79.934 1.00 86.44 274 GLU A CA 1
ATOM 2257 C C . GLU A 1 274 ? 66.095 13.579 -79.419 1.00 86.44 274 GLU A C 1
ATOM 2259 O O . GLU A 1 274 ? 66.467 14.476 -78.662 1.00 86.44 274 GLU A O 1
ATOM 2264 N N . ILE A 1 275 ? 66.935 12.645 -79.875 1.00 91.31 275 ILE A N 1
ATOM 2265 C CA . ILE A 1 275 ? 68.362 12.624 -79.531 1.00 91.31 275 ILE A CA 1
ATOM 2266 C C . ILE A 1 275 ? 69.065 13.881 -80.052 1.00 91.31 275 ILE A C 1
ATOM 2268 O O . ILE A 1 275 ? 69.868 14.449 -79.319 1.00 91.31 275 ILE A O 1
ATOM 2272 N N . GLU A 1 276 ? 68.772 14.336 -81.276 1.00 90.56 276 GLU A N 1
ATOM 2273 C CA . GLU A 1 276 ? 69.341 15.584 -81.805 1.00 90.56 276 GLU A CA 1
ATOM 2274 C C . GLU A 1 276 ? 68.901 16.811 -80.999 1.00 90.56 276 GLU A C 1
ATOM 2276 O O . GLU A 1 276 ? 69.721 17.695 -80.753 1.00 90.56 276 GLU A O 1
ATOM 2281 N N . THR A 1 277 ? 67.640 16.867 -80.553 1.00 89.88 277 THR A N 1
ATOM 2282 C CA . THR A 1 277 ? 67.147 17.957 -79.696 1.00 89.88 277 THR A CA 1
ATOM 2283 C C . THR A 1 277 ? 67.940 18.020 -78.393 1.00 89.88 277 THR A C 1
ATOM 2285 O O . THR A 1 277 ? 68.539 19.054 -78.098 1.00 89.88 277 THR A O 1
ATOM 2288 N N . TYR A 1 278 ? 68.048 16.900 -77.667 1.00 90.44 278 TYR A N 1
ATOM 2289 C CA . TYR A 1 278 ? 68.862 16.843 -76.450 1.00 90.44 278 TYR A CA 1
ATOM 2290 C C . TYR A 1 278 ? 70.340 17.122 -76.733 1.00 90.44 278 TYR A C 1
ATOM 2292 O O . TYR A 1 278 ? 70.988 17.822 -75.962 1.00 90.44 278 TYR A O 1
ATOM 2300 N N . TYR A 1 279 ? 70.888 16.617 -77.841 1.00 92.56 279 TYR A N 1
ATOM 2301 C CA . TYR A 1 279 ? 72.282 16.847 -78.217 1.00 92.56 279 TYR A CA 1
ATOM 2302 C C . TYR A 1 279 ? 72.566 18.332 -78.434 1.00 92.56 279 TYR A C 1
ATOM 2304 O O . TYR A 1 279 ? 73.589 18.825 -77.962 1.00 92.56 279 TYR A O 1
ATOM 2312 N N . LYS A 1 280 ? 71.666 19.057 -79.105 1.00 90.19 280 LYS A N 1
ATOM 2313 C CA . LYS A 1 280 ? 71.785 20.502 -79.317 1.00 90.19 280 LYS A CA 1
ATOM 2314 C C . LYS A 1 280 ? 71.731 21.262 -77.991 1.00 90.19 280 LYS A C 1
ATOM 2316 O O . LYS A 1 280 ? 72.646 22.031 -77.706 1.00 90.19 280 LYS A O 1
ATOM 2321 N N . ASP A 1 281 ? 70.718 20.992 -77.171 1.00 87.81 281 ASP A N 1
ATOM 2322 C CA . ASP A 1 281 ? 70.520 21.680 -75.890 1.00 87.81 281 ASP A CA 1
ATOM 2323 C C . ASP A 1 281 ? 71.687 21.431 -74.920 1.00 87.81 281 ASP A C 1
ATOM 2325 O O . ASP A 1 281 ? 72.175 22.349 -74.255 1.00 87.81 281 ASP A O 1
ATOM 2329 N N . LEU A 1 282 ? 72.192 20.195 -74.882 1.00 92.44 282 LEU A N 1
ATOM 2330 C CA . LEU A 1 282 ? 73.355 19.823 -74.080 1.00 92.44 282 LEU A CA 1
ATOM 2331 C C . LEU A 1 282 ? 74.657 20.393 -74.660 1.00 92.44 282 LEU A C 1
ATOM 2333 O O . LEU A 1 282 ? 75.530 20.785 -73.892 1.00 92.44 282 LEU A O 1
ATOM 2337 N N . SER A 1 283 ? 74.804 20.482 -75.986 1.00 91.00 283 SER A N 1
ATOM 2338 C CA . SER A 1 283 ? 75.987 21.085 -76.624 1.00 91.00 283 SER A CA 1
ATOM 2339 C C . SER A 1 283 ? 76.108 22.567 -76.286 1.00 91.00 283 SER A C 1
ATOM 2341 O O . SER A 1 283 ? 77.199 23.034 -75.952 1.00 91.00 283 SER A O 1
ATOM 2343 N N . ASP A 1 284 ? 74.986 23.291 -76.306 1.00 87.88 284 ASP A N 1
ATOM 2344 C CA . ASP A 1 284 ? 74.933 24.685 -75.865 1.00 87.88 284 ASP A CA 1
ATOM 2345 C C . ASP A 1 284 ? 75.343 24.804 -74.391 1.00 87.88 284 ASP A C 1
ATOM 2347 O O . ASP A 1 284 ? 76.155 25.664 -74.041 1.00 87.88 284 ASP A O 1
ATOM 2351 N N . TYR A 1 285 ? 74.859 23.904 -73.530 1.00 92.25 285 TYR A N 1
ATOM 2352 C CA . TYR A 1 285 ? 75.294 23.853 -72.136 1.00 92.25 285 TYR A CA 1
ATOM 2353 C C . TYR A 1 285 ? 76.808 23.619 -72.007 1.00 92.25 285 TYR A C 1
ATOM 2355 O O . TYR A 1 285 ? 77.485 24.428 -71.375 1.00 92.25 285 TYR A O 1
ATOM 2363 N N . PHE A 1 286 ? 77.370 22.576 -72.628 1.00 92.56 286 PHE A N 1
ATOM 2364 C CA . PHE A 1 286 ? 78.797 22.251 -72.502 1.00 92.56 286 PHE A CA 1
ATOM 2365 C C . PHE A 1 286 ? 79.711 23.346 -73.067 1.00 92.56 286 PHE A C 1
ATOM 2367 O O . PHE A 1 286 ? 80.780 23.595 -72.507 1.00 92.56 286 PHE A O 1
ATOM 2374 N N . LYS A 1 287 ? 79.281 24.072 -74.106 1.00 90.88 287 LYS A N 1
ATOM 2375 C CA . LYS A 1 287 ? 80.023 25.221 -74.652 1.00 90.88 287 LYS A CA 1
ATOM 2376 C C . LYS A 1 287 ? 80.094 26.402 -73.677 1.00 90.88 287 LYS A C 1
ATOM 2378 O O . LYS A 1 287 ? 81.105 27.100 -73.638 1.00 90.88 287 LYS A O 1
ATOM 2383 N N . TYR A 1 288 ? 79.044 26.620 -72.886 1.00 91.06 288 TYR A N 1
ATOM 2384 C CA . TYR A 1 288 ? 78.908 27.776 -71.992 1.00 91.06 288 TYR A CA 1
ATOM 2385 C C . TYR A 1 288 ? 78.873 27.402 -70.497 1.00 91.06 288 TYR A C 1
ATOM 2387 O O . TYR A 1 288 ? 78.495 28.230 -69.671 1.00 91.06 288 TYR A O 1
ATOM 2395 N N . HIS A 1 289 ? 79.296 26.191 -70.123 1.00 88.25 289 HIS A N 1
ATOM 2396 C CA . HIS A 1 289 ? 79.116 25.633 -68.772 1.00 88.25 289 HIS A CA 1
ATOM 2397 C C . HIS A 1 289 ? 79.800 26.431 -67.647 1.00 88.25 289 HIS A C 1
ATOM 2399 O O . HIS A 1 289 ? 79.385 26.340 -66.492 1.00 88.25 289 HIS A O 1
ATOM 2405 N N . ASN A 1 290 ? 80.812 27.241 -67.975 1.00 88.69 290 ASN A N 1
ATOM 2406 C CA . ASN A 1 290 ? 81.492 28.136 -67.031 1.00 88.69 290 ASN A CA 1
ATOM 2407 C C . ASN A 1 290 ? 80.639 29.350 -66.619 1.00 88.69 290 ASN A C 1
ATOM 2409 O O . ASN A 1 290 ? 80.966 30.037 -65.653 1.00 88.69 290 ASN A O 1
ATOM 2413 N N . PHE A 1 291 ? 79.543 29.632 -67.330 1.00 93.06 291 PHE A N 1
ATOM 2414 C CA . PHE A 1 291 ? 78.629 30.721 -67.004 1.00 93.06 291 PHE A CA 1
ATOM 2415 C C . PHE A 1 291 ? 77.472 30.216 -66.140 1.00 93.06 291 PHE A C 1
ATOM 2417 O O . PHE A 1 291 ? 76.752 29.293 -66.523 1.00 93.06 291 PHE A O 1
ATOM 2424 N N . LYS A 1 292 ? 77.215 30.899 -65.017 1.00 91.19 292 LYS A N 1
ATOM 2425 C CA . LYS A 1 292 ? 76.123 30.569 -64.083 1.00 91.19 292 LYS A CA 1
ATOM 2426 C C . LYS A 1 292 ? 74.762 30.410 -64.776 1.00 91.19 292 LYS A C 1
ATOM 2428 O O . LYS A 1 292 ? 74.055 29.442 -64.538 1.00 91.19 292 LYS A O 1
ATOM 2433 N N . ARG A 1 293 ? 74.452 31.289 -65.735 1.00 90.44 293 ARG A N 1
ATOM 2434 C CA . ARG A 1 293 ? 73.208 31.236 -66.521 1.00 90.44 293 ARG A CA 1
ATOM 2435 C C . ARG A 1 293 ? 73.017 29.917 -67.285 1.00 90.44 293 ARG A C 1
ATOM 2437 O O . ARG A 1 293 ? 71.887 29.465 -67.432 1.00 90.44 293 ARG A O 1
ATOM 2444 N N . ALA A 1 294 ? 74.093 29.312 -67.792 1.00 88.44 294 ALA A N 1
ATOM 2445 C CA . ALA A 1 294 ? 74.012 28.025 -68.483 1.00 88.44 294 ALA A CA 1
ATOM 2446 C C . ALA A 1 294 ? 73.767 26.874 -67.494 1.00 88.44 294 ALA A C 1
ATOM 2448 O O . ALA A 1 294 ? 72.995 25.969 -67.797 1.00 88.44 294 ALA A O 1
ATOM 2449 N N . GLN A 1 295 ? 74.371 26.938 -66.302 1.00 91.06 295 GLN A N 1
ATOM 2450 C CA . GLN A 1 295 ? 74.145 25.976 -65.217 1.00 91.06 295 GLN A CA 1
ATOM 2451 C C . GLN A 1 295 ? 72.701 26.018 -64.707 1.00 91.06 295 GLN A C 1
ATOM 2453 O O . GLN A 1 295 ? 72.077 24.968 -64.579 1.00 91.06 295 GLN A O 1
ATOM 2458 N N . ASP A 1 296 ? 72.146 27.214 -64.507 1.00 92.06 296 ASP A N 1
ATOM 2459 C CA . ASP A 1 296 ? 70.752 27.389 -64.084 1.00 92.06 296 ASP A CA 1
ATOM 2460 C C . ASP A 1 296 ? 69.780 26.841 -65.143 1.00 92.06 296 ASP A C 1
ATOM 2462 O O . ASP A 1 296 ? 68.913 26.028 -64.825 1.00 92.06 296 ASP A O 1
ATOM 2466 N N . LYS A 1 297 ? 69.993 27.175 -66.425 1.00 91.88 297 LYS A N 1
ATOM 2467 C CA . LYS A 1 297 ? 69.160 26.677 -67.535 1.00 91.88 297 LYS A CA 1
ATOM 2468 C C . LYS A 1 297 ? 69.224 25.151 -67.683 1.00 91.88 297 LYS A C 1
ATOM 2470 O O . LYS A 1 297 ? 68.225 24.509 -68.001 1.00 91.88 297 LYS A O 1
ATOM 2475 N N . TYR A 1 298 ? 70.394 24.558 -67.454 1.00 92.75 298 TYR A N 1
ATOM 2476 C CA . TYR A 1 298 ? 70.544 23.106 -67.434 1.00 92.75 298 TYR A CA 1
ATOM 2477 C C . TYR A 1 298 ? 69.782 22.481 -66.264 1.00 92.75 298 TYR A C 1
ATOM 2479 O O . TYR A 1 298 ? 69.045 21.520 -66.467 1.00 92.75 298 TYR A O 1
ATOM 2487 N N . ASN A 1 299 ? 69.902 23.045 -65.058 1.00 92.38 299 ASN A N 1
ATOM 2488 C CA . ASN A 1 299 ? 69.166 22.574 -63.885 1.00 92.38 299 ASN A CA 1
ATOM 2489 C C . ASN A 1 299 ? 67.654 22.613 -64.120 1.00 92.38 299 ASN A C 1
ATOM 2491 O O . ASN A 1 299 ? 66.981 21.619 -63.853 1.00 92.3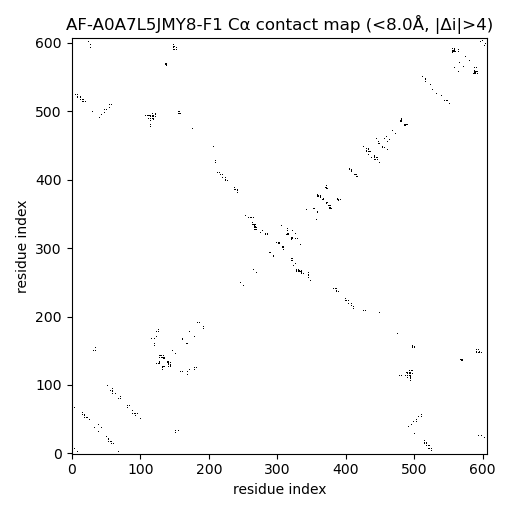8 299 ASN A O 1
ATOM 2495 N N . GLU A 1 300 ? 67.138 23.721 -64.657 1.00 92.81 300 GLU A N 1
ATOM 2496 C CA . GLU A 1 300 ? 65.729 23.869 -65.031 1.00 92.81 300 GLU A CA 1
ATOM 2497 C C . GLU A 1 300 ? 65.306 22.793 -66.035 1.00 92.81 300 GLU A C 1
ATOM 2499 O O . GLU A 1 300 ? 64.352 22.067 -65.774 1.00 92.81 300 GLU A O 1
ATOM 2504 N N . SER A 1 301 ? 66.070 22.597 -67.113 1.00 91.31 301 SER A N 1
ATOM 2505 C CA . SER A 1 301 ? 65.785 21.565 -68.120 1.00 91.31 301 SER A CA 1
ATOM 2506 C C . SER A 1 301 ? 65.821 20.141 -67.547 1.00 91.31 301 SER A C 1
ATOM 2508 O O . SER A 1 301 ? 64.991 19.305 -67.908 1.00 91.31 301 SER A O 1
ATOM 2510 N N . MET A 1 302 ? 66.743 19.837 -66.628 1.00 92.75 302 MET A N 1
ATOM 2511 C CA . MET A 1 302 ? 66.803 18.523 -65.977 1.00 92.75 302 MET A CA 1
ATOM 2512 C C . MET A 1 302 ? 65.599 18.295 -65.056 1.00 92.75 302 MET A C 1
ATOM 2514 O O . MET A 1 302 ? 65.006 17.213 -65.055 1.00 92.75 302 MET A O 1
ATOM 2518 N N . GLN A 1 303 ? 65.202 19.320 -64.300 1.00 90.81 303 GLN A N 1
ATOM 2519 C CA . GLN A 1 303 ? 64.007 19.261 -63.461 1.00 90.81 303 GLN A CA 1
ATOM 2520 C C . GLN A 1 303 ? 62.732 19.150 -64.301 1.00 90.81 303 GLN A C 1
ATOM 2522 O O . GLN A 1 303 ? 61.880 18.324 -63.991 1.00 90.81 303 GLN A O 1
ATOM 2527 N N . GLU A 1 304 ? 62.621 19.897 -65.395 1.00 89.44 304 GLU A N 1
ATOM 2528 C CA . GLU A 1 304 ? 61.458 19.871 -66.284 1.00 89.44 304 GLU A CA 1
ATOM 2529 C C . GLU A 1 304 ? 61.310 18.516 -66.993 1.00 89.44 304 GLU A C 1
ATOM 2531 O O . GLU A 1 304 ? 60.242 17.905 -66.962 1.00 89.44 304 GLU A O 1
ATOM 2536 N N . ASN A 1 305 ? 62.394 17.993 -67.571 1.00 87.06 305 ASN A N 1
ATOM 2537 C CA . ASN A 1 305 ? 62.339 16.769 -68.371 1.00 87.06 305 ASN A CA 1
ATOM 2538 C C . ASN A 1 305 ? 62.371 15.487 -67.527 1.00 87.06 305 ASN A C 1
ATOM 2540 O O . ASN A 1 305 ? 61.715 14.492 -67.853 1.00 87.06 305 ASN A O 1
ATOM 2544 N N . PHE A 1 306 ? 63.131 15.478 -66.429 1.00 88.06 306 PHE A N 1
ATOM 2545 C CA . PHE A 1 306 ? 63.387 14.261 -65.653 1.00 88.06 306 PHE A CA 1
ATOM 2546 C C . PHE A 1 306 ? 62.828 14.317 -64.229 1.00 88.06 306 PHE A C 1
ATOM 2548 O O . PHE A 1 306 ? 62.631 13.256 -63.622 1.00 88.06 306 PHE A O 1
ATOM 2555 N N . GLY A 1 307 ? 62.477 15.503 -63.720 1.00 88.38 307 GLY A N 1
ATOM 2556 C CA . GLY A 1 307 ? 62.031 15.709 -62.336 1.00 88.38 307 GLY A CA 1
ATOM 2557 C C . GLY A 1 307 ? 63.160 15.573 -61.315 1.00 88.38 307 GLY A C 1
ATOM 2558 O O . GLY A 1 307 ? 62.895 15.355 -60.134 1.00 88.38 307 GLY A O 1
ATOM 2559 N N . ARG A 1 308 ? 64.416 15.578 -61.778 1.00 91.38 308 ARG A N 1
ATOM 2560 C CA . ARG A 1 308 ? 65.611 15.495 -60.940 1.00 91.38 308 ARG A CA 1
ATOM 2561 C C . ARG A 1 308 ? 66.826 16.018 -61.686 1.00 91.38 308 ARG A C 1
ATOM 2563 O O . ARG A 1 308 ? 66.879 15.968 -62.910 1.00 91.38 308 ARG A O 1
ATOM 2570 N N . TYR A 1 309 ? 67.840 16.419 -60.932 1.00 92.75 309 TYR A N 1
ATOM 2571 C CA . TYR A 1 309 ? 69.146 16.728 -61.493 1.00 92.75 309 TYR A CA 1
ATOM 2572 C C . TYR A 1 309 ? 69.851 15.457 -61.995 1.00 92.75 309 TYR A C 1
ATOM 2574 O O . TYR A 1 309 ? 69.824 14.412 -61.334 1.00 92.75 309 TYR A O 1
ATOM 2582 N N . ILE A 1 310 ? 70.487 15.565 -63.160 1.00 92.75 310 ILE A N 1
ATOM 2583 C CA . ILE A 1 310 ? 71.378 14.554 -63.734 1.00 92.75 310 ILE A CA 1
ATOM 2584 C C . ILE A 1 310 ? 72.747 15.212 -63.854 1.00 92.75 310 ILE A C 1
ATOM 2586 O O . ILE A 1 310 ? 72.847 16.335 -64.342 1.00 92.75 310 ILE A O 1
ATOM 2590 N N . GLU A 1 311 ? 73.805 14.548 -63.400 1.00 92.94 311 GLU A N 1
ATOM 2591 C CA . GLU A 1 311 ? 75.146 15.126 -63.486 1.00 92.94 311 GLU A CA 1
ATOM 2592 C C . GLU A 1 311 ? 75.587 15.258 -64.951 1.00 92.94 311 GLU A C 1
ATOM 2594 O O . GLU A 1 311 ? 75.457 14.279 -65.693 1.00 92.94 311 GLU A O 1
ATOM 2599 N N . PRO A 1 312 ? 76.161 16.406 -65.366 1.00 92.06 312 PRO A N 1
ATOM 2600 C CA . PRO A 1 312 ? 76.630 16.643 -66.727 1.00 92.06 312 PRO A CA 1
ATOM 2601 C C . PRO A 1 312 ? 77.465 15.506 -67.310 1.00 92.06 312 PRO A C 1
ATOM 2603 O O . PRO A 1 312 ? 77.246 15.097 -68.446 1.00 92.06 312 PRO A O 1
ATOM 2606 N N . ILE A 1 313 ? 78.367 14.930 -66.512 1.00 91.69 313 ILE A N 1
ATOM 2607 C CA . ILE A 1 313 ? 79.246 13.833 -66.936 1.00 91.69 313 ILE A CA 1
ATOM 2608 C C . ILE A 1 313 ? 78.474 12.603 -67.443 1.00 91.69 313 ILE A C 1
ATOM 2610 O O . ILE A 1 313 ? 78.969 11.868 -68.296 1.00 91.69 313 ILE A O 1
ATOM 2614 N N . SER A 1 314 ? 77.230 12.407 -66.992 1.00 92.12 314 SER A N 1
ATOM 2615 C CA . SER A 1 314 ? 76.349 11.322 -67.449 1.00 92.12 314 SER A CA 1
ATOM 2616 C C . SER A 1 314 ? 76.054 11.404 -68.950 1.00 92.12 314 SER A C 1
ATOM 2618 O O . SER A 1 314 ? 75.814 10.374 -69.584 1.00 92.12 314 SER A O 1
ATOM 2620 N N . TRP A 1 315 ? 76.122 12.612 -69.520 1.00 93.81 315 TRP A N 1
ATOM 2621 C CA . TRP A 1 315 ? 75.925 12.900 -70.940 1.00 93.81 315 TRP A CA 1
ATOM 2622 C C . TRP A 1 315 ? 77.208 12.804 -71.771 1.00 93.81 315 TRP A C 1
ATOM 2624 O O . TRP A 1 315 ? 77.161 13.073 -72.971 1.00 93.81 315 TRP A O 1
ATOM 2634 N N . CYS A 1 316 ? 78.337 12.385 -71.202 1.00 92.44 316 CYS A N 1
ATOM 2635 C CA . CYS A 1 316 ? 79.606 12.250 -71.918 1.00 92.44 316 CYS A CA 1
ATOM 2636 C C . CYS A 1 316 ? 79.978 10.783 -72.192 1.00 92.44 316 CYS A C 1
ATOM 2638 O O . CYS A 1 316 ? 79.553 9.875 -71.477 1.00 92.44 316 CYS A O 1
ATOM 2640 N N . GLU A 1 317 ? 80.796 10.550 -73.220 1.00 91.94 317 GLU A N 1
ATOM 2641 C CA . GLU A 1 317 ? 81.390 9.241 -73.531 1.00 91.94 317 GLU A CA 1
ATOM 2642 C C . GLU A 1 317 ? 82.752 9.437 -74.217 1.00 91.94 317 GLU A C 1
ATOM 2644 O O . GLU A 1 317 ? 82.855 10.251 -75.129 1.00 91.94 317 GLU A O 1
ATOM 2649 N N . ASN A 1 318 ? 83.800 8.718 -73.791 1.00 84.19 318 ASN A N 1
ATOM 2650 C CA . ASN A 1 318 ? 85.153 8.782 -74.378 1.00 84.19 318 ASN A CA 1
ATOM 2651 C C . ASN A 1 318 ? 85.688 10.220 -74.578 1.00 84.19 318 ASN A C 1
ATOM 2653 O O . ASN A 1 318 ? 86.225 10.548 -75.633 1.00 84.19 318 ASN A O 1
ATOM 2657 N N . ASN A 1 319 ? 85.522 11.082 -73.566 1.00 83.75 319 ASN A N 1
ATOM 2658 C CA . ASN A 1 319 ? 85.880 12.513 -73.570 1.00 83.75 319 ASN A CA 1
ATOM 2659 C C . ASN A 1 319 ? 85.088 13.403 -74.551 1.00 83.75 319 ASN A C 1
ATOM 2661 O O . ASN A 1 319 ? 85.431 14.570 -74.730 1.00 83.75 319 ASN A O 1
ATOM 2665 N N . ILE A 1 320 ? 84.007 12.895 -75.150 1.00 86.75 320 ILE A N 1
ATOM 2666 C CA . ILE A 1 320 ? 83.084 13.664 -75.992 1.00 86.75 320 ILE A CA 1
ATOM 2667 C C . ILE A 1 320 ? 81.858 14.053 -75.159 1.00 86.75 320 ILE A C 1
ATOM 2669 O O . ILE A 1 320 ? 81.155 13.185 -74.634 1.00 86.75 320 ILE A O 1
ATOM 2673 N N . CYS A 1 321 ? 81.599 15.358 -75.055 1.00 90.69 321 CYS A N 1
ATOM 2674 C CA . CYS A 1 321 ? 80.497 15.935 -74.287 1.00 90.69 321 CYS A CA 1
ATOM 2675 C C . CYS A 1 321 ? 79.715 16.960 -75.135 1.00 90.69 321 CYS A C 1
ATOM 2677 O O . CYS A 1 321 ? 80.305 17.968 -75.531 1.00 90.69 321 CYS A O 1
ATOM 2679 N N . PRO A 1 322 ? 78.406 16.764 -75.382 1.00 91.81 322 PRO A N 1
ATOM 2680 C CA . PRO A 1 322 ? 77.630 15.549 -75.124 1.00 91.81 322 PRO A CA 1
ATOM 2681 C C . PRO A 1 322 ? 77.910 14.457 -76.177 1.00 91.81 322 PRO A C 1
ATOM 2683 O O . PRO A 1 322 ? 78.322 14.757 -77.294 1.00 91.81 322 PRO A O 1
ATOM 2686 N N . SER A 1 323 ? 77.641 13.187 -75.861 1.00 93.50 323 SER A N 1
ATOM 2687 C CA . SER A 1 323 ? 77.608 12.089 -76.845 1.00 93.50 323 SER A CA 1
ATOM 2688 C C . SER A 1 323 ? 76.164 11.663 -77.130 1.00 93.50 323 SER A C 1
ATOM 2690 O O . SER A 1 323 ? 75.316 11.580 -76.244 1.00 93.50 323 SER A O 1
ATOM 2692 N N . LYS A 1 324 ? 75.850 11.347 -78.390 1.00 91.44 324 LYS A N 1
ATOM 2693 C CA . LYS A 1 324 ? 74.517 10.831 -78.755 1.00 91.44 324 LYS A CA 1
ATOM 2694 C C . LYS A 1 324 ? 74.227 9.479 -78.096 1.00 91.44 324 LYS A C 1
ATOM 2696 O O . LYS A 1 324 ? 73.080 9.185 -77.767 1.00 91.44 324 LYS A O 1
ATOM 2701 N N . ASN A 1 325 ? 75.252 8.662 -77.864 1.00 89.44 325 ASN A N 1
ATOM 2702 C CA . ASN A 1 325 ? 75.106 7.358 -77.216 1.00 89.44 325 ASN A CA 1
ATOM 2703 C C . ASN A 1 325 ? 74.904 7.482 -75.702 1.00 89.44 325 ASN A C 1
ATOM 2705 O O . ASN A 1 325 ? 74.067 6.775 -75.140 1.00 89.44 325 ASN A O 1
ATOM 2709 N N . SER A 1 326 ? 75.607 8.405 -75.038 1.00 91.19 326 SER A N 1
ATOM 2710 C CA . SER A 1 326 ? 75.370 8.697 -73.619 1.00 91.19 326 SER A CA 1
ATOM 2711 C C . SER A 1 326 ? 73.980 9.298 -73.402 1.00 91.19 326 SER A C 1
ATOM 2713 O O . SER A 1 326 ? 73.310 8.895 -72.455 1.00 91.19 326 SER A O 1
ATOM 2715 N N . ILE A 1 327 ? 73.487 10.150 -74.313 1.00 92.38 327 ILE A N 1
ATOM 2716 C CA . ILE A 1 327 ? 72.093 10.627 -74.302 1.00 92.38 327 ILE A CA 1
ATOM 2717 C C . ILE A 1 327 ? 71.114 9.452 -74.370 1.00 92.38 327 ILE A C 1
ATOM 2719 O O . ILE A 1 327 ? 70.266 9.322 -73.489 1.00 92.38 327 ILE A O 1
ATOM 2723 N N . ARG A 1 328 ? 71.263 8.546 -75.350 1.00 92.12 328 ARG A N 1
ATOM 2724 C CA . ARG A 1 328 ? 70.428 7.330 -75.445 1.00 92.12 328 ARG A CA 1
ATOM 2725 C C . ARG A 1 328 ? 70.442 6.520 -74.148 1.00 92.12 328 ARG A C 1
ATOM 2727 O O . ARG A 1 328 ? 69.394 6.089 -73.677 1.00 92.12 328 ARG A O 1
ATOM 2734 N N . ARG A 1 329 ? 71.622 6.330 -73.553 1.00 92.06 329 ARG A N 1
ATOM 2735 C CA . ARG A 1 329 ? 71.798 5.578 -72.303 1.00 92.06 329 ARG A CA 1
ATOM 2736 C C . ARG A 1 329 ? 71.078 6.236 -71.126 1.00 92.06 329 ARG A C 1
ATOM 2738 O O . ARG A 1 329 ? 70.398 5.535 -70.382 1.00 92.06 329 ARG A O 1
ATOM 2745 N N . VAL A 1 330 ? 71.213 7.550 -70.955 1.00 92.31 330 VAL A N 1
ATOM 2746 C CA . VAL A 1 330 ? 70.573 8.283 -69.851 1.00 92.31 330 VAL A CA 1
ATOM 2747 C C . VAL A 1 330 ? 69.051 8.291 -70.008 1.00 92.31 330 VAL A C 1
ATOM 2749 O O . VAL A 1 330 ? 68.346 8.015 -69.039 1.00 92.31 330 VAL A O 1
ATOM 2752 N N . LEU A 1 331 ? 68.536 8.512 -71.225 1.00 92.06 331 LEU A N 1
ATOM 2753 C CA . LEU A 1 331 ? 67.097 8.425 -71.509 1.00 92.06 331 LEU A CA 1
ATOM 2754 C C . LEU A 1 331 ? 66.538 7.035 -71.169 1.00 92.06 331 LEU A C 1
ATOM 2756 O O . LEU A 1 331 ? 65.511 6.931 -70.493 1.00 92.06 331 LEU A O 1
ATOM 2760 N N . LYS A 1 332 ? 67.262 5.974 -71.549 1.00 91.56 332 LYS A N 1
ATOM 2761 C CA . LYS A 1 332 ? 66.908 4.589 -71.217 1.00 91.56 332 LYS A CA 1
ATOM 2762 C C . LYS A 1 332 ? 66.876 4.350 -69.705 1.00 91.56 332 LYS A C 1
ATOM 2764 O O . LYS A 1 332 ? 65.901 3.805 -69.194 1.00 91.56 332 LYS A O 1
ATOM 2769 N N . GLN A 1 333 ? 67.902 4.792 -68.978 1.00 91.06 333 GLN A N 1
ATOM 2770 C CA . GLN A 1 333 ? 67.979 4.626 -67.522 1.00 91.06 333 GLN A CA 1
ATOM 2771 C C . GLN A 1 333 ? 66.853 5.363 -66.785 1.00 91.06 333 GLN A C 1
ATOM 2773 O O . GLN A 1 333 ? 66.268 4.812 -65.852 1.00 91.06 333 GLN A O 1
ATOM 2778 N N . GLU A 1 334 ? 66.504 6.582 -67.205 1.00 91.12 334 GLU A N 1
ATOM 2779 C CA . GLU A 1 334 ? 65.407 7.327 -66.578 1.00 91.12 334 GLU A CA 1
ATOM 2780 C C . GLU A 1 334 ? 64.035 6.716 -66.861 1.00 91.12 334 GLU A C 1
ATOM 2782 O O . GLU A 1 334 ? 63.175 6.710 -65.974 1.00 91.12 334 GLU A O 1
ATOM 2787 N N . ALA A 1 335 ? 63.839 6.157 -68.056 1.00 89.94 335 ALA A N 1
ATOM 2788 C CA . ALA A 1 335 ? 62.641 5.395 -68.373 1.00 89.94 335 ALA A CA 1
ATOM 2789 C C . ALA A 1 335 ? 62.528 4.142 -67.490 1.00 89.94 335 ALA A C 1
ATOM 2791 O O . ALA A 1 335 ? 61.501 3.942 -66.840 1.00 89.94 335 ALA A O 1
ATOM 2792 N N . GLU A 1 336 ? 63.596 3.345 -67.380 1.00 90.19 336 GLU A N 1
ATOM 2793 C CA . GLU A 1 336 ? 63.655 2.158 -66.509 1.00 90.19 336 GLU A CA 1
ATOM 2794 C C . GLU A 1 336 ? 63.448 2.487 -65.030 1.00 90.19 336 GLU A C 1
ATOM 2796 O O . GLU A 1 336 ? 62.841 1.697 -64.305 1.00 90.19 336 GLU A O 1
ATOM 2801 N N . ARG A 1 337 ? 63.906 3.658 -64.575 1.00 88.75 337 ARG A N 1
ATOM 2802 C CA . ARG A 1 337 ? 63.722 4.112 -63.192 1.00 88.75 337 ARG A CA 1
ATOM 2803 C C . ARG A 1 337 ? 62.264 4.439 -62.864 1.00 88.75 337 ARG A C 1
ATOM 2805 O O . ARG A 1 337 ? 61.833 4.180 -61.743 1.00 88.75 337 ARG A O 1
ATOM 2812 N N . LYS A 1 338 ? 61.522 5.048 -63.795 1.00 87.69 338 LYS A N 1
ATOM 2813 C CA . LYS A 1 338 ? 60.120 5.462 -63.581 1.00 87.69 338 LYS A CA 1
ATOM 2814 C C . LYS A 1 338 ? 59.107 4.338 -63.839 1.00 87.69 338 LYS A C 1
ATOM 2816 O O . LYS A 1 338 ? 57.960 4.462 -63.414 1.00 87.69 338 LYS A O 1
ATOM 2821 N N . TRP A 1 339 ? 59.503 3.271 -64.530 1.00 91.00 339 TRP A N 1
ATOM 2822 C CA . TRP A 1 339 ? 58.612 2.173 -64.903 1.00 91.00 339 TRP A CA 1
ATOM 2823 C C . TRP A 1 339 ? 58.286 1.226 -63.740 1.00 91.00 339 TRP A C 1
ATOM 2825 O O . TRP A 1 339 ? 59.159 0.834 -62.964 1.00 91.00 339 TRP A O 1
ATOM 2835 N N . ASP A 1 340 ? 57.022 0.805 -63.645 1.00 88.25 340 ASP A N 1
ATOM 2836 C CA . ASP A 1 340 ? 56.595 -0.231 -62.700 1.00 88.25 340 ASP A CA 1
ATOM 2837 C C . ASP A 1 340 ? 56.983 -1.610 -63.250 1.00 88.25 340 ASP A C 1
ATOM 2839 O O . ASP A 1 340 ? 56.328 -2.149 -64.138 1.00 88.25 340 ASP A O 1
ATOM 2843 N N . LYS A 1 341 ? 58.058 -2.196 -62.714 1.00 86.50 341 LYS A N 1
ATOM 2844 C CA . LYS A 1 341 ? 58.619 -3.476 -63.189 1.00 86.50 341 LYS A CA 1
ATOM 2845 C C . LYS A 1 341 ? 57.668 -4.672 -63.059 1.00 86.50 341 LYS A C 1
ATOM 2847 O O . LYS A 1 341 ? 57.949 -5.718 -63.632 1.00 86.50 341 LYS A O 1
ATOM 2852 N N . ASN A 1 342 ? 56.567 -4.540 -62.316 1.00 88.75 342 ASN A N 1
ATOM 2853 C CA . ASN A 1 342 ? 55.583 -5.611 -62.141 1.00 88.75 342 ASN A CA 1
ATOM 2854 C C . ASN A 1 342 ? 54.581 -5.709 -63.302 1.00 88.75 342 ASN A C 1
ATOM 2856 O O . ASN A 1 342 ? 53.707 -6.578 -63.285 1.00 88.75 342 ASN A O 1
ATOM 2860 N N . ILE A 1 343 ? 54.668 -4.810 -64.286 1.00 91.19 343 ILE A N 1
ATOM 2861 C CA . ILE A 1 343 ? 53.810 -4.824 -65.464 1.00 91.19 343 ILE A CA 1
ATOM 2862 C C . ILE A 1 343 ? 54.630 -4.626 -66.737 1.00 91.19 343 ILE A C 1
ATOM 2864 O O . ILE A 1 343 ? 55.569 -3.834 -66.784 1.00 91.19 343 ILE A O 1
ATOM 2868 N N . GLU A 1 344 ? 54.278 -5.371 -67.780 1.00 90.31 344 GLU A N 1
ATOM 2869 C CA . GLU A 1 344 ? 54.910 -5.248 -69.092 1.00 90.31 344 GLU A CA 1
ATOM 2870 C C . GLU A 1 344 ? 54.448 -3.964 -69.798 1.00 90.31 344 GLU A C 1
ATOM 2872 O O . GLU A 1 344 ? 53.304 -3.530 -69.600 1.00 90.31 344 GLU A O 1
ATOM 2877 N N . PRO A 1 345 ? 55.312 -3.304 -70.587 1.00 89.69 345 PRO A N 1
ATOM 2878 C CA . PRO A 1 345 ? 54.921 -2.154 -71.394 1.00 89.69 345 PRO A CA 1
ATOM 2879 C C . PRO A 1 345 ? 54.098 -2.586 -72.617 1.00 89.69 345 PRO A C 1
ATOM 2881 O O . PRO A 1 345 ? 54.188 -3.717 -73.083 1.00 89.69 345 PRO A O 1
ATOM 2884 N N . ASN A 1 346 ? 53.333 -1.647 -73.173 1.00 89.12 346 ASN A N 1
ATOM 2885 C CA . ASN A 1 346 ? 52.576 -1.774 -74.422 1.00 89.12 346 ASN A CA 1
ATOM 2886 C C . ASN A 1 346 ? 51.461 -2.842 -74.421 1.00 89.12 346 ASN A C 1
ATOM 2888 O O . ASN A 1 346 ? 51.090 -3.363 -75.471 1.00 89.12 346 ASN A O 1
ATOM 2892 N N . LEU A 1 347 ? 50.888 -3.149 -73.256 1.00 92.94 347 LEU A N 1
ATOM 2893 C CA . LEU A 1 347 ? 49.732 -4.036 -73.156 1.00 92.94 347 LEU A CA 1
ATOM 2894 C C . LEU A 1 347 ? 48.483 -3.372 -73.745 1.00 92.94 347 LEU A C 1
ATOM 2896 O O . LEU A 1 347 ? 48.158 -2.205 -73.469 1.00 92.94 347 LEU A O 1
ATOM 2900 N N . THR A 1 348 ? 47.705 -4.153 -74.491 1.00 93.25 348 THR A N 1
ATOM 2901 C CA . THR A 1 348 ? 46.356 -3.745 -74.879 1.00 93.25 348 THR A CA 1
ATOM 2902 C C . THR A 1 348 ? 45.475 -3.587 -73.640 1.00 93.25 348 THR A C 1
ATOM 2904 O O . THR A 1 348 ? 45.741 -4.132 -72.565 1.00 93.25 348 THR A O 1
ATOM 2907 N N . ARG A 1 349 ? 44.354 -2.873 -73.779 1.00 91.88 349 ARG A N 1
ATOM 2908 C CA . ARG A 1 349 ? 43.397 -2.694 -72.677 1.00 91.88 349 ARG A CA 1
ATOM 2909 C C . ARG A 1 349 ? 42.951 -4.026 -72.068 1.00 91.88 349 ARG A C 1
ATOM 2911 O O . ARG A 1 349 ? 42.819 -4.124 -70.853 1.00 91.88 349 ARG A O 1
ATOM 2918 N N . LYS A 1 350 ? 42.726 -5.049 -72.899 1.00 92.31 350 LYS A N 1
ATOM 2919 C CA . LYS A 1 350 ? 42.281 -6.374 -72.445 1.00 92.31 350 LYS A CA 1
ATOM 2920 C C . LYS A 1 350 ? 43.366 -7.081 -71.630 1.00 92.31 350 LYS A C 1
ATOM 2922 O O . LYS A 1 350 ? 43.058 -7.619 -70.572 1.00 92.31 350 LYS A O 1
ATOM 2927 N N . GLU A 1 351 ? 44.614 -7.045 -72.088 1.00 93.44 351 GLU A N 1
ATOM 2928 C CA . GLU A 1 351 ? 45.754 -7.664 -71.3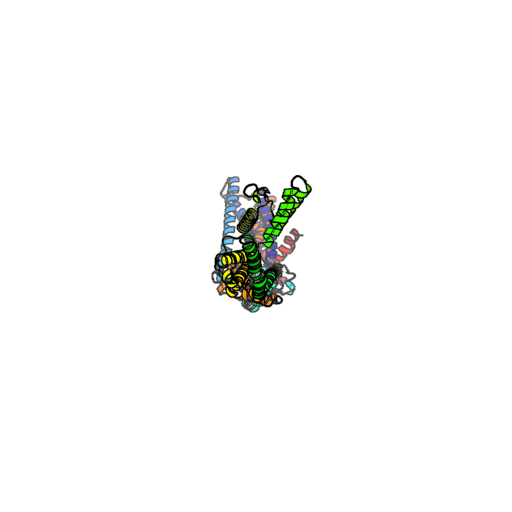99 1.00 93.44 351 GLU A CA 1
ATOM 2929 C C . GLU A 1 351 ? 46.082 -6.945 -70.087 1.00 93.44 351 GLU A C 1
ATOM 2931 O O . GLU A 1 351 ? 46.288 -7.595 -69.063 1.00 93.44 351 GLU A O 1
ATOM 2936 N N . PHE A 1 352 ? 46.017 -5.608 -70.075 1.00 94.25 352 PHE A N 1
ATOM 2937 C CA . PHE A 1 352 ? 46.223 -4.802 -68.871 1.00 94.25 352 PHE A CA 1
ATOM 2938 C C . PHE A 1 352 ? 45.272 -5.201 -67.732 1.00 94.25 352 PHE A C 1
ATOM 2940 O O . PHE A 1 352 ? 45.717 -5.403 -66.604 1.00 94.25 352 PHE A O 1
ATOM 2947 N N . PHE A 1 353 ? 43.975 -5.362 -68.021 1.00 93.31 353 PHE A N 1
ATOM 2948 C CA . PHE A 1 353 ? 42.984 -5.814 -67.033 1.00 93.31 353 PHE A CA 1
ATOM 2949 C C . PHE A 1 353 ? 43.006 -7.341 -66.800 1.00 93.31 353 PHE A C 1
ATOM 2951 O O . PHE A 1 353 ? 42.443 -7.840 -65.824 1.00 93.31 353 PHE A O 1
ATOM 2958 N N . ALA A 1 354 ? 43.654 -8.126 -67.663 1.00 91.62 354 ALA A N 1
ATOM 2959 C CA . ALA A 1 354 ? 43.884 -9.548 -67.412 1.00 91.62 354 ALA A CA 1
ATOM 2960 C C . ALA A 1 354 ? 45.060 -9.795 -66.451 1.00 91.62 354 ALA A C 1
ATOM 2962 O O . ALA A 1 354 ? 45.067 -10.811 -65.757 1.00 91.62 354 ALA A O 1
ATOM 2963 N N . ASN A 1 355 ? 46.014 -8.863 -66.375 1.00 92.38 355 ASN A N 1
ATOM 2964 C CA . ASN A 1 355 ? 47.203 -8.963 -65.536 1.00 92.38 355 ASN A CA 1
ATOM 2965 C C . ASN A 1 355 ? 46.859 -9.053 -64.030 1.00 92.38 355 ASN A C 1
ATOM 2967 O O . ASN A 1 355 ? 46.098 -8.246 -63.487 1.00 92.38 355 ASN A O 1
ATOM 2971 N N . SER A 1 356 ? 47.448 -10.036 -63.340 1.00 91.88 356 SER A N 1
ATOM 2972 C CA . SER A 1 356 ? 47.177 -10.334 -61.926 1.00 91.88 356 SER A CA 1
ATOM 2973 C C . SER A 1 356 ? 47.627 -9.222 -60.973 1.00 91.88 356 SER A C 1
ATOM 2975 O O . SER A 1 356 ? 46.918 -8.913 -60.012 1.00 91.88 356 SER A O 1
ATOM 2977 N N . TYR A 1 357 ? 48.758 -8.570 -61.256 1.00 92.69 357 TYR A N 1
ATOM 2978 C CA . TYR A 1 357 ? 49.238 -7.425 -60.485 1.00 92.69 357 TYR A CA 1
ATOM 2979 C C . TYR A 1 357 ? 48.286 -6.229 -60.624 1.00 92.69 357 TYR A C 1
ATOM 2981 O O . TYR A 1 357 ? 47.913 -5.630 -59.612 1.00 92.69 357 TYR A O 1
ATOM 2989 N N . THR A 1 358 ? 47.793 -5.939 -61.835 1.00 92.25 358 THR A N 1
ATOM 2990 C CA . THR A 1 358 ? 46.775 -4.897 -62.063 1.00 92.25 358 THR A CA 1
ATOM 2991 C C . THR A 1 358 ? 45.484 -5.181 -61.299 1.00 92.25 358 THR A C 1
ATOM 2993 O O . THR A 1 358 ? 44.949 -4.283 -60.642 1.00 92.25 358 THR A O 1
ATOM 2996 N N . ARG A 1 359 ? 44.984 -6.423 -61.344 1.00 94.00 359 ARG A N 1
ATOM 2997 C CA . ARG A 1 359 ? 43.787 -6.832 -60.587 1.00 94.00 359 ARG A CA 1
ATOM 2998 C C . ARG A 1 359 ? 43.972 -6.629 -59.091 1.00 94.00 359 ARG A C 1
ATOM 3000 O O . ARG A 1 359 ? 43.138 -5.974 -58.470 1.00 94.00 359 ARG A O 1
ATOM 3007 N N . SER A 1 360 ? 45.100 -7.076 -58.540 1.00 94.19 360 SER A N 1
ATOM 3008 C CA . SER A 1 360 ? 45.404 -6.901 -57.117 1.00 94.19 360 SER A CA 1
ATOM 3009 C C . SER A 1 360 ? 45.526 -5.430 -56.730 1.00 94.19 360 SER A C 1
ATOM 3011 O O . SER A 1 360 ? 44.984 -5.015 -55.705 1.00 94.19 360 SER A O 1
ATOM 3013 N N . LYS A 1 361 ? 46.190 -4.614 -57.554 1.00 93.19 361 LYS A N 1
ATOM 3014 C CA . LYS A 1 361 ? 46.352 -3.176 -57.315 1.00 93.19 361 LYS A CA 1
ATOM 3015 C C . LYS A 1 361 ? 45.004 -2.455 -57.287 1.00 93.19 361 LYS A C 1
ATOM 3017 O O . LYS A 1 361 ? 44.742 -1.715 -56.341 1.00 93.19 361 LYS A O 1
ATOM 3022 N N . ILE A 1 362 ? 44.130 -2.726 -58.259 1.00 93.81 362 ILE A N 1
ATOM 3023 C CA . ILE A 1 362 ? 42.788 -2.130 -58.310 1.00 93.81 362 ILE A CA 1
ATOM 3024 C C . ILE A 1 362 ? 41.913 -2.653 -57.164 1.00 93.81 362 ILE A C 1
ATOM 3026 O O . ILE A 1 362 ? 41.235 -1.862 -56.513 1.00 93.81 362 ILE A O 1
ATOM 3030 N N . ALA A 1 363 ? 41.953 -3.951 -56.852 1.00 95.06 363 ALA A N 1
ATOM 3031 C CA . ALA A 1 363 ? 41.222 -4.510 -55.714 1.00 95.06 363 ALA A CA 1
ATOM 3032 C C . ALA A 1 363 ? 41.636 -3.844 -54.390 1.00 95.06 363 ALA A C 1
ATOM 3034 O O . ALA A 1 363 ? 40.775 -3.453 -53.605 1.00 95.06 363 ALA A O 1
ATOM 3035 N N . LYS A 1 364 ? 42.942 -3.636 -54.164 1.00 95.06 364 LYS A N 1
ATOM 3036 C CA . LYS A 1 364 ? 43.465 -2.912 -52.990 1.00 95.06 364 LYS A CA 1
ATOM 3037 C C . LYS A 1 364 ? 42.981 -1.465 -52.939 1.00 95.06 364 LYS A C 1
ATOM 3039 O O . LYS A 1 364 ? 42.579 -1.004 -51.871 1.00 95.06 364 LYS A O 1
ATOM 3044 N N . GLU A 1 365 ? 42.994 -0.763 -54.070 1.00 94.44 365 GLU A N 1
ATOM 3045 C CA . GLU A 1 365 ? 42.497 0.612 -54.161 1.00 94.44 365 GLU A CA 1
ATOM 3046 C C . GLU A 1 365 ? 41.007 0.692 -53.804 1.00 94.44 365 GLU A C 1
ATOM 3048 O O . GLU A 1 365 ? 40.615 1.504 -52.964 1.00 94.44 365 GLU A O 1
ATOM 3053 N N . LEU A 1 366 ? 40.182 -0.194 -54.370 1.00 95.31 366 LEU A N 1
ATOM 3054 C CA . LEU A 1 366 ? 38.747 -0.254 -54.086 1.00 95.31 366 LEU A CA 1
ATOM 3055 C C . LEU A 1 366 ? 38.461 -0.636 -52.630 1.00 95.31 366 LEU A C 1
ATOM 3057 O O . LEU A 1 366 ? 37.639 0.013 -51.980 1.00 95.31 366 LEU A O 1
ATOM 3061 N N . ASN A 1 367 ? 39.162 -1.640 -52.099 1.00 95.12 367 ASN A N 1
ATOM 3062 C CA . ASN A 1 367 ? 39.031 -2.061 -50.705 1.00 95.12 367 ASN A CA 1
ATOM 3063 C C . ASN A 1 367 ? 39.369 -0.918 -49.746 1.00 95.12 367 ASN A C 1
ATOM 3065 O O . ASN A 1 367 ? 38.621 -0.680 -48.802 1.00 95.12 367 ASN A O 1
ATOM 3069 N N . SER A 1 368 ? 40.439 -0.168 -50.021 1.00 93.94 368 SER A N 1
ATOM 3070 C CA . SER A 1 368 ? 40.838 0.997 -49.225 1.00 93.94 368 SER A CA 1
ATOM 3071 C C . SER A 1 368 ? 39.818 2.137 -49.322 1.00 93.94 368 SER A C 1
ATOM 3073 O O . SER A 1 368 ? 39.308 2.612 -48.304 1.00 93.94 368 SER A O 1
ATOM 3075 N N . LYS A 1 369 ? 39.450 2.536 -50.547 1.00 94.25 369 LYS A N 1
ATOM 3076 C CA . LYS A 1 369 ? 38.566 3.682 -50.803 1.00 94.25 369 LYS A CA 1
ATOM 3077 C C . LYS A 1 369 ? 37.159 3.469 -50.249 1.00 94.25 369 LYS A C 1
ATOM 3079 O O . LYS A 1 369 ? 36.600 4.367 -49.625 1.00 94.25 369 LYS A O 1
ATOM 3084 N N . PHE A 1 370 ? 36.587 2.288 -50.466 1.00 92.19 370 PHE A N 1
ATOM 3085 C CA . PHE A 1 370 ? 35.205 1.996 -50.083 1.00 92.19 370 PHE A CA 1
ATOM 3086 C C . PHE A 1 370 ? 35.086 1.230 -48.765 1.00 92.19 370 PHE A C 1
ATOM 3088 O O . PHE A 1 370 ? 33.966 1.043 -48.280 1.00 92.19 370 PHE A O 1
ATOM 3095 N N . LYS A 1 371 ? 36.208 0.831 -48.148 1.00 93.12 371 LYS A N 1
ATOM 3096 C CA . LYS A 1 371 ? 36.245 -0.013 -46.941 1.00 93.12 371 LYS A CA 1
ATOM 3097 C C . LYS A 1 371 ? 35.438 -1.304 -47.130 1.00 93.12 371 LYS A C 1
ATOM 3099 O O . LYS A 1 371 ? 34.581 -1.635 -46.313 1.00 93.12 371 LYS A O 1
ATOM 3104 N N . ILE A 1 372 ? 35.670 -1.980 -48.251 1.00 93.94 372 ILE A N 1
ATOM 3105 C CA . ILE A 1 372 ? 35.042 -3.257 -48.625 1.00 93.94 372 ILE A CA 1
ATOM 3106 C C . ILE A 1 372 ? 36.093 -4.364 -48.710 1.00 93.94 372 ILE A C 1
ATOM 3108 O O . ILE A 1 372 ? 37.289 -4.098 -48.614 1.00 93.94 372 ILE A O 1
ATOM 3112 N N . ASN A 1 373 ? 35.637 -5.606 -48.879 1.00 92.00 373 ASN A N 1
ATOM 3113 C CA . ASN A 1 373 ? 36.508 -6.766 -49.023 1.00 92.00 373 ASN A CA 1
ATOM 3114 C C . ASN A 1 373 ? 36.256 -7.479 -50.357 1.00 92.00 373 ASN A C 1
ATOM 3116 O O . ASN A 1 373 ? 35.415 -8.372 -50.450 1.00 92.00 373 ASN A O 1
ATOM 3120 N N . LEU A 1 374 ? 36.971 -7.047 -51.389 1.00 94.50 374 LEU A N 1
ATOM 3121 C CA . LEU A 1 374 ? 37.071 -7.703 -52.687 1.00 94.50 374 LEU A CA 1
ATOM 3122 C C . LEU A 1 374 ? 38.280 -8.641 -52.711 1.00 94.50 374 LEU A C 1
ATOM 3124 O O . LEU A 1 374 ? 39.318 -8.307 -52.125 1.00 94.50 374 LEU A O 1
ATOM 3128 N N . PRO A 1 375 ? 38.185 -9.774 -53.425 1.00 93.94 375 PRO A N 1
ATOM 3129 C CA . PRO A 1 375 ? 39.306 -10.685 -53.577 1.00 93.94 375 PRO A CA 1
ATOM 3130 C C . PRO A 1 375 ? 40.407 -10.051 -54.447 1.00 93.94 375 PRO A C 1
ATOM 3132 O O . PRO A 1 375 ? 40.140 -9.209 -55.305 1.00 93.94 375 PRO A O 1
ATOM 3135 N N . MET A 1 376 ? 41.668 -10.429 -54.220 1.00 92.31 376 MET A N 1
ATOM 3136 C CA . MET A 1 376 ? 42.817 -9.809 -54.907 1.00 92.31 376 MET A CA 1
ATOM 3137 C C . MET A 1 376 ? 42.872 -10.123 -56.410 1.00 92.31 376 MET A C 1
ATOM 3139 O O . MET A 1 376 ? 43.532 -9.413 -57.160 1.00 92.31 376 MET A O 1
ATOM 3143 N N . ASP A 1 377 ? 42.169 -11.157 -56.858 1.00 91.12 377 ASP A N 1
ATOM 3144 C CA . ASP A 1 377 ? 41.997 -11.541 -58.259 1.00 91.12 377 ASP A CA 1
ATOM 3145 C C . ASP A 1 377 ? 40.711 -10.963 -58.887 1.00 91.12 377 ASP A C 1
ATOM 3147 O O . ASP A 1 377 ? 40.306 -11.404 -59.967 1.00 91.12 377 ASP A O 1
ATOM 3151 N N . PHE A 1 378 ? 40.093 -9.961 -58.241 1.00 93.56 378 PHE A N 1
ATOM 3152 C CA . PHE A 1 378 ? 38.862 -9.297 -58.674 1.00 93.56 378 PHE A CA 1
ATOM 3153 C C . PHE A 1 378 ? 38.835 -9.032 -60.184 1.00 93.56 378 PHE A C 1
ATOM 3155 O O . PHE A 1 378 ? 39.672 -8.326 -60.746 1.00 93.56 378 PHE A O 1
ATOM 3162 N N . ASN A 1 379 ? 37.817 -9.590 -60.835 1.00 91.31 379 ASN A N 1
ATOM 3163 C CA . ASN A 1 379 ? 37.644 -9.588 -62.284 1.00 91.31 379 ASN A CA 1
ATOM 3164 C C . ASN A 1 379 ? 36.816 -8.403 -62.805 1.00 91.31 379 ASN A C 1
ATOM 3166 O O . ASN A 1 379 ? 36.310 -8.468 -63.925 1.00 91.31 379 ASN A O 1
ATOM 3170 N N . TYR A 1 380 ? 36.642 -7.347 -62.004 1.00 92.88 380 TYR A N 1
ATOM 3171 C CA . TYR A 1 380 ? 35.807 -6.190 -62.352 1.00 92.88 380 TYR A CA 1
ATOM 3172 C C . TYR A 1 380 ? 34.328 -6.543 -62.556 1.00 92.88 380 TYR A C 1
ATOM 3174 O O . TYR A 1 380 ? 33.619 -5.849 -63.278 1.00 92.88 380 TYR A O 1
ATOM 3182 N N . SER A 1 381 ? 33.845 -7.626 -61.939 1.00 93.62 381 SER A N 1
ATOM 3183 C CA . SER A 1 381 ? 32.421 -7.954 -61.944 1.00 93.62 381 SER A CA 1
ATOM 3184 C C . SER A 1 381 ? 31.626 -6.913 -61.158 1.00 93.62 381 SER A C 1
ATOM 3186 O O . SER A 1 381 ? 31.934 -6.617 -59.997 1.00 93.62 381 SER A O 1
ATOM 3188 N N . LYS A 1 382 ? 30.562 -6.404 -61.789 1.00 94.25 382 LYS A N 1
ATOM 3189 C CA . LYS A 1 382 ? 29.586 -5.524 -61.145 1.00 94.25 382 LYS A CA 1
ATOM 3190 C C . LYS A 1 382 ? 28.974 -6.205 -59.928 1.00 94.25 382 LYS A C 1
ATOM 3192 O O . LYS A 1 382 ? 28.967 -5.613 -58.856 1.00 94.25 382 LYS A O 1
ATOM 3197 N N . ASP A 1 383 ? 28.531 -7.448 -60.074 1.00 93.81 383 ASP A N 1
ATOM 3198 C CA . ASP A 1 383 ? 27.826 -8.166 -59.011 1.00 93.81 383 ASP A CA 1
ATOM 3199 C C . ASP A 1 383 ? 28.726 -8.381 -57.795 1.00 93.81 383 ASP A C 1
ATOM 3201 O O . ASP A 1 383 ? 28.314 -8.128 -56.667 1.00 93.81 383 ASP A O 1
ATOM 3205 N N . THR A 1 384 ? 29.993 -8.751 -58.009 1.00 93.44 384 THR A N 1
ATOM 3206 C CA . THR A 1 384 ? 30.961 -8.921 -56.916 1.00 93.44 384 THR A CA 1
ATOM 3207 C C . THR A 1 384 ? 31.190 -7.609 -56.161 1.00 93.44 384 THR A C 1
ATOM 3209 O O . THR A 1 384 ? 31.226 -7.606 -54.930 1.00 93.44 384 THR A O 1
ATOM 3212 N N . PHE A 1 385 ? 31.300 -6.482 -56.873 1.00 95.06 385 PHE A N 1
ATOM 3213 C CA . PHE A 1 385 ? 31.456 -5.164 -56.253 1.00 95.06 385 PHE A CA 1
ATOM 3214 C C . PHE A 1 385 ? 30.199 -4.716 -55.501 1.00 95.06 385 PHE A C 1
ATOM 3216 O O . PHE A 1 385 ? 30.274 -4.331 -54.333 1.00 95.06 385 PHE A O 1
ATOM 3223 N N . VAL A 1 386 ? 29.042 -4.789 -56.162 1.00 94.50 386 VAL A N 1
ATOM 3224 C CA . VAL A 1 386 ? 27.742 -4.405 -55.602 1.00 94.50 386 VAL A CA 1
ATOM 3225 C C . VAL A 1 386 ? 27.459 -5.223 -54.345 1.00 94.50 386 VAL A C 1
ATOM 3227 O O . VAL A 1 386 ? 27.157 -4.641 -53.306 1.00 94.50 386 VAL A O 1
ATOM 3230 N N . ASN A 1 387 ? 27.660 -6.542 -54.384 1.00 94.44 387 ASN A N 1
ATOM 3231 C CA . ASN A 1 387 ? 27.470 -7.412 -53.224 1.00 94.44 387 ASN A CA 1
ATOM 3232 C C . ASN A 1 387 ? 28.424 -7.064 -52.075 1.00 94.44 387 ASN A C 1
ATOM 3234 O O . ASN A 1 387 ? 28.008 -7.064 -50.918 1.00 94.44 387 ASN A O 1
ATOM 3238 N N . ALA A 1 388 ? 29.684 -6.715 -52.357 1.00 94.00 388 ALA A N 1
ATOM 3239 C CA . ALA A 1 388 ? 30.626 -6.299 -51.317 1.00 94.00 388 ALA A CA 1
ATOM 3240 C C . ALA A 1 388 ? 30.188 -4.997 -50.616 1.00 94.00 388 ALA A C 1
ATOM 3242 O O . ALA A 1 388 ? 30.282 -4.896 -49.389 1.00 94.00 388 ALA A O 1
ATOM 3243 N N . ILE A 1 389 ? 29.663 -4.025 -51.371 1.00 94.62 389 ILE A N 1
ATOM 3244 C CA . ILE A 1 389 ? 29.105 -2.779 -50.823 1.00 94.62 389 ILE A CA 1
ATOM 3245 C C . ILE A 1 389 ? 27.814 -3.058 -50.043 1.00 94.62 389 ILE A C 1
ATOM 3247 O O . ILE A 1 389 ? 27.691 -2.624 -48.899 1.00 94.62 389 ILE A O 1
ATOM 3251 N N . LEU A 1 390 ? 26.875 -3.821 -50.610 1.00 94.38 390 LEU A N 1
ATOM 3252 C CA . LEU A 1 390 ? 25.616 -4.167 -49.946 1.00 94.38 390 LEU A CA 1
ATOM 3253 C C . LEU A 1 390 ? 25.856 -4.928 -48.639 1.00 94.38 390 LEU A C 1
ATOM 3255 O O . LEU A 1 390 ? 25.238 -4.607 -47.630 1.00 94.38 390 LEU A O 1
ATOM 3259 N N . ASN A 1 391 ? 26.810 -5.862 -48.608 1.00 94.12 391 ASN A N 1
ATOM 3260 C CA . ASN A 1 391 ? 27.189 -6.574 -47.386 1.00 94.12 391 ASN A CA 1
ATOM 3261 C C . ASN A 1 391 ? 27.703 -5.626 -46.295 1.00 94.12 391 ASN A C 1
ATOM 3263 O O . ASN A 1 391 ? 27.348 -5.781 -45.127 1.00 94.12 391 ASN A O 1
ATOM 3267 N N . LYS A 1 392 ? 28.512 -4.624 -46.656 1.00 94.31 392 LYS A N 1
ATOM 3268 C CA . LYS A 1 392 ? 28.957 -3.579 -45.723 1.00 94.31 392 LYS A CA 1
ATOM 3269 C C . LYS A 1 392 ? 27.772 -2.763 -45.193 1.00 94.31 392 LYS A C 1
ATOM 3271 O O . LYS A 1 392 ? 27.693 -2.521 -43.991 1.00 94.31 392 LYS A O 1
ATOM 3276 N N . LEU A 1 393 ? 26.855 -2.348 -46.067 1.00 94.38 393 LEU A N 1
ATOM 3277 C CA . LEU A 1 393 ? 25.680 -1.559 -45.682 1.00 94.38 393 LEU A CA 1
ATOM 3278 C C . LEU A 1 393 ? 24.706 -2.355 -44.805 1.00 94.38 393 LEU A C 1
ATOM 3280 O O . LEU A 1 393 ? 24.203 -1.817 -43.824 1.00 94.38 393 LEU A O 1
ATOM 3284 N N . ASN A 1 394 ? 24.507 -3.643 -45.093 1.00 93.75 394 ASN A N 1
ATOM 3285 C CA . ASN A 1 394 ? 23.698 -4.543 -44.271 1.00 93.75 394 ASN A CA 1
ATOM 3286 C C . ASN A 1 394 ? 24.303 -4.726 -42.872 1.00 93.75 394 ASN A C 1
ATOM 3288 O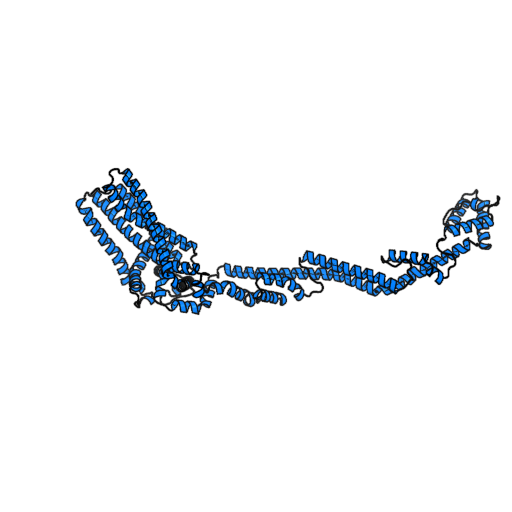 O . ASN A 1 394 ? 23.580 -4.634 -41.885 1.00 93.75 394 ASN A O 1
ATOM 3292 N N . LYS A 1 395 ? 25.629 -4.901 -42.760 1.00 93.25 395 LYS A N 1
ATOM 3293 C CA . LYS A 1 395 ? 26.306 -4.942 -41.450 1.00 93.25 395 LYS A CA 1
ATOM 3294 C C . LYS A 1 395 ? 26.086 -3.656 -40.656 1.00 93.25 395 LYS A C 1
ATOM 3296 O O . LYS A 1 395 ? 25.688 -3.720 -39.500 1.00 93.25 395 LYS A O 1
ATOM 3301 N N . LYS A 1 396 ? 26.256 -2.499 -41.300 1.00 93.50 396 LYS A N 1
ATOM 3302 C CA . LYS A 1 396 ? 26.019 -1.186 -40.682 1.00 93.50 396 LYS A CA 1
ATOM 3303 C C . LYS A 1 396 ? 24.566 -1.012 -40.222 1.00 93.50 396 LYS A C 1
ATOM 3305 O O . LYS A 1 396 ? 24.320 -0.447 -39.164 1.00 93.50 396 LYS A O 1
ATOM 3310 N N . GLN A 1 397 ? 23.597 -1.500 -40.997 1.00 93.12 397 GLN A N 1
ATOM 3311 C CA . GLN A 1 397 ? 22.185 -1.494 -40.609 1.00 93.12 397 GLN A CA 1
ATOM 3312 C C . GLN A 1 397 ? 21.928 -2.352 -39.364 1.00 93.12 397 GLN A C 1
ATOM 3314 O O . GLN A 1 397 ? 21.223 -1.909 -38.457 1.00 93.12 397 GLN A O 1
ATOM 3319 N N . GLU A 1 398 ? 22.494 -3.557 -39.302 1.00 92.75 398 GLU A N 1
ATOM 3320 C CA . GLU A 1 398 ? 22.352 -4.428 -38.131 1.00 92.75 398 GLU A CA 1
ATOM 3321 C C . GLU A 1 398 ? 23.052 -3.849 -36.893 1.00 92.75 398 GLU A C 1
ATOM 3323 O O . GLU A 1 398 ? 22.484 -3.884 -35.804 1.00 92.75 398 GLU A O 1
ATOM 3328 N N . GLU A 1 399 ? 24.217 -3.214 -37.048 1.00 93.88 399 GLU A N 1
ATOM 3329 C CA . GLU A 1 399 ? 24.895 -2.482 -35.966 1.00 93.88 399 GLU A CA 1
ATOM 3330 C C . GLU A 1 399 ? 24.006 -1.376 -35.372 1.00 93.88 399 GLU A C 1
ATOM 3332 O O . GLU A 1 399 ? 23.879 -1.284 -34.149 1.00 93.88 399 GLU A O 1
ATOM 3337 N N . VAL A 1 400 ? 23.323 -0.590 -36.216 1.00 93.44 400 VAL A N 1
ATOM 3338 C CA . VAL A 1 400 ? 22.366 0.442 -35.770 1.00 93.44 400 VAL A CA 1
ATOM 3339 C C . VAL A 1 400 ? 21.206 -0.182 -34.988 1.00 93.44 400 VAL A C 1
ATOM 3341 O O . VAL A 1 400 ? 20.850 0.320 -33.921 1.00 93.44 400 VAL A O 1
ATOM 3344 N N . LYS A 1 401 ? 20.631 -1.296 -35.464 1.00 91.88 401 LYS A N 1
ATOM 3345 C CA . LYS A 1 401 ? 19.542 -1.994 -34.753 1.00 91.88 401 LYS A CA 1
ATOM 3346 C C . LYS A 1 401 ? 20.001 -2.565 -33.407 1.00 91.88 401 LYS A C 1
ATOM 3348 O O . LYS A 1 401 ? 19.270 -2.463 -32.422 1.00 91.88 401 LYS A O 1
ATOM 3353 N N . ILE A 1 402 ? 21.200 -3.148 -33.345 1.00 92.25 402 ILE A N 1
ATOM 3354 C CA . ILE A 1 402 ? 21.792 -3.680 -32.107 1.00 92.25 402 ILE A CA 1
ATOM 3355 C C . ILE A 1 402 ? 22.027 -2.550 -31.101 1.00 92.25 402 ILE A C 1
ATOM 3357 O O . ILE A 1 402 ? 21.673 -2.687 -29.927 1.00 92.25 402 ILE A O 1
ATOM 3361 N N . GLN A 1 403 ? 22.577 -1.422 -31.555 1.00 93.19 403 GLN A N 1
ATOM 3362 C CA . GLN A 1 403 ? 22.781 -0.250 -30.711 1.00 93.19 403 GLN A CA 1
ATOM 3363 C C . GLN A 1 403 ? 21.448 0.285 -30.177 1.00 93.19 403 GLN A C 1
ATOM 3365 O O . GLN A 1 403 ? 21.319 0.483 -28.968 1.00 93.19 403 GLN A O 1
ATOM 3370 N N . LEU A 1 404 ? 20.436 0.429 -31.039 1.00 93.25 404 LEU A N 1
ATOM 3371 C CA . LEU A 1 404 ? 19.101 0.872 -30.640 1.00 93.25 404 LEU A CA 1
ATOM 3372 C C . LEU A 1 404 ? 18.505 -0.037 -29.555 1.00 93.25 404 LEU A C 1
ATOM 3374 O O . LEU A 1 404 ? 18.071 0.459 -28.517 1.00 93.25 404 LEU A O 1
ATOM 3378 N N . ARG A 1 405 ? 18.535 -1.364 -29.745 1.00 91.88 405 ARG A N 1
ATOM 3379 C CA . ARG A 1 405 ? 18.048 -2.328 -28.739 1.00 91.88 405 ARG A CA 1
ATOM 3380 C C . ARG A 1 405 ? 18.784 -2.187 -27.405 1.00 91.88 405 ARG A C 1
ATOM 3382 O O . ARG A 1 405 ? 18.152 -2.182 -26.352 1.00 91.88 405 ARG A O 1
ATOM 3389 N N . SER A 1 406 ? 20.107 -2.028 -27.440 1.00 91.94 406 SER A N 1
ATOM 3390 C CA . SER A 1 406 ? 20.929 -1.822 -26.240 1.00 91.94 406 SER A CA 1
ATOM 3391 C C . SER A 1 406 ? 20.548 -0.540 -25.492 1.00 91.94 406 SER A C 1
ATOM 3393 O O . SER A 1 406 ? 20.402 -0.544 -24.267 1.00 91.94 406 SER A O 1
ATOM 3395 N N . GLU A 1 407 ? 20.336 0.559 -26.215 1.00 92.69 407 GLU A N 1
ATOM 3396 C CA . GLU A 1 407 ? 19.925 1.833 -25.628 1.00 92.69 407 GLU A CA 1
ATOM 3397 C C . GLU A 1 407 ? 18.508 1.788 -25.050 1.00 92.69 407 GLU A C 1
ATOM 3399 O O . GLU A 1 407 ? 18.291 2.280 -23.940 1.00 92.69 407 GLU A O 1
ATOM 3404 N N . LEU A 1 408 ? 17.559 1.168 -25.759 1.00 93.62 408 LEU A N 1
ATOM 3405 C CA . LEU A 1 408 ? 16.190 0.972 -25.279 1.00 93.62 408 LEU A CA 1
ATOM 3406 C C . LEU A 1 408 ? 16.167 0.114 -24.013 1.00 93.62 408 LEU A C 1
ATOM 3408 O O . LEU A 1 408 ? 15.528 0.490 -23.031 1.00 93.62 408 LEU A O 1
ATOM 3412 N N . ARG A 1 409 ? 16.938 -0.980 -23.982 1.00 91.81 409 ARG A N 1
ATOM 3413 C CA . ARG A 1 409 ? 17.053 -1.844 -22.801 1.00 91.81 409 ARG A CA 1
ATOM 3414 C C . ARG A 1 409 ? 17.625 -1.101 -21.595 1.00 91.81 409 ARG A C 1
ATOM 3416 O O . ARG A 1 409 ? 17.156 -1.314 -20.481 1.00 91.81 409 ARG A O 1
ATOM 3423 N N . LYS A 1 410 ? 18.605 -0.211 -21.789 1.00 91.62 410 LYS A N 1
ATOM 3424 C CA . LYS A 1 410 ? 19.154 0.627 -20.706 1.00 91.62 410 LYS A CA 1
ATOM 3425 C C . LYS A 1 410 ? 18.150 1.668 -20.207 1.00 91.62 410 LYS A C 1
ATOM 3427 O O . LYS A 1 410 ? 18.057 1.875 -19.001 1.00 91.62 410 LYS A O 1
ATOM 3432 N N . ALA A 1 411 ? 17.421 2.312 -21.115 1.00 91.69 411 ALA A N 1
ATOM 3433 C CA . ALA A 1 411 ? 16.495 3.390 -20.775 1.00 91.69 411 ALA A CA 1
ATOM 3434 C C . ALA A 1 411 ? 15.196 2.877 -20.132 1.00 91.69 411 ALA A C 1
ATOM 3436 O O . ALA A 1 411 ? 14.741 3.438 -19.140 1.00 91.69 411 ALA A O 1
ATOM 3437 N N . ILE A 1 412 ? 14.622 1.800 -20.676 1.00 92.50 412 ILE A N 1
ATOM 3438 C CA . ILE A 1 412 ? 13.288 1.300 -20.306 1.00 92.50 412 ILE A CA 1
ATOM 3439 C C . ILE A 1 412 ? 13.376 0.086 -19.364 1.00 92.50 412 ILE A C 1
ATOM 3441 O O . ILE A 1 412 ? 12.396 -0.281 -18.724 1.00 92.50 412 ILE A O 1
ATOM 3445 N N . LYS A 1 413 ? 14.558 -0.537 -19.234 1.00 90.75 413 LYS A N 1
ATOM 3446 C CA . LYS A 1 413 ? 14.812 -1.725 -18.391 1.00 90.75 413 LYS A CA 1
ATOM 3447 C C . LYS A 1 413 ? 13.980 -2.960 -18.762 1.00 90.75 413 LYS A C 1
ATOM 3449 O O . LYS A 1 413 ? 13.906 -3.909 -17.986 1.00 90.75 413 LYS A O 1
ATOM 3454 N N . LYS A 1 414 ? 13.398 -2.976 -19.960 1.00 89.25 414 LYS A N 1
ATOM 3455 C CA . LYS A 1 414 ? 12.674 -4.109 -20.545 1.00 89.25 414 LYS A CA 1
ATOM 3456 C C . LYS A 1 414 ? 13.277 -4.442 -21.908 1.00 89.25 414 LYS A C 1
ATOM 3458 O O . LYS A 1 414 ? 13.808 -3.559 -22.582 1.00 89.25 414 LYS A O 1
ATOM 3463 N N . ASP A 1 415 ? 13.240 -5.717 -22.283 1.00 89.12 415 ASP A N 1
ATOM 3464 C CA . ASP A 1 415 ? 13.739 -6.184 -23.580 1.00 89.12 415 ASP A CA 1
ATOM 3465 C C . ASP A 1 415 ? 12.638 -6.030 -24.630 1.00 89.12 415 ASP A C 1
ATOM 3467 O O . ASP A 1 415 ? 11.758 -6.878 -24.754 1.00 89.12 415 ASP A O 1
ATOM 3471 N N . ILE A 1 416 ? 12.623 -4.872 -25.287 1.00 89.75 416 ILE A N 1
ATOM 3472 C CA . ILE A 1 416 ? 11.510 -4.421 -26.125 1.00 89.75 416 ILE A CA 1
ATOM 3473 C C . ILE A 1 416 ? 11.839 -4.649 -27.600 1.00 89.75 416 ILE A C 1
ATOM 3475 O O . ILE A 1 416 ? 12.913 -4.272 -28.080 1.00 89.75 416 ILE A O 1
ATOM 3479 N N . GLU A 1 417 ? 10.896 -5.252 -28.320 1.00 90.25 417 GLU A N 1
ATOM 3480 C CA . GLU A 1 417 ? 10.971 -5.409 -29.770 1.00 90.25 417 GLU A CA 1
ATOM 3481 C C . GLU A 1 417 ? 10.862 -4.060 -30.499 1.00 90.25 417 GLU A C 1
ATOM 3483 O O . GLU A 1 417 ? 10.379 -3.063 -29.965 1.00 90.25 417 GLU A O 1
ATOM 3488 N N . LEU A 1 418 ? 11.349 -4.014 -31.739 1.00 89.19 418 LEU A N 1
ATOM 3489 C CA . LEU A 1 418 ? 11.276 -2.811 -32.570 1.00 89.19 418 LEU A CA 1
ATOM 3490 C C . LEU A 1 418 ? 9.942 -2.768 -33.332 1.00 89.19 418 LEU A C 1
ATOM 3492 O O . LEU A 1 418 ? 9.272 -3.785 -33.469 1.00 89.19 418 LEU A O 1
ATOM 3496 N N . GLU A 1 419 ? 9.584 -1.593 -33.855 1.00 86.75 419 GLU A N 1
ATOM 3497 C CA . GLU A 1 419 ? 8.399 -1.369 -34.711 1.00 86.75 419 GLU A CA 1
ATOM 3498 C C . GLU A 1 419 ? 7.036 -1.585 -34.020 1.00 86.75 419 GLU A C 1
ATOM 3500 O O . GLU A 1 419 ? 6.000 -1.757 -34.658 1.00 86.75 419 GLU A O 1
ATOM 3505 N N . LEU A 1 420 ? 7.009 -1.499 -32.691 1.00 92.38 420 LEU A N 1
ATOM 3506 C CA . LEU A 1 420 ? 5.788 -1.585 -31.897 1.00 92.38 420 LEU A CA 1
ATOM 3507 C C . LEU A 1 420 ? 4.954 -0.298 -31.948 1.00 92.38 420 LEU A C 1
ATOM 3509 O O . LEU A 1 420 ? 5.471 0.812 -31.807 1.00 92.38 420 LEU A O 1
ATOM 3513 N N . ASN A 1 421 ? 3.634 -0.466 -32.059 1.00 92.69 421 ASN A N 1
ATOM 3514 C CA . ASN A 1 421 ? 2.660 0.575 -31.728 1.00 92.69 421 ASN A CA 1
ATOM 3515 C C . ASN A 1 421 ? 2.427 0.643 -30.203 1.00 92.69 421 ASN A C 1
ATOM 3517 O O . ASN A 1 421 ? 2.888 -0.226 -29.461 1.00 92.69 421 ASN A O 1
ATOM 3521 N N . TYR A 1 422 ? 1.689 1.656 -29.734 1.00 91.62 422 TYR A N 1
ATOM 3522 C CA . TYR A 1 422 ? 1.440 1.865 -28.300 1.00 91.62 422 TYR A CA 1
ATOM 3523 C C . TYR A 1 422 ? 0.842 0.635 -27.602 1.00 91.62 422 TYR A C 1
ATOM 3525 O O . TYR A 1 422 ? 1.330 0.239 -26.548 1.00 91.62 422 TYR A O 1
ATOM 3533 N N . ASN A 1 423 ? -0.165 -0.011 -28.198 1.00 90.94 423 ASN A N 1
ATOM 3534 C CA . ASN A 1 423 ? -0.851 -1.144 -27.571 1.00 90.94 423 ASN A CA 1
ATOM 3535 C C . ASN A 1 423 ? 0.082 -2.355 -27.442 1.00 90.94 423 ASN A C 1
ATOM 3537 O O . ASN A 1 423 ? 0.158 -2.975 -26.383 1.00 90.94 423 ASN A O 1
ATOM 3541 N N . SER A 1 424 ? 0.852 -2.667 -28.488 1.00 93.44 424 SER A N 1
ATOM 3542 C CA . SER A 1 424 ? 1.855 -3.737 -28.436 1.00 93.44 424 SER A CA 1
ATOM 3543 C C . SER A 1 424 ? 2.987 -3.423 -27.456 1.00 93.44 424 SER A C 1
ATOM 3545 O O . SER A 1 424 ? 3.463 -4.322 -26.769 1.00 93.44 424 SER A O 1
ATOM 3547 N N . PHE A 1 425 ? 3.383 -2.154 -27.339 1.00 94.69 425 PHE A N 1
ATOM 3548 C CA . PHE A 1 425 ? 4.381 -1.700 -26.371 1.00 94.69 425 PHE A CA 1
ATOM 3549 C C . PHE A 1 425 ? 3.881 -1.807 -24.921 1.00 94.69 425 PHE A C 1
ATOM 3551 O O . PHE A 1 425 ? 4.593 -2.300 -24.049 1.00 94.69 425 PHE A O 1
ATOM 3558 N N . ALA A 1 426 ? 2.637 -1.406 -24.650 1.00 93.31 426 ALA A N 1
ATOM 3559 C CA . ALA A 1 426 ? 2.063 -1.441 -23.307 1.00 93.31 426 ALA A CA 1
ATOM 3560 C C . ALA A 1 426 ? 1.981 -2.871 -22.741 1.00 93.31 426 ALA A C 1
ATOM 3562 O O . ALA A 1 426 ? 2.121 -3.058 -21.531 1.00 93.31 426 ALA A O 1
ATOM 3563 N N . LYS A 1 427 ? 1.844 -3.902 -23.594 1.00 94.31 427 LYS A N 1
ATOM 3564 C CA . LYS A 1 427 ? 1.807 -5.323 -23.180 1.00 94.31 427 LYS A CA 1
ATOM 3565 C C . LYS A 1 427 ? 3.012 -5.759 -22.348 1.00 94.31 427 LYS A C 1
ATOM 3567 O O . LYS A 1 427 ? 2.877 -6.672 -21.539 1.00 94.31 427 LYS A O 1
ATOM 3572 N N . TYR A 1 428 ? 4.153 -5.082 -22.462 1.00 94.19 428 TYR A N 1
ATOM 3573 C CA . TYR A 1 428 ? 5.330 -5.354 -21.637 1.00 94.19 428 TYR A CA 1
ATOM 3574 C C . TYR A 1 428 ? 5.145 -5.017 -20.143 1.00 94.19 428 TYR A C 1
ATOM 3576 O O . TYR A 1 428 ? 5.931 -5.488 -19.318 1.00 94.19 428 TYR A O 1
ATOM 3584 N N . TRP A 1 429 ? 4.118 -4.243 -19.776 1.00 93.69 429 TRP A N 1
ATOM 3585 C CA . TRP A 1 429 ? 3.724 -3.959 -18.386 1.00 93.69 429 TRP A CA 1
ATOM 3586 C C . TRP A 1 429 ? 2.569 -4.838 -17.893 1.00 93.69 429 TRP A C 1
ATOM 3588 O O . TRP A 1 429 ? 2.316 -4.894 -16.692 1.00 93.69 429 TRP A O 1
ATOM 3598 N N . LYS A 1 430 ? 1.897 -5.580 -18.784 1.00 94.06 430 LYS A N 1
ATOM 3599 C CA . LYS A 1 430 ? 0.782 -6.467 -18.420 1.00 94.06 430 LYS A CA 1
ATOM 3600 C C . LYS A 1 430 ? 1.153 -7.496 -17.335 1.00 94.06 430 LYS A C 1
ATOM 3602 O O . LYS A 1 430 ? 0.378 -7.627 -16.390 1.00 94.06 430 LYS A O 1
ATOM 3607 N N . PRO A 1 431 ? 2.313 -8.187 -17.394 1.00 94.12 431 PRO A N 1
ATOM 3608 C CA . PRO A 1 431 ? 2.694 -9.139 -16.349 1.00 94.12 431 PRO A CA 1
ATOM 3609 C C . PRO A 1 431 ? 2.881 -8.488 -14.975 1.00 94.12 431 PRO A C 1
ATOM 3611 O O . PRO A 1 431 ? 2.515 -9.089 -13.969 1.00 94.12 431 PRO A O 1
ATOM 3614 N N . ASP A 1 432 ? 3.412 -7.262 -14.927 1.00 92.81 432 ASP A N 1
ATOM 3615 C CA . ASP A 1 432 ? 3.630 -6.539 -13.669 1.00 92.81 432 ASP A CA 1
ATOM 3616 C C . ASP A 1 432 ? 2.291 -6.136 -13.036 1.00 92.81 432 ASP A C 1
ATOM 3618 O O . ASP A 1 432 ? 2.085 -6.336 -11.841 1.00 92.81 432 ASP A O 1
ATOM 3622 N N . ILE A 1 433 ? 1.348 -5.659 -13.858 1.00 92.88 433 ILE A N 1
ATOM 3623 C CA . ILE A 1 433 ? -0.011 -5.297 -13.430 1.00 92.88 433 ILE A CA 1
ATOM 3624 C C . ILE A 1 433 ? -0.773 -6.536 -12.927 1.00 92.88 433 ILE A C 1
ATOM 3626 O O . ILE A 1 433 ? -1.389 -6.493 -11.864 1.00 92.88 433 ILE A O 1
ATOM 3630 N N . ILE A 1 434 ? -0.706 -7.662 -13.649 1.00 93.75 434 ILE A N 1
ATOM 3631 C CA . ILE A 1 434 ? -1.355 -8.920 -13.236 1.00 93.75 434 ILE A CA 1
ATOM 3632 C C . ILE A 1 434 ? -0.737 -9.473 -11.951 1.00 93.75 434 ILE A C 1
ATOM 3634 O O . ILE A 1 434 ? -1.463 -9.941 -11.077 1.00 93.75 434 ILE A O 1
ATOM 3638 N N . LYS A 1 435 ? 0.590 -9.414 -11.806 1.00 93.19 435 LYS A N 1
ATOM 3639 C CA . LYS A 1 435 ? 1.272 -9.862 -10.586 1.00 93.19 435 LYS A CA 1
ATOM 3640 C C . LYS A 1 435 ? 0.799 -9.088 -9.356 1.00 93.19 435 LYS A C 1
ATOM 3642 O O . LYS A 1 435 ? 0.734 -9.661 -8.273 1.00 93.19 435 LYS A O 1
ATOM 3647 N N . GLU A 1 436 ? 0.504 -7.804 -9.518 1.00 89.62 436 GLU A N 1
ATOM 3648 C CA . GLU A 1 436 ? 0.074 -6.951 -8.417 1.00 89.62 436 GLU A CA 1
ATOM 3649 C C . GLU A 1 436 ? -1.405 -7.142 -8.049 1.00 89.62 436 GLU A C 1
ATOM 3651 O O . GLU A 1 436 ? -1.725 -7.263 -6.868 1.00 89.62 436 GLU A O 1
ATOM 3656 N N . TYR A 1 437 ? -2.299 -7.188 -9.040 1.00 89.06 437 TYR A N 1
ATOM 3657 C CA . TYR A 1 437 ? -3.752 -7.139 -8.812 1.00 89.06 437 TYR A CA 1
ATOM 3658 C C . TYR A 1 437 ? -4.479 -8.470 -9.068 1.00 89.06 437 TYR A C 1
ATOM 3660 O O . TYR A 1 437 ? -5.700 -8.554 -8.926 1.00 89.06 437 TYR A O 1
ATOM 3668 N N . GLY A 1 438 ? -3.747 -9.520 -9.442 1.00 91.00 438 GLY A N 1
ATOM 3669 C CA . GLY A 1 438 ? -4.307 -10.792 -9.890 1.00 91.00 438 GLY A CA 1
ATOM 3670 C C . GLY A 1 438 ? -4.819 -10.736 -11.331 1.00 91.00 438 GLY A C 1
ATOM 3671 O O . GLY A 1 438 ? -4.933 -9.675 -11.942 1.00 91.00 438 GLY A O 1
ATOM 3672 N N . GLU A 1 439 ? -5.142 -11.901 -11.892 1.00 91.69 439 GLU A N 1
ATOM 3673 C CA . GLU A 1 439 ? -5.517 -12.039 -13.306 1.00 91.69 439 GLU A CA 1
ATOM 3674 C C . GLU A 1 439 ? -6.786 -11.251 -13.655 1.00 91.69 439 GLU A C 1
ATOM 3676 O O . GLU A 1 439 ? -6.773 -10.413 -14.555 1.00 91.69 439 GLU A O 1
ATOM 3681 N N . LYS A 1 440 ? -7.860 -11.435 -12.878 1.00 93.00 440 LYS A N 1
ATOM 3682 C CA . LYS A 1 440 ? -9.157 -10.776 -13.098 1.00 93.00 440 LYS A CA 1
ATOM 3683 C C . LYS A 1 440 ? -9.039 -9.250 -13.157 1.00 93.00 440 LYS A C 1
ATOM 3685 O O . LYS A 1 440 ? -9.503 -8.630 -14.109 1.00 93.00 440 LYS A O 1
ATOM 3690 N N . TYR A 1 441 ? -8.435 -8.645 -12.137 1.00 92.56 441 TYR A N 1
ATOM 3691 C CA . TYR A 1 441 ? -8.388 -7.190 -11.997 1.00 92.56 441 TYR A CA 1
ATOM 3692 C C . TYR A 1 441 ? -7.222 -6.554 -12.751 1.00 92.56 441 TYR A C 1
ATOM 3694 O O . TYR A 1 441 ? -7.356 -5.439 -13.258 1.00 92.56 441 TYR A O 1
ATOM 3702 N N . GLY A 1 442 ? -6.114 -7.279 -12.909 1.00 93.19 442 GLY A N 1
ATOM 3703 C CA . GLY A 1 442 ? -5.007 -6.852 -13.751 1.00 93.19 442 GLY A CA 1
ATOM 3704 C C . GLY A 1 442 ? -5.401 -6.733 -15.226 1.00 93.19 442 GLY A C 1
ATOM 3705 O O . GLY A 1 442 ? -5.008 -5.769 -15.879 1.00 93.19 442 GLY A O 1
ATOM 3706 N N . GLU A 1 443 ? -6.235 -7.641 -15.745 1.00 93.75 443 GLU A N 1
ATOM 3707 C CA . GLU A 1 443 ? -6.785 -7.542 -17.109 1.00 93.75 443 GLU A CA 1
ATOM 3708 C C . GLU A 1 443 ? -7.681 -6.309 -17.298 1.00 93.75 443 GLU A C 1
ATOM 3710 O O . GLU A 1 443 ? -7.626 -5.658 -18.342 1.00 93.75 443 GLU A O 1
ATOM 3715 N N . ILE A 1 444 ? -8.487 -5.954 -16.291 1.00 93.50 444 ILE A N 1
ATOM 3716 C CA . ILE A 1 444 ? -9.342 -4.758 -16.328 1.00 93.50 444 ILE A CA 1
ATOM 3717 C C . ILE A 1 444 ? -8.479 -3.494 -16.405 1.00 93.50 444 ILE A C 1
ATOM 3719 O O . ILE A 1 444 ? -8.656 -2.683 -17.316 1.00 93.50 444 ILE A O 1
ATOM 3723 N N . LEU A 1 445 ? -7.502 -3.356 -15.503 1.00 92.44 445 LEU A N 1
ATOM 3724 C CA . LEU A 1 445 ? -6.575 -2.221 -15.504 1.00 92.44 445 LEU A CA 1
ATOM 3725 C C . LEU A 1 445 ? -5.774 -2.136 -16.804 1.00 92.44 445 LEU A C 1
ATOM 3727 O O . LEU A 1 445 ? -5.588 -1.051 -17.355 1.00 92.44 445 LEU A O 1
ATOM 3731 N N . PHE A 1 446 ? -5.322 -3.276 -17.329 1.00 93.56 446 PHE A N 1
ATOM 3732 C CA . PHE A 1 446 ? -4.585 -3.306 -18.585 1.00 93.56 446 PHE A CA 1
ATOM 3733 C C . PHE A 1 446 ? -5.443 -2.838 -19.770 1.00 93.56 446 PHE A C 1
ATOM 3735 O O . PHE A 1 446 ? -4.980 -2.035 -20.579 1.00 93.56 446 PHE A O 1
ATOM 3742 N N . LYS A 1 447 ? -6.716 -3.250 -19.841 1.00 91.75 447 LYS A N 1
ATOM 3743 C CA . LYS A 1 447 ? -7.658 -2.754 -20.860 1.00 91.75 447 LYS A CA 1
ATOM 3744 C C . LYS A 1 447 ? -7.912 -1.252 -20.744 1.00 91.75 447 LYS A C 1
ATOM 3746 O O . LYS A 1 447 ? -8.060 -0.588 -21.769 1.00 91.75 447 LYS A O 1
ATOM 3751 N N . MET A 1 448 ? -7.950 -0.700 -19.530 1.00 92.12 448 MET A N 1
ATOM 3752 C CA . MET A 1 448 ? -8.057 0.752 -19.328 1.00 92.12 448 MET A CA 1
ATOM 3753 C C . MET A 1 448 ? -6.844 1.491 -19.905 1.00 92.12 448 MET A C 1
ATOM 3755 O O . MET A 1 448 ? -7.014 2.526 -20.550 1.00 92.12 448 MET A O 1
ATOM 3759 N N . ILE A 1 449 ? -5.638 0.935 -19.736 1.00 90.50 449 ILE A N 1
ATOM 3760 C CA . ILE A 1 449 ? -4.396 1.475 -20.312 1.00 90.50 449 ILE A CA 1
ATOM 3761 C C . ILE A 1 449 ? -4.416 1.381 -21.844 1.00 90.50 449 ILE A C 1
ATOM 3763 O O . ILE A 1 449 ? -4.172 2.388 -22.507 1.00 90.50 449 ILE A O 1
ATOM 3767 N N . GLU A 1 450 ? -4.754 0.218 -22.418 1.00 88.38 450 GLU A N 1
ATOM 3768 C CA . GLU A 1 450 ? -4.852 0.040 -23.881 1.00 88.38 450 GLU A CA 1
ATOM 3769 C C . GLU A 1 450 ? -5.847 1.022 -24.514 1.00 88.38 450 GLU A C 1
ATOM 3771 O O . GLU A 1 450 ? -5.562 1.616 -25.555 1.00 88.38 450 GLU A O 1
ATOM 3776 N N . ASN A 1 451 ? -6.996 1.232 -23.869 1.00 86.50 451 ASN A N 1
ATOM 3777 C CA . ASN A 1 451 ? -8.055 2.100 -24.381 1.00 86.50 451 ASN A CA 1
ATOM 3778 C C . ASN A 1 451 ? -7.878 3.576 -24.001 1.00 86.50 451 ASN A C 1
ATOM 3780 O O . ASN A 1 451 ? -8.682 4.405 -24.426 1.00 86.50 451 ASN A O 1
ATOM 3784 N N . LYS A 1 452 ? -6.865 3.911 -23.187 1.00 81.50 452 LYS A N 1
ATOM 3785 C CA . LYS A 1 452 ? -6.661 5.248 -22.601 1.00 81.50 452 LYS A CA 1
ATOM 3786 C C . LYS A 1 452 ? -7.913 5.795 -21.899 1.00 81.50 452 LYS A C 1
ATOM 3788 O O . LYS A 1 452 ? -8.148 7.001 -21.899 1.00 81.50 452 LYS A O 1
ATOM 3793 N N . ASN A 1 453 ? -8.721 4.910 -21.316 1.00 82.94 453 ASN A N 1
ATOM 3794 C CA . ASN A 1 453 ? -9.954 5.266 -20.620 1.00 82.94 453 ASN A CA 1
ATOM 3795 C C . ASN A 1 453 ? -9.775 5.045 -19.118 1.00 82.94 453 ASN A C 1
ATOM 3797 O O . ASN A 1 453 ? -9.918 3.926 -18.628 1.00 82.94 453 ASN A O 1
ATOM 3801 N N . THR A 1 454 ? -9.454 6.122 -18.402 1.00 84.31 454 THR A N 1
ATOM 3802 C CA . THR A 1 454 ? -9.256 6.105 -16.946 1.00 84.31 454 THR A CA 1
ATOM 3803 C C . THR A 1 454 ? -10.487 6.575 -16.171 1.00 84.31 454 THR A C 1
ATOM 3805 O O . THR A 1 454 ? -10.544 6.384 -14.962 1.00 84.31 454 THR A O 1
ATOM 3808 N N . GLU A 1 455 ? -11.499 7.141 -16.840 1.00 83.62 455 GLU A N 1
ATOM 3809 C CA . GLU A 1 455 ? -12.714 7.675 -16.195 1.00 83.62 455 GLU A CA 1
ATOM 3810 C C . GLU A 1 455 ? -13.509 6.590 -15.461 1.00 83.62 455 GLU A C 1
ATOM 3812 O O . GLU A 1 455 ? -14.201 6.855 -14.481 1.00 83.62 455 GLU A O 1
ATOM 3817 N N . LYS A 1 456 ? -13.374 5.343 -15.914 1.00 85.81 456 LYS A N 1
ATOM 3818 C CA . LYS A 1 456 ? -14.043 4.181 -15.330 1.00 85.81 456 LYS A CA 1
ATOM 3819 C C . LYS A 1 456 ? -13.215 3.438 -14.282 1.00 85.81 456 LYS A C 1
ATOM 3821 O O . LYS A 1 456 ? -13.617 2.360 -13.850 1.00 85.81 456 LYS A O 1
ATOM 3826 N N . PHE A 1 457 ? -12.081 3.994 -13.851 1.00 88.38 457 PHE A N 1
ATOM 3827 C CA . PHE A 1 457 ? -11.218 3.369 -12.846 1.00 88.38 457 PHE A CA 1
ATOM 3828 C C . PHE A 1 457 ? -11.987 3.012 -11.567 1.00 88.38 457 PHE A C 1
ATOM 3830 O O . PHE A 1 457 ? -11.833 1.908 -11.044 1.00 88.38 457 PHE A O 1
ATOM 3837 N N . TYR A 1 458 ? -12.865 3.907 -11.100 1.00 83.88 458 TYR A N 1
ATOM 3838 C CA . TYR A 1 458 ? -13.671 3.651 -9.909 1.00 83.88 458 TYR A CA 1
ATOM 3839 C C . TYR A 1 458 ? -14.643 2.480 -10.106 1.00 83.88 458 TYR A C 1
ATOM 3841 O O . TYR A 1 458 ? -14.579 1.503 -9.367 1.00 83.88 458 TYR A O 1
ATOM 3849 N N . SER A 1 459 ? -15.517 2.559 -11.111 1.00 83.62 459 SER A N 1
ATOM 3850 C CA . SER A 1 459 ? -16.642 1.631 -11.277 1.00 83.62 459 SER A CA 1
ATOM 3851 C C . SER A 1 459 ? -16.256 0.273 -11.863 1.00 83.62 459 SER A C 1
ATOM 3853 O O . SER A 1 459 ? -16.845 -0.741 -11.501 1.00 83.62 459 SER A O 1
ATOM 3855 N N . GLU A 1 460 ? -15.276 0.219 -12.768 1.00 87.44 460 GLU A N 1
ATOM 3856 C CA . GLU A 1 460 ? -14.884 -1.035 -13.424 1.00 87.44 460 GLU A CA 1
ATOM 3857 C C . GLU A 1 460 ? -13.755 -1.766 -12.678 1.00 87.44 460 GLU A C 1
ATOM 3859 O O . GLU A 1 460 ? -13.690 -2.993 -12.754 1.00 87.44 460 GLU A O 1
ATOM 3864 N N . PHE A 1 461 ? -12.895 -1.060 -11.928 1.00 90.62 461 PHE A N 1
ATOM 3865 C CA . PHE A 1 461 ? -11.803 -1.675 -11.159 1.00 90.62 461 PHE A CA 1
ATOM 3866 C C . PHE A 1 461 ? -11.962 -1.504 -9.648 1.00 90.62 461 PHE A C 1
ATOM 3868 O O . PHE A 1 461 ? -12.090 -2.505 -8.944 1.00 90.62 461 PHE A O 1
ATOM 3875 N N . TYR A 1 462 ? -11.919 -0.271 -9.137 1.00 85.94 462 TYR A N 1
ATOM 3876 C CA . TYR A 1 462 ? -11.683 -0.036 -7.713 1.00 85.94 462 TYR A CA 1
ATOM 3877 C C . TYR A 1 462 ? -12.830 -0.539 -6.839 1.00 85.94 462 TYR A C 1
ATOM 3879 O O . TYR A 1 462 ? -12.582 -1.261 -5.879 1.00 85.94 462 TYR A O 1
ATOM 3887 N N . GLU A 1 463 ? -14.074 -0.201 -7.170 1.00 80.81 463 GLU A N 1
ATOM 3888 C CA . GLU A 1 463 ? -15.254 -0.631 -6.420 1.00 80.81 463 GLU A CA 1
ATOM 3889 C C . GLU A 1 463 ? -15.388 -2.169 -6.411 1.00 80.81 463 GLU A C 1
ATOM 3891 O O . GLU A 1 463 ? -15.445 -2.740 -5.316 1.00 80.81 463 GLU A O 1
ATOM 3896 N N . PRO A 1 464 ? -15.338 -2.877 -7.559 1.00 84.75 464 PRO A N 1
ATOM 3897 C CA . PRO A 1 464 ? -15.338 -4.340 -7.580 1.00 84.75 464 PRO A CA 1
ATOM 3898 C C . PRO A 1 464 ? -14.157 -4.977 -6.829 1.00 84.75 464 PRO A C 1
ATOM 3900 O O . PRO A 1 464 ? -14.366 -5.865 -6.000 1.00 84.75 464 PRO A O 1
ATOM 3903 N N . TYR A 1 465 ? -12.927 -4.500 -7.068 1.00 84.81 465 TYR A N 1
ATOM 3904 C CA . TYR A 1 465 ? -11.708 -5.005 -6.423 1.00 84.81 465 TYR A CA 1
ATOM 3905 C C . TYR A 1 465 ? -11.765 -4.830 -4.910 1.00 84.81 465 TYR A C 1
ATOM 3907 O O . TYR A 1 465 ? -11.423 -5.744 -4.155 1.00 84.81 465 TYR A O 1
ATOM 3915 N N . TYR A 1 466 ? -12.210 -3.657 -4.465 1.00 76.56 466 TYR A N 1
ATOM 3916 C CA . TYR A 1 466 ? -12.346 -3.343 -3.056 1.00 76.56 466 TYR A CA 1
ATOM 3917 C C . TYR A 1 466 ? -13.435 -4.201 -2.407 1.00 76.56 466 TYR A C 1
ATOM 3919 O O . TYR A 1 466 ? -13.243 -4.732 -1.311 1.00 76.56 466 TYR A O 1
ATOM 3927 N N . LYS A 1 467 ? -14.562 -4.396 -3.097 1.00 72.06 467 LYS A N 1
ATOM 3928 C CA . LYS A 1 467 ? -15.661 -5.220 -2.603 1.00 72.06 467 LYS A CA 1
ATOM 3929 C C . LYS A 1 467 ? -15.240 -6.670 -2.375 1.00 72.06 467 LYS A C 1
ATOM 3931 O O . LYS A 1 467 ? -15.381 -7.173 -1.267 1.00 72.06 467 LYS A O 1
ATOM 3936 N N . GLU A 1 468 ? -14.636 -7.305 -3.369 1.00 75.81 468 GLU A N 1
ATOM 3937 C CA . GLU A 1 468 ? -14.251 -8.717 -3.263 1.00 75.81 468 GLU A CA 1
ATOM 3938 C C . GLU A 1 468 ? -13.102 -8.934 -2.261 1.00 75.81 468 GLU A C 1
ATOM 3940 O O . GLU A 1 468 ? -13.122 -9.869 -1.462 1.00 75.81 468 GLU A O 1
ATOM 3945 N N . ASN A 1 469 ? -12.098 -8.049 -2.251 1.00 72.75 469 ASN A N 1
ATOM 3946 C CA . ASN A 1 469 ? -10.902 -8.263 -1.431 1.00 72.75 469 ASN A CA 1
ATOM 3947 C C . ASN A 1 469 ? -11.018 -7.762 0.007 1.00 72.75 469 ASN A C 1
ATOM 3949 O O . ASN A 1 469 ? -10.254 -8.231 0.862 1.00 72.75 469 ASN A O 1
ATOM 3953 N N . TYR A 1 470 ? -11.938 -6.832 0.269 1.00 66.06 470 TYR A N 1
ATOM 3954 C CA . TYR A 1 470 ? -12.124 -6.226 1.583 1.00 66.06 470 TYR A CA 1
ATOM 3955 C C . TYR A 1 470 ? -13.547 -6.420 2.101 1.00 66.06 470 TYR A C 1
ATOM 3957 O O . TYR A 1 470 ? -13.689 -6.897 3.223 1.00 66.06 470 TYR A O 1
ATOM 3965 N N . LEU A 1 471 ? -14.593 -6.109 1.325 1.00 60.97 471 LEU A N 1
ATOM 3966 C CA . LEU A 1 471 ? -15.969 -6.119 1.845 1.00 60.97 471 LEU A CA 1
ATOM 3967 C C . LEU A 1 471 ? -16.541 -7.493 2.122 1.00 60.97 471 LEU A C 1
ATOM 3969 O O . LEU A 1 471 ? -17.120 -7.705 3.188 1.00 60.97 471 LEU A O 1
ATOM 3973 N N . ASP A 1 472 ? -16.352 -8.426 1.202 1.00 59.81 472 ASP A N 1
ATOM 3974 C CA . ASP A 1 472 ? -16.896 -9.772 1.358 1.00 59.81 472 ASP A CA 1
ATOM 3975 C C . ASP A 1 472 ? -16.214 -10.515 2.526 1.00 59.81 472 ASP A C 1
ATOM 3977 O O . ASP A 1 472 ? -16.797 -11.417 3.117 1.00 59.81 472 ASP A O 1
ATOM 3981 N N . LYS A 1 473 ? -15.034 -10.048 2.968 1.00 60.69 473 LYS A N 1
ATOM 3982 C CA . LYS A 1 473 ? -14.342 -10.520 4.184 1.00 60.69 473 LYS A CA 1
ATOM 3983 C C . LYS A 1 473 ? -14.852 -9.895 5.492 1.00 60.69 473 LYS A C 1
ATOM 3985 O O . LYS A 1 473 ? -14.474 -10.352 6.573 1.00 60.69 473 LYS A O 1
ATOM 3990 N N . PHE A 1 474 ? -15.664 -8.835 5.430 1.00 61.19 474 PHE A N 1
ATOM 3991 C CA . PHE A 1 474 ? -16.354 -8.265 6.597 1.00 61.19 474 PHE A CA 1
ATOM 3992 C C . PHE A 1 474 ? -17.731 -8.902 6.822 1.00 61.19 474 PHE A C 1
ATOM 3994 O O . PHE A 1 474 ? -18.202 -8.943 7.955 1.00 61.19 474 PHE A O 1
ATOM 4001 N N . ILE A 1 475 ? -18.377 -9.425 5.777 1.00 65.62 475 ILE A N 1
ATOM 4002 C CA . ILE A 1 475 ? -19.670 -10.109 5.892 1.00 65.62 475 ILE A CA 1
ATOM 4003 C C . ILE A 1 475 ? -19.411 -11.588 6.175 1.00 65.62 475 ILE A C 1
ATOM 4005 O O . ILE A 1 475 ? -19.365 -12.417 5.273 1.00 65.62 475 ILE A O 1
ATOM 4009 N N . LEU A 1 476 ? -19.230 -11.917 7.452 1.00 71.94 476 LEU A N 1
ATOM 4010 C CA . LEU A 1 476 ? -18.972 -13.293 7.859 1.00 71.94 476 LEU A CA 1
ATOM 4011 C C . LEU A 1 476 ? -20.273 -14.096 7.932 1.00 71.94 476 LEU A C 1
ATOM 4013 O O . LEU A 1 476 ? -21.276 -13.656 8.505 1.00 71.94 476 LEU A O 1
ATOM 4017 N N . THR A 1 477 ? -20.259 -15.286 7.342 1.00 73.38 477 THR A N 1
ATOM 4018 C CA . THR A 1 477 ? -21.328 -16.276 7.501 1.00 73.38 477 THR A CA 1
ATOM 4019 C C . THR A 1 477 ? -21.248 -16.946 8.873 1.00 73.38 477 THR A C 1
ATOM 4021 O O . THR A 1 477 ? -20.231 -16.868 9.564 1.00 73.38 477 THR A O 1
ATOM 4024 N N . LYS A 1 478 ? -22.330 -17.625 9.273 1.00 75.94 478 LYS A N 1
ATOM 4025 C CA . LYS A 1 478 ? -22.345 -18.426 10.502 1.00 75.94 478 LYS A CA 1
ATOM 4026 C C . LYS A 1 478 ? -21.229 -19.476 10.494 1.00 75.94 478 LYS A C 1
ATOM 4028 O O . LYS A 1 478 ? -20.446 -19.529 11.430 1.00 75.94 478 LYS A O 1
ATOM 4033 N N . GLU A 1 479 ? -21.081 -20.208 9.389 1.00 74.94 479 GLU A N 1
ATOM 4034 C CA . GLU A 1 479 ? -20.022 -21.212 9.228 1.00 74.94 479 GLU A CA 1
ATOM 4035 C C . GLU A 1 479 ? -18.615 -20.613 9.326 1.00 74.94 479 GLU A C 1
ATOM 4037 O O . GLU A 1 479 ? -17.749 -21.211 9.945 1.00 74.94 479 GLU A O 1
ATOM 4042 N N . GLN A 1 480 ? -18.367 -19.419 8.779 1.00 72.75 480 GLN A N 1
ATOM 4043 C CA . GLN A 1 480 ? -17.049 -18.772 8.869 1.00 72.75 480 GLN A CA 1
ATOM 4044 C C . GLN A 1 480 ? -16.680 -18.303 10.284 1.00 72.75 480 GLN A C 1
ATOM 4046 O O . GLN A 1 480 ? -15.496 -18.214 10.596 1.00 72.75 480 GLN A O 1
ATOM 4051 N N . LEU A 1 481 ? -17.667 -17.973 11.122 1.00 73.69 481 LEU A N 1
ATOM 4052 C CA . LEU A 1 481 ? -17.456 -17.602 12.529 1.00 73.69 481 LEU A CA 1
ATOM 4053 C C . LEU A 1 481 ? -17.367 -18.821 13.454 1.00 73.69 481 LEU A C 1
ATOM 4055 O O . LEU A 1 481 ? -16.721 -18.746 14.500 1.00 73.69 481 LEU A O 1
ATOM 4059 N N . ASP A 1 482 ? -18.009 -19.921 13.064 1.00 70.38 482 ASP A N 1
ATOM 4060 C CA . ASP A 1 482 ? -17.993 -21.182 13.801 1.00 70.38 482 ASP A CA 1
ATOM 4061 C C . ASP A 1 482 ? -16.776 -22.053 13.415 1.00 70.38 482 ASP A C 1
ATOM 4063 O O . ASP A 1 482 ? -16.292 -22.828 14.239 1.00 70.38 482 ASP A O 1
ATOM 4067 N N . ASN A 1 483 ? -16.229 -21.883 12.205 1.00 64.88 483 ASN A N 1
ATOM 4068 C CA . ASN A 1 483 ? -14.980 -22.496 11.752 1.00 64.88 483 ASN A CA 1
ATOM 4069 C C . ASN A 1 483 ? -13.766 -21.638 12.164 1.00 64.88 483 ASN A C 1
ATOM 4071 O O . ASN A 1 483 ? -13.826 -20.410 12.171 1.00 64.88 483 ASN A O 1
ATOM 4075 N N . ASN A 1 484 ? -12.628 -22.284 12.444 1.00 61.72 484 ASN A N 1
ATOM 4076 C CA . ASN A 1 484 ? -11.400 -21.681 13.002 1.00 61.72 484 ASN A CA 1
ATOM 4077 C C . ASN A 1 484 ? -10.827 -20.446 12.258 1.00 61.72 484 ASN A C 1
ATOM 4079 O O . ASN A 1 484 ? -9.897 -19.820 12.759 1.00 61.72 484 ASN A O 1
ATOM 4083 N N . GLU A 1 485 ? -11.323 -20.088 11.069 1.00 68.44 485 GLU A N 1
ATOM 4084 C CA . GLU A 1 485 ? -10.827 -18.958 10.273 1.00 68.44 485 GLU A CA 1
ATOM 4085 C C . GLU A 1 485 ? -11.109 -17.592 10.931 1.00 68.44 485 GLU A C 1
ATOM 4087 O O . GLU A 1 485 ? -10.279 -16.680 10.848 1.00 68.44 485 GLU A O 1
ATOM 4092 N N . HIS A 1 486 ? -12.247 -17.435 11.625 1.00 75.50 486 HIS A N 1
ATOM 4093 C CA . HIS A 1 486 ? -12.641 -16.168 12.265 1.00 75.50 486 HIS A CA 1
ATOM 4094 C C . HIS A 1 486 ? -13.186 -16.304 13.696 1.00 75.50 486 HIS A C 1
ATOM 4096 O O . HIS A 1 486 ? -13.844 -15.386 14.194 1.00 75.50 486 HIS A O 1
ATOM 4102 N N . GLU A 1 487 ? -12.853 -17.396 14.384 1.00 78.88 487 GLU A N 1
ATOM 4103 C CA . GLU A 1 487 ? -13.257 -17.669 15.771 1.00 78.88 487 GLU A CA 1
ATOM 4104 C C . GLU A 1 487 ? -12.971 -16.487 16.720 1.00 78.88 487 GLU A C 1
ATOM 4106 O O . GLU A 1 487 ? -13.845 -16.056 17.473 1.00 78.88 487 GLU A O 1
ATOM 4111 N N . GLU A 1 488 ? -11.786 -15.879 16.607 1.00 80.38 488 GLU A N 1
ATOM 4112 C CA . GLU A 1 488 ? -11.360 -14.762 17.459 1.00 80.38 488 GLU A CA 1
ATOM 4113 C C . GLU A 1 488 ? -12.277 -13.530 17.340 1.00 80.38 488 GLU A C 1
ATOM 4115 O O . GLU A 1 488 ? -12.552 -12.849 18.331 1.00 80.38 488 GLU A O 1
ATOM 4120 N N . LYS A 1 489 ? -12.796 -13.247 16.136 1.00 78.75 489 LYS A N 1
ATOM 4121 C CA . LYS A 1 489 ? -13.730 -12.130 15.916 1.00 78.75 489 LYS A CA 1
ATOM 4122 C C . LYS A 1 489 ? -15.083 -12.405 16.570 1.00 78.75 489 LYS A C 1
ATOM 4124 O O . LYS A 1 489 ? -15.694 -11.480 17.106 1.00 78.75 489 LYS A O 1
ATOM 4129 N N . GLY A 1 490 ? -15.540 -13.657 16.526 1.00 80.81 490 GLY A N 1
ATOM 4130 C CA . GLY A 1 490 ? -16.762 -14.098 17.194 1.00 80.81 490 GLY A CA 1
ATOM 4131 C C . GLY A 1 490 ? -16.641 -14.010 18.715 1.00 80.81 490 GLY A C 1
ATOM 4132 O O . GLY A 1 490 ? -17.500 -13.416 19.366 1.00 80.81 490 GLY A O 1
ATOM 4133 N N . ASP A 1 491 ? -15.542 -14.519 19.273 1.00 83.88 491 ASP A N 1
ATOM 4134 C CA . ASP A 1 491 ? -15.272 -14.476 20.715 1.00 83.88 491 ASP A CA 1
ATOM 4135 C C . ASP A 1 491 ? -15.143 -13.037 21.222 1.00 83.88 491 ASP A C 1
ATOM 4137 O O . ASP A 1 491 ? -15.712 -12.688 22.258 1.00 83.88 491 ASP A O 1
ATOM 4141 N N . TYR A 1 492 ? -14.476 -12.162 20.463 1.00 82.56 492 TYR A N 1
ATOM 4142 C CA . TYR A 1 492 ? -14.410 -10.737 20.782 1.00 82.56 492 TYR A CA 1
ATOM 4143 C C . TYR A 1 492 ? -15.794 -10.073 20.790 1.00 82.56 492 TYR A C 1
ATOM 4145 O O . TYR A 1 492 ? -16.092 -9.257 21.664 1.00 82.56 492 TYR A O 1
ATOM 4153 N N . ALA A 1 493 ? -16.668 -10.427 19.847 1.00 83.19 493 ALA A N 1
ATOM 4154 C CA . ALA A 1 493 ? -18.018 -9.881 19.807 1.00 83.19 493 ALA A CA 1
ATOM 4155 C C . ALA A 1 493 ? -18.865 -10.349 21.003 1.00 83.19 493 ALA A C 1
ATOM 4157 O O . ALA A 1 493 ? -19.589 -9.544 21.594 1.00 83.19 493 ALA A O 1
ATOM 4158 N N . ILE A 1 494 ? -18.732 -11.618 21.410 1.00 84.94 494 ILE A N 1
ATOM 4159 C CA . ILE A 1 494 ? -19.344 -12.137 22.644 1.00 84.94 494 ILE A CA 1
ATOM 4160 C C . ILE A 1 494 ? -18.810 -11.357 23.850 1.00 84.94 494 ILE A C 1
ATOM 4162 O O . ILE A 1 494 ? -19.598 -10.846 24.649 1.00 84.94 494 ILE A O 1
ATOM 4166 N N . LYS A 1 495 ? -17.484 -11.186 23.948 1.00 83.62 495 LYS A N 1
ATOM 4167 C CA . LYS A 1 495 ? -16.844 -10.376 24.995 1.00 83.62 495 LYS A CA 1
ATOM 4168 C C . LYS A 1 495 ? -17.446 -8.970 25.052 1.00 83.62 495 LYS A C 1
ATOM 4170 O O . LYS A 1 495 ? -17.932 -8.563 26.101 1.00 83.62 495 LYS A O 1
ATOM 4175 N N . SER A 1 496 ? -17.520 -8.253 23.930 1.00 81.88 496 SER A N 1
ATOM 4176 C CA . SER A 1 496 ? -18.115 -6.908 23.886 1.00 81.88 496 SER A CA 1
ATOM 4177 C C . SER A 1 496 ? -19.564 -6.889 24.383 1.00 81.88 496 SER A C 1
ATOM 4179 O O . SER A 1 496 ? -19.956 -5.995 25.126 1.00 81.88 496 SER A O 1
ATOM 4181 N N . MET A 1 497 ? -20.361 -7.887 24.018 1.00 81.50 497 MET A N 1
ATOM 4182 C CA . MET A 1 497 ? -21.786 -7.924 24.333 1.00 81.50 497 MET A CA 1
ATOM 4183 C C . MET A 1 497 ? -22.092 -8.206 25.813 1.00 81.50 497 MET A C 1
ATOM 4185 O O . MET A 1 497 ? -23.065 -7.665 26.335 1.00 81.50 497 MET A O 1
ATOM 4189 N N . PHE A 1 498 ? -21.283 -9.031 26.487 1.00 79.25 498 PHE A N 1
ATOM 4190 C CA . PHE A 1 498 ? -21.550 -9.466 27.865 1.00 79.25 498 PHE A CA 1
ATOM 4191 C C . PHE A 1 498 ? -20.664 -8.796 28.921 1.00 79.25 498 PHE A C 1
ATOM 4193 O O . PHE A 1 498 ? -21.133 -8.556 30.036 1.00 79.25 498 PHE A O 1
ATOM 4200 N N . ILE A 1 499 ? -19.412 -8.455 28.594 1.00 79.00 499 ILE A N 1
ATOM 4201 C CA . ILE A 1 499 ? -18.469 -7.870 29.563 1.00 79.00 499 ILE A CA 1
ATOM 4202 C C . ILE A 1 499 ? -18.932 -6.492 30.006 1.00 79.00 499 ILE A C 1
ATOM 4204 O O . ILE A 1 499 ? -18.861 -6.181 31.189 1.00 79.00 499 ILE A O 1
ATOM 4208 N N . ILE A 1 500 ? -19.426 -5.672 29.081 1.00 83.25 500 ILE A N 1
ATOM 4209 C CA . ILE A 1 500 ? -19.835 -4.302 29.391 1.00 83.25 500 ILE A CA 1
ATOM 4210 C C . ILE A 1 500 ? -20.992 -4.284 30.418 1.00 83.25 500 ILE A C 1
ATOM 4212 O O . ILE A 1 500 ? -20.819 -3.667 31.472 1.00 83.25 500 ILE A O 1
ATOM 4216 N N . PRO A 1 501 ? -22.131 -4.981 30.197 1.00 84.69 501 PRO A N 1
ATOM 4217 C CA . PRO A 1 501 ? -23.186 -5.109 31.206 1.00 84.69 501 PRO A CA 1
ATOM 4218 C C . PRO A 1 501 ? -22.689 -5.645 32.547 1.00 84.69 501 PRO A C 1
ATOM 4220 O O . PRO A 1 501 ? -23.088 -5.163 33.610 1.00 84.69 501 PRO A O 1
ATOM 4223 N N . PHE A 1 502 ? -21.817 -6.655 32.501 1.00 84.31 502 PHE A N 1
ATOM 4224 C CA . PHE A 1 502 ? -21.268 -7.282 33.695 1.00 84.31 502 PHE A CA 1
ATOM 4225 C C . PHE A 1 502 ? -20.382 -6.316 34.487 1.00 84.31 502 PHE A C 1
ATOM 4227 O O . PHE A 1 502 ? -20.509 -6.229 35.706 1.00 84.31 502 PHE A O 1
ATOM 4234 N N . ALA A 1 503 ? -19.533 -5.549 33.805 1.00 86.31 503 ALA A N 1
ATOM 4235 C CA . ALA A 1 503 ? -18.662 -4.551 34.405 1.00 86.31 503 ALA A CA 1
ATOM 4236 C C . ALA A 1 503 ? -19.460 -3.436 35.093 1.00 86.31 503 ALA A C 1
ATOM 4238 O O . ALA A 1 503 ? -19.170 -3.125 36.249 1.00 86.31 503 ALA A O 1
ATOM 4239 N N . ILE A 1 504 ? -20.505 -2.911 34.436 1.00 86.75 504 ILE A N 1
ATOM 4240 C CA . ILE A 1 504 ? -21.432 -1.933 35.037 1.00 86.75 504 ILE A CA 1
ATOM 4241 C C . ILE A 1 504 ? -22.052 -2.525 36.305 1.00 86.75 504 ILE A C 1
ATOM 4243 O O . ILE A 1 504 ? -21.993 -1.927 37.378 1.00 86.75 504 ILE A O 1
ATOM 4247 N N . PHE A 1 505 ? -22.608 -3.736 36.215 1.00 85.25 505 PHE A N 1
ATOM 4248 C CA . PHE A 1 505 ? -23.248 -4.384 37.356 1.00 85.25 505 PHE A CA 1
ATOM 4249 C C . PHE A 1 505 ? -22.281 -4.591 38.533 1.00 85.25 505 PHE A C 1
ATOM 4251 O O . PHE A 1 505 ? -22.610 -4.255 39.674 1.00 85.25 505 PHE A O 1
ATOM 4258 N N . MET A 1 506 ? -21.083 -5.118 38.268 1.00 87.00 506 MET A N 1
ATOM 4259 C CA . MET A 1 506 ? -20.078 -5.393 39.296 1.00 87.00 506 MET A CA 1
ATOM 4260 C C . MET A 1 506 ? -19.547 -4.113 39.940 1.00 87.00 506 MET A C 1
ATOM 4262 O O . MET A 1 506 ? -19.429 -4.065 41.168 1.00 87.00 506 MET A O 1
ATOM 4266 N N . SER A 1 507 ? -19.288 -3.074 39.144 1.00 90.25 507 SER A N 1
ATOM 4267 C CA . SER A 1 507 ? -18.874 -1.766 39.651 1.00 90.25 507 SER A CA 1
ATOM 4268 C C . SER A 1 507 ? -19.959 -1.136 40.528 1.00 90.25 507 SER A C 1
ATOM 4270 O O . SER A 1 507 ? -19.677 -0.709 41.653 1.00 90.25 507 SER A O 1
ATOM 4272 N N . LEU A 1 508 ? -21.219 -1.131 40.080 1.00 89.25 508 LEU A N 1
ATOM 4273 C CA . LEU A 1 508 ? -22.336 -0.582 40.851 1.00 89.25 508 LEU A CA 1
ATOM 4274 C C . LEU A 1 508 ? -22.547 -1.339 42.165 1.00 89.25 508 LEU A C 1
ATOM 4276 O O . LEU A 1 508 ? -22.737 -0.721 43.216 1.00 89.25 508 LEU A O 1
ATOM 4280 N N . LEU A 1 509 ? -22.457 -2.671 42.135 1.00 88.25 509 LEU A N 1
ATOM 4281 C CA . LEU A 1 509 ? -22.547 -3.506 43.330 1.00 88.25 509 LEU A CA 1
ATOM 4282 C C . LEU A 1 509 ? -21.409 -3.196 44.312 1.00 88.25 509 LEU A C 1
ATOM 4284 O O . LEU A 1 509 ? -21.655 -2.970 45.500 1.00 88.25 509 LEU A O 1
ATOM 4288 N N . ALA A 1 510 ? -20.165 -3.158 43.833 1.00 90.50 510 ALA A N 1
ATOM 4289 C CA . ALA A 1 510 ? -19.000 -2.890 44.669 1.00 90.50 510 ALA A CA 1
ATOM 4290 C C . ALA A 1 510 ? -19.024 -1.462 45.246 1.00 90.50 510 ALA A C 1
ATOM 4292 O O . ALA A 1 510 ? -18.726 -1.271 46.433 1.00 90.50 510 ALA A O 1
ATOM 4293 N N . SER A 1 511 ? -19.478 -0.485 44.458 1.00 91.25 511 SER A N 1
ATOM 4294 C CA . SER A 1 511 ? -19.707 0.901 44.877 1.00 91.25 511 SER A CA 1
ATOM 4295 C C . SER A 1 511 ? -20.765 0.993 45.973 1.00 91.25 511 SER A C 1
ATOM 4297 O O . SER A 1 511 ? -20.517 1.577 47.028 1.00 91.25 511 SER A O 1
ATOM 4299 N N . LEU A 1 512 ? -21.917 0.345 45.788 1.00 91.69 512 LEU A N 1
ATOM 4300 C CA . LEU A 1 512 ? -23.003 0.308 46.769 1.00 91.69 512 LEU A CA 1
ATOM 4301 C C . LEU A 1 512 ? -22.547 -0.306 48.099 1.00 91.69 512 LEU A C 1
ATOM 4303 O O . LEU A 1 512 ? -22.775 0.262 49.172 1.00 91.69 512 LEU A O 1
ATOM 4307 N N . LEU A 1 513 ? -21.853 -1.444 48.044 1.00 93.06 513 LEU A N 1
ATOM 4308 C CA . LEU A 1 513 ? -21.338 -2.114 49.236 1.00 93.06 513 LEU A CA 1
ATOM 4309 C C . LEU A 1 513 ? -20.311 -1.243 49.976 1.00 93.06 513 LEU A C 1
ATOM 4311 O O . LEU A 1 513 ? -20.350 -1.159 51.209 1.00 93.06 513 LEU A O 1
ATOM 4315 N N . ASN A 1 514 ? -19.409 -0.576 49.251 1.00 94.69 514 ASN A N 1
ATOM 4316 C CA . ASN A 1 514 ? -18.401 0.300 49.845 1.00 94.69 514 ASN A CA 1
ATOM 4317 C C . ASN A 1 514 ? -18.995 1.598 50.394 1.00 94.69 514 ASN A C 1
ATOM 4319 O O . ASN A 1 514 ? -18.602 2.008 51.485 1.00 94.69 514 ASN A O 1
ATOM 4323 N N . PHE A 1 515 ? -19.978 2.192 49.721 1.00 93.88 515 PHE A N 1
ATOM 4324 C CA . PHE A 1 515 ? -20.684 3.379 50.195 1.00 93.88 515 PHE A CA 1
ATOM 4325 C C . PHE A 1 515 ? -21.392 3.117 51.530 1.00 93.88 515 PHE A C 1
ATOM 4327 O O . PHE A 1 515 ? -21.165 3.829 52.513 1.00 93.88 515 PHE A O 1
ATOM 4334 N N . VAL A 1 516 ? -22.160 2.024 51.620 1.00 94.06 516 VAL A N 1
ATOM 4335 C CA . VAL A 1 516 ? -22.787 1.605 52.884 1.00 94.06 516 VAL A CA 1
ATOM 4336 C C . VAL A 1 516 ? -21.725 1.308 53.943 1.00 94.06 516 VAL A C 1
ATOM 4338 O O . VAL A 1 516 ? -21.863 1.720 55.097 1.00 94.06 516 VAL A O 1
ATOM 4341 N N . SER A 1 517 ? -20.630 0.643 53.560 1.00 93.31 517 SER A N 1
ATOM 4342 C CA . SER A 1 517 ? -19.515 0.377 54.469 1.00 93.31 517 SER A CA 1
ATOM 4343 C C . SER A 1 517 ? -18.891 1.660 55.022 1.00 93.31 517 SER A C 1
ATOM 4345 O O . SER A 1 517 ? -18.554 1.672 56.202 1.00 93.31 517 SER A O 1
ATOM 4347 N N . VAL A 1 518 ? -18.725 2.719 54.225 1.00 94.94 518 VAL A N 1
ATOM 4348 C CA . VAL A 1 518 ? -18.177 4.006 54.685 1.00 94.94 518 VAL A CA 1
ATOM 4349 C C . VAL A 1 518 ? -19.085 4.623 55.741 1.00 94.94 518 VAL A C 1
ATOM 4351 O O . VAL A 1 518 ? -18.604 4.961 56.819 1.00 94.94 518 VAL A O 1
ATOM 4354 N N . ILE A 1 519 ? -20.395 4.700 55.487 1.00 93.75 519 ILE A N 1
ATOM 4355 C CA . ILE A 1 519 ? -21.351 5.286 56.441 1.00 93.75 519 ILE A CA 1
ATOM 4356 C C . ILE A 1 519 ? -21.346 4.507 57.760 1.00 93.75 519 ILE A C 1
ATOM 4358 O O . ILE A 1 519 ? -21.262 5.099 58.838 1.00 93.75 519 ILE A O 1
ATOM 4362 N N . VAL A 1 520 ? -21.380 3.174 57.688 1.00 92.25 520 VAL A N 1
ATOM 4363 C CA . VAL A 1 520 ? -21.370 2.314 58.877 1.00 92.25 520 VAL A CA 1
ATOM 4364 C C . VAL A 1 520 ? -20.061 2.453 59.662 1.00 92.25 520 VAL A C 1
ATOM 4366 O O . VAL A 1 520 ? -20.096 2.553 60.889 1.00 92.25 520 VAL A O 1
ATOM 4369 N N . LEU A 1 521 ? -18.905 2.497 58.991 1.00 91.56 521 LEU A N 1
ATOM 4370 C CA . LEU A 1 521 ? -17.611 2.683 59.658 1.00 91.56 521 LEU A CA 1
ATOM 4371 C C . LEU A 1 521 ? -17.498 4.075 60.295 1.00 91.56 521 LEU A C 1
ATOM 4373 O O . LEU A 1 521 ? -17.041 4.177 61.433 1.00 91.56 521 LEU A O 1
ATOM 4377 N N . SER A 1 522 ? -17.972 5.125 59.622 1.00 92.19 522 S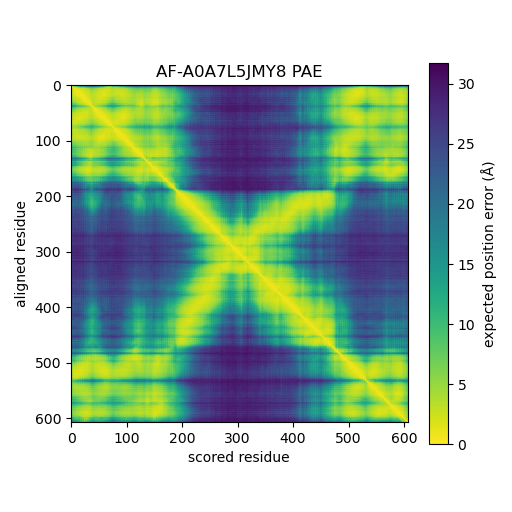ER A N 1
ATOM 4378 C CA . SER A 1 522 ? -18.037 6.484 60.173 1.00 92.19 522 SER A CA 1
ATOM 4379 C C . SER A 1 522 ? -18.934 6.549 61.410 1.00 92.19 522 SER A C 1
ATOM 4381 O O . SER A 1 522 ? -18.544 7.123 62.426 1.00 92.19 522 SER A O 1
ATOM 4383 N N . LEU A 1 523 ? -20.089 5.877 61.386 1.00 90.19 523 LEU A N 1
ATOM 4384 C CA . LEU A 1 523 ? -20.965 5.760 62.552 1.00 90.19 523 LEU A CA 1
ATOM 4385 C C . LEU A 1 523 ? -20.265 5.047 63.720 1.00 90.19 523 LEU A C 1
ATOM 4387 O O . LEU A 1 523 ? -20.384 5.487 64.862 1.00 90.19 523 LEU A O 1
ATOM 4391 N N . ILE A 1 524 ? -19.489 3.989 63.456 1.00 88.94 524 ILE A N 1
ATOM 4392 C CA . ILE A 1 524 ? -18.685 3.311 64.490 1.00 88.94 524 ILE A CA 1
ATOM 4393 C C . ILE A 1 524 ? -17.663 4.273 65.111 1.00 88.94 524 ILE A C 1
ATOM 4395 O O . ILE A 1 524 ? -17.463 4.234 66.327 1.00 88.94 524 ILE A O 1
ATOM 4399 N N . VAL A 1 525 ? -17.017 5.126 64.309 1.00 88.75 525 VAL A N 1
ATOM 4400 C CA . VAL A 1 525 ? -16.076 6.145 64.809 1.00 88.75 525 VAL A CA 1
ATOM 4401 C C . VAL A 1 525 ? -16.798 7.149 65.715 1.00 88.75 525 VAL A C 1
ATOM 4403 O O . VAL A 1 525 ? -16.345 7.375 66.838 1.00 88.75 525 VAL A O 1
ATOM 4406 N N . ILE A 1 526 ? -17.945 7.681 65.282 1.00 87.75 526 ILE A N 1
ATOM 4407 C CA . ILE A 1 526 ? -18.747 8.650 66.051 1.00 87.75 526 ILE A CA 1
ATOM 4408 C C . ILE A 1 526 ? -19.231 8.044 67.375 1.00 87.75 526 ILE A C 1
ATOM 4410 O O . ILE A 1 526 ? -19.029 8.627 68.440 1.00 87.75 526 ILE A O 1
ATOM 4414 N N . LEU A 1 527 ? -19.819 6.843 67.343 1.00 86.00 527 LEU A N 1
ATOM 4415 C CA . LEU A 1 527 ? -20.336 6.182 68.548 1.00 86.00 527 LEU A CA 1
ATOM 4416 C C . LEU A 1 527 ? -19.229 5.858 69.559 1.00 86.00 527 LEU A C 1
ATOM 4418 O O . LEU A 1 527 ? -19.459 5.932 70.769 1.00 86.00 527 LEU A O 1
ATOM 4422 N N . LYS A 1 528 ? -18.017 5.546 69.081 1.00 83.50 528 LYS A N 1
ATOM 4423 C CA . LYS A 1 528 ? -16.839 5.393 69.946 1.00 83.50 528 LYS A CA 1
ATOM 4424 C C . LYS A 1 528 ? -16.410 6.703 70.585 1.00 83.50 528 LYS A C 1
ATOM 4426 O O . LYS A 1 528 ? -16.047 6.700 71.758 1.00 83.50 528 LYS A O 1
ATOM 4431 N N . PHE A 1 529 ? -16.457 7.804 69.840 1.00 84.12 529 PHE A N 1
ATOM 4432 C CA . PHE A 1 529 ? -16.120 9.125 70.365 1.00 84.12 529 PHE A CA 1
ATOM 4433 C C . PHE A 1 529 ? -17.073 9.540 71.500 1.00 84.12 529 PHE A C 1
ATOM 4435 O O . PHE A 1 529 ? -16.631 10.049 72.526 1.00 84.12 529 PHE A O 1
ATOM 4442 N N . ILE A 1 530 ? -18.364 9.209 71.373 1.00 84.94 530 ILE A N 1
ATOM 4443 C CA . ILE A 1 530 ? -19.417 9.490 72.373 1.00 84.94 530 ILE A CA 1
ATOM 4444 C C . ILE A 1 530 ? -19.468 8.409 73.487 1.00 84.94 530 ILE A C 1
ATOM 4446 O O . ILE A 1 530 ? -20.336 8.429 74.355 1.00 84.94 530 ILE A O 1
ATOM 4450 N N . LYS A 1 531 ? -18.521 7.455 73.514 1.00 79.25 531 LYS A N 1
ATOM 4451 C CA . LYS A 1 531 ? -18.407 6.371 74.518 1.00 79.25 531 LYS A CA 1
ATOM 4452 C C . LYS A 1 531 ? -19.647 5.458 74.643 1.00 79.25 531 LYS A C 1
ATOM 4454 O O . LYS A 1 531 ? -19.847 4.827 75.679 1.00 79.25 531 LYS A O 1
ATOM 4459 N N . GLN A 1 532 ? -20.461 5.313 73.593 1.00 73.69 532 GLN A N 1
ATOM 4460 C CA . GLN A 1 532 ? -21.647 4.434 73.593 1.00 73.69 532 GLN A CA 1
ATOM 4461 C C . GLN A 1 532 ? -21.342 3.008 73.102 1.00 73.69 532 GLN A C 1
ATOM 4463 O O . GLN A 1 532 ? -21.953 2.507 72.159 1.00 73.69 532 GLN A O 1
ATOM 4468 N N . ASP A 1 533 ? -20.396 2.322 73.744 1.00 69.19 533 ASP A N 1
ATOM 4469 C CA . ASP A 1 533 ? -19.854 1.045 73.254 1.00 69.19 533 ASP A CA 1
ATOM 4470 C C . ASP A 1 533 ? -20.848 -0.134 73.231 1.00 69.19 533 ASP A C 1
ATOM 4472 O O . ASP A 1 533 ? -20.720 -1.025 72.390 1.00 69.19 533 ASP A O 1
ATOM 4476 N N . THR A 1 534 ? -21.843 -0.162 74.122 1.00 67.81 534 THR A N 1
ATOM 4477 C CA . THR A 1 534 ? -22.788 -1.289 74.264 1.00 67.81 534 THR A CA 1
ATOM 4478 C C . THR A 1 534 ? -23.849 -1.348 73.164 1.00 67.81 534 THR A C 1
ATOM 4480 O O . THR A 1 534 ? -24.378 -2.422 72.890 1.00 67.81 534 THR A O 1
ATOM 4483 N N . LYS A 1 535 ? -24.135 -0.227 72.487 1.00 73.81 535 LYS A N 1
ATOM 4484 C CA . LYS A 1 535 ? -25.161 -0.144 71.429 1.00 73.81 535 LYS A CA 1
ATOM 4485 C C . LYS A 1 535 ? -24.594 -0.221 70.005 1.00 73.81 535 LYS A C 1
ATOM 4487 O O . LYS A 1 535 ? -25.362 -0.386 69.062 1.00 73.81 535 LYS A O 1
ATOM 4492 N N . ILE A 1 536 ? -23.266 -0.169 69.832 1.00 79.12 536 ILE A N 1
ATOM 4493 C CA . ILE A 1 536 ? -22.608 -0.083 68.511 1.00 79.12 536 ILE A CA 1
ATOM 4494 C C . ILE A 1 536 ? -23.045 -1.211 67.574 1.00 79.12 536 ILE A C 1
ATOM 4496 O O . ILE A 1 536 ? -23.353 -0.954 66.414 1.00 79.12 536 ILE A O 1
ATOM 4500 N N . PHE A 1 537 ? -23.091 -2.455 68.052 1.00 76.81 537 PHE A N 1
ATOM 4501 C CA . PHE A 1 537 ? -23.367 -3.604 67.186 1.00 76.81 537 PHE A CA 1
ATOM 4502 C C . PHE A 1 537 ? -24.807 -3.615 66.651 1.00 76.81 537 PHE A C 1
ATOM 4504 O O . PHE A 1 537 ? -25.022 -3.848 65.465 1.00 76.81 537 PHE A O 1
ATOM 4511 N N . ILE A 1 538 ? -25.794 -3.327 67.504 1.00 81.44 538 ILE A N 1
ATOM 4512 C CA . ILE A 1 538 ? -27.211 -3.336 67.110 1.00 81.44 538 ILE A CA 1
ATOM 4513 C C . ILE A 1 538 ? -27.494 -2.144 66.192 1.00 81.44 538 ILE A C 1
ATOM 4515 O O . ILE A 1 538 ? -28.018 -2.323 65.094 1.00 81.44 538 ILE A O 1
ATOM 4519 N N . THR A 1 539 ? -27.065 -0.942 66.590 1.00 82.69 539 THR A N 1
ATOM 4520 C CA . THR A 1 539 ? -27.301 0.281 65.814 1.00 82.69 539 THR A CA 1
ATOM 4521 C C . THR A 1 539 ? -26.659 0.209 64.429 1.00 82.69 539 THR A C 1
ATOM 4523 O O . THR A 1 539 ? -27.293 0.573 63.443 1.00 82.69 539 THR A O 1
ATOM 4526 N N . THR A 1 540 ? -25.427 -0.298 64.312 1.00 84.94 540 THR A N 1
ATOM 4527 C CA . THR A 1 540 ? -24.735 -0.361 63.012 1.00 84.94 540 THR A CA 1
ATOM 4528 C C . THR A 1 540 ? -25.363 -1.364 62.053 1.00 84.94 540 THR A C 1
ATOM 4530 O O . THR A 1 540 ? -25.477 -1.056 60.870 1.00 84.94 540 THR A O 1
ATOM 4533 N N . ASN A 1 541 ? -25.824 -2.523 62.534 1.00 85.62 541 ASN A N 1
ATOM 4534 C CA . ASN A 1 541 ? -26.510 -3.502 61.689 1.00 85.62 541 ASN A CA 1
ATOM 4535 C C . ASN A 1 541 ? -27.890 -3.008 61.235 1.00 85.62 541 ASN A C 1
ATOM 4537 O O . ASN A 1 541 ? -28.214 -3.152 60.058 1.00 85.62 541 ASN A O 1
ATOM 4541 N N . ILE A 1 542 ? -28.666 -2.367 62.119 1.00 89.25 542 ILE A N 1
ATOM 4542 C CA . ILE A 1 542 ? -29.953 -1.755 61.747 1.00 89.25 542 ILE A CA 1
ATOM 4543 C C . ILE A 1 542 ? -29.738 -0.683 60.674 1.00 89.25 542 ILE A C 1
ATOM 4545 O O . ILE A 1 542 ? -30.382 -0.724 59.629 1.00 89.25 542 ILE A O 1
ATOM 4549 N N . VAL A 1 543 ? -28.787 0.235 60.887 1.00 90.69 543 VAL A N 1
ATOM 4550 C CA . VAL A 1 543 ? -28.458 1.283 59.907 1.00 90.69 543 VAL A CA 1
ATOM 4551 C C . VAL A 1 543 ? -27.984 0.674 58.588 1.00 90.69 543 VAL A C 1
ATOM 4553 O O . VAL A 1 543 ? -28.416 1.119 57.532 1.00 90.69 543 VAL A O 1
ATOM 4556 N N . LYS A 1 544 ? -27.151 -0.371 58.622 1.00 90.12 544 LYS A N 1
ATOM 4557 C CA . LYS A 1 544 ? -26.680 -1.066 57.417 1.00 90.12 544 LYS A CA 1
ATOM 4558 C C . LYS A 1 544 ? -27.841 -1.636 56.593 1.00 90.12 544 LYS A C 1
ATOM 4560 O O . LYS A 1 544 ? -27.882 -1.419 55.386 1.00 90.12 544 LYS A O 1
ATOM 4565 N N . VAL A 1 545 ? -28.778 -2.338 57.236 1.00 90.50 545 VAL A N 1
ATOM 4566 C CA . VAL A 1 545 ? -29.962 -2.908 56.569 1.00 90.50 545 VAL A CA 1
ATOM 4567 C C . VAL A 1 545 ? -30.846 -1.798 56.002 1.00 90.50 545 VAL A C 1
ATOM 4569 O O . VAL A 1 545 ? -31.216 -1.864 54.833 1.00 90.50 545 VAL A O 1
ATOM 4572 N N . LEU A 1 546 ? -31.121 -0.751 56.787 1.00 92.44 546 LEU A N 1
ATOM 4573 C CA . LEU A 1 546 ? -31.904 0.400 56.330 1.00 92.44 546 LEU A CA 1
ATOM 4574 C C . LEU A 1 546 ? -31.259 1.084 55.122 1.00 92.44 546 LEU A C 1
ATOM 4576 O O . LEU A 1 546 ? -31.957 1.394 54.163 1.00 92.44 546 LEU A O 1
ATOM 4580 N N . LEU A 1 547 ? -29.937 1.276 55.126 1.00 92.38 547 LEU A N 1
ATOM 4581 C CA . LEU A 1 547 ? -29.221 1.872 54.000 1.00 92.38 547 LEU A CA 1
ATOM 4582 C C . LEU A 1 547 ? -29.330 1.020 52.735 1.00 92.38 547 LEU A C 1
ATOM 4584 O O . LEU A 1 547 ? -29.607 1.574 51.677 1.00 92.38 547 LEU A O 1
ATOM 4588 N N . TYR A 1 548 ? -29.163 -0.305 52.821 1.00 90.31 548 TYR A N 1
ATOM 4589 C CA . TYR A 1 548 ? -29.353 -1.163 51.647 1.00 90.31 548 TYR A CA 1
ATOM 4590 C C . TYR A 1 548 ? -30.779 -1.092 51.113 1.00 90.31 548 TYR A C 1
ATOM 4592 O O . TYR A 1 548 ? -30.960 -0.942 49.908 1.00 90.31 548 TYR A O 1
ATOM 4600 N N . VAL A 1 549 ? -31.782 -1.141 51.997 1.00 90.31 549 VAL A N 1
ATOM 4601 C CA . VAL A 1 549 ? -33.185 -0.997 51.594 1.00 90.31 549 VAL A CA 1
ATOM 4602 C C . VAL A 1 549 ? -33.395 0.346 50.901 1.00 90.31 549 VAL A C 1
ATOM 4604 O O . VAL A 1 549 ? -33.938 0.367 49.807 1.00 90.31 549 VAL A O 1
ATOM 4607 N N . VAL A 1 550 ? -32.913 1.454 51.468 1.00 91.25 550 VAL A N 1
ATOM 4608 C CA . VAL A 1 550 ? -33.084 2.792 50.882 1.00 91.25 550 VAL A CA 1
ATOM 4609 C C . VAL A 1 550 ? -32.371 2.918 49.533 1.00 91.25 550 VAL A C 1
ATOM 4611 O O . VAL A 1 550 ? -32.989 3.361 48.570 1.00 91.25 550 VAL A O 1
ATOM 4614 N N . ILE A 1 551 ? -31.105 2.509 49.429 1.00 90.00 551 ILE A N 1
ATOM 4615 C CA . ILE A 1 551 ? -30.296 2.687 48.210 1.00 90.00 551 ILE A CA 1
ATOM 4616 C C . ILE A 1 551 ? -30.760 1.759 47.077 1.00 90.00 551 ILE A C 1
ATOM 4618 O O . ILE A 1 551 ? -30.622 2.107 45.908 1.00 90.00 551 ILE A O 1
ATOM 4622 N N . ILE A 1 552 ? -31.333 0.595 47.386 1.00 89.62 552 ILE A N 1
ATOM 4623 C CA . ILE A 1 552 ? -31.887 -0.302 46.362 1.00 89.62 552 ILE A CA 1
ATOM 4624 C C . ILE A 1 552 ? -33.317 0.117 46.004 1.00 89.62 552 ILE A C 1
ATOM 4626 O O . ILE A 1 552 ? -33.635 0.323 44.837 1.00 89.62 552 ILE A O 1
ATOM 4630 N N . TYR A 1 553 ? -34.190 0.291 46.997 1.00 91.44 553 TYR A N 1
ATOM 4631 C CA . TYR A 1 553 ? -35.614 0.530 46.764 1.00 91.44 553 TYR A CA 1
ATOM 4632 C C . TYR A 1 553 ? -35.906 1.921 46.198 1.00 91.44 553 TYR A C 1
ATOM 4634 O O . TYR A 1 553 ? -36.741 2.050 45.306 1.00 91.44 553 TYR A O 1
ATOM 4642 N N . TYR A 1 554 ? -35.244 2.970 46.698 1.00 91.44 554 TYR A N 1
ATOM 4643 C CA . TYR A 1 554 ? -35.593 4.344 46.333 1.00 91.44 554 TYR A CA 1
ATOM 4644 C C . TYR A 1 554 ? -35.253 4.684 44.871 1.00 91.44 554 TYR A C 1
ATOM 4646 O O . TYR A 1 554 ? -36.152 5.152 44.171 1.00 91.44 554 TYR A O 1
ATOM 4654 N N . PRO A 1 555 ? -34.041 4.398 44.344 1.00 92.00 555 PRO A N 1
ATOM 4655 C CA . PRO A 1 555 ? -33.754 4.615 42.925 1.00 92.00 555 PRO A CA 1
ATOM 4656 C C . PRO A 1 555 ? -34.613 3.737 42.012 1.00 92.00 555 PRO A C 1
ATOM 4658 O O . PRO A 1 555 ? -35.081 4.214 40.985 1.00 92.00 555 PRO A O 1
ATOM 4661 N N . TYR A 1 556 ? -34.895 2.491 42.414 1.00 93.12 556 TYR A N 1
ATOM 4662 C CA . TYR A 1 556 ? -35.805 1.613 41.674 1.00 93.12 556 TYR A CA 1
ATOM 4663 C C . TYR A 1 556 ? -37.211 2.219 41.573 1.00 93.12 556 TYR A C 1
ATOM 4665 O O . TYR A 1 556 ? -37.781 2.298 40.484 1.00 93.12 556 TYR A O 1
ATOM 4673 N N . LYS A 1 557 ? -37.754 2.707 42.697 1.00 92.69 557 LYS A N 1
ATOM 4674 C CA . LYS A 1 557 ? -39.060 3.370 42.734 1.00 92.69 557 LYS A CA 1
ATOM 4675 C C . LYS A 1 557 ? -39.074 4.629 41.864 1.00 92.69 557 LYS A C 1
ATOM 4677 O O . LYS A 1 557 ? -40.013 4.799 41.101 1.00 92.69 557 LYS A O 1
ATOM 4682 N N . ILE A 1 558 ? -38.027 5.459 41.919 1.00 92.12 558 ILE A N 1
ATOM 4683 C CA . ILE A 1 558 ? -37.886 6.626 41.032 1.00 92.12 558 ILE A CA 1
ATOM 4684 C C . ILE A 1 558 ? -37.937 6.202 39.563 1.00 92.12 558 ILE A C 1
ATOM 4686 O O . ILE A 1 558 ? -38.649 6.827 38.784 1.00 92.12 558 ILE A O 1
ATOM 4690 N N . GLY A 1 559 ? -37.205 5.153 39.182 1.00 89.56 559 GLY A N 1
ATOM 4691 C CA . GLY A 1 559 ? -37.181 4.666 37.801 1.00 89.56 559 GLY A CA 1
ATOM 4692 C C . GLY A 1 559 ? -38.569 4.252 37.321 1.00 89.56 559 GLY A C 1
ATOM 4693 O O . GLY A 1 559 ? -38.994 4.644 36.232 1.00 89.56 559 GLY A O 1
ATOM 4694 N N . LYS A 1 560 ? -39.308 3.542 38.180 1.00 90.19 560 LYS A N 1
ATOM 4695 C CA . LYS A 1 560 ? -40.676 3.096 37.907 1.00 90.19 560 LYS A CA 1
ATOM 4696 C C . LYS A 1 560 ? -41.680 4.250 37.845 1.00 90.19 560 LYS A C 1
ATOM 4698 O O . LYS A 1 560 ? -42.460 4.315 36.898 1.00 90.19 560 LYS A O 1
ATOM 4703 N N . ASP A 1 561 ? -41.643 5.162 38.814 1.00 91.69 561 ASP A N 1
ATOM 4704 C CA . ASP A 1 561 ? -42.566 6.300 38.909 1.00 91.69 561 ASP A CA 1
ATOM 4705 C C . ASP A 1 561 ? -42.341 7.296 37.755 1.00 91.69 561 ASP A C 1
ATOM 4707 O O . ASP A 1 561 ? -43.302 7.773 37.152 1.00 91.69 561 ASP A O 1
ATOM 4711 N N . ASN A 1 562 ? -41.079 7.547 37.384 1.00 89.62 562 ASN A N 1
ATOM 4712 C CA . ASN A 1 562 ? -40.710 8.390 36.240 1.00 89.62 562 ASN A CA 1
ATOM 4713 C C . ASN A 1 562 ? -40.802 7.662 34.892 1.00 89.62 562 ASN A C 1
ATOM 4715 O O . ASN A 1 562 ? -40.523 8.266 33.857 1.00 89.62 562 ASN A O 1
ATOM 4719 N N . LYS A 1 563 ? -41.148 6.369 34.898 1.00 88.56 563 LYS A N 1
ATOM 4720 C CA . LYS A 1 563 ? -41.293 5.527 33.708 1.00 88.56 563 LYS A CA 1
ATOM 4721 C C . LYS A 1 563 ? -40.100 5.599 32.743 1.00 88.56 563 LYS A C 1
ATOM 4723 O O . LYS A 1 563 ? -40.272 5.678 31.527 1.00 88.56 563 LYS A O 1
ATOM 4728 N N . VAL A 1 564 ? -38.877 5.523 33.269 1.00 87.56 564 VAL A N 1
ATOM 4729 C CA . VAL A 1 564 ? -37.634 5.712 32.485 1.00 87.56 564 VAL A CA 1
ATOM 4730 C C . VAL A 1 564 ? -37.478 4.731 31.311 1.00 87.56 564 VAL A C 1
ATOM 4732 O O . VAL A 1 564 ? -36.766 5.026 30.350 1.00 87.56 564 VAL A O 1
ATOM 4735 N N . LEU A 1 565 ? -38.170 3.587 31.365 1.00 88.94 565 LEU A N 1
ATOM 4736 C CA . LEU A 1 565 ? -38.196 2.571 30.312 1.00 88.94 565 LEU A CA 1
ATOM 4737 C C . LEU A 1 565 ? -39.308 2.757 29.261 1.00 88.94 565 LEU A C 1
ATOM 4739 O O . LEU A 1 565 ? -39.226 2.143 28.202 1.00 88.94 565 LEU A O 1
ATOM 4743 N N . GLU A 1 566 ? -40.329 3.596 29.490 1.00 86.50 566 GLU A N 1
ATOM 4744 C CA . GLU A 1 566 ? -41.502 3.729 28.593 1.00 86.50 566 GLU A CA 1
ATOM 4745 C C . GLU A 1 566 ? -41.121 4.251 27.197 1.00 86.50 566 GLU A C 1
ATOM 4747 O O . GLU A 1 566 ? -41.753 3.901 26.198 1.00 86.50 566 GLU A O 1
ATOM 4752 N N . GLN A 1 567 ? -40.029 5.016 27.118 1.00 85.62 567 GLN A N 1
ATOM 4753 C CA . GLN A 1 567 ? -39.431 5.490 25.869 1.00 85.62 567 GLN A CA 1
ATOM 4754 C C . GLN A 1 567 ? -38.804 4.377 25.005 1.00 85.62 567 GLN A C 1
ATOM 4756 O O . GLN A 1 567 ? -38.589 4.587 23.811 1.00 85.62 567 GLN A O 1
ATOM 4761 N N . TYR A 1 568 ? -38.532 3.199 25.575 1.00 89.31 568 TYR A N 1
ATOM 4762 C CA . TYR A 1 568 ? -37.994 2.023 24.887 1.00 89.31 568 TYR A CA 1
ATOM 4763 C C . TYR A 1 568 ? -39.129 1.012 24.671 1.00 89.31 568 TYR A C 1
ATOM 4765 O O . TYR A 1 568 ? -39.305 0.063 25.437 1.00 89.31 568 TYR A O 1
ATOM 4773 N N . LYS A 1 569 ? -39.930 1.231 23.617 1.00 85.31 569 LYS A N 1
ATOM 4774 C CA . LYS A 1 569 ? -41.164 0.468 23.321 1.00 85.31 569 LYS A CA 1
ATOM 4775 C C . LYS A 1 569 ? -40.978 -1.052 23.318 1.00 85.31 569 LYS A C 1
ATOM 4777 O O . LYS A 1 569 ? -41.934 -1.776 23.579 1.00 85.31 569 LYS A O 1
ATOM 4782 N N . ILE A 1 570 ? -39.772 -1.538 23.029 1.00 86.00 570 ILE A N 1
ATOM 4783 C CA . ILE A 1 570 ? -39.459 -2.968 23.020 1.00 86.00 570 ILE A CA 1
ATOM 4784 C C . ILE A 1 570 ? -39.694 -3.653 24.377 1.00 86.00 570 ILE A C 1
ATOM 4786 O O . ILE A 1 570 ? -40.104 -4.809 24.400 1.00 86.00 570 ILE A O 1
ATOM 4790 N N . PHE A 1 571 ? -39.543 -2.935 25.495 1.00 88.06 571 PHE A N 1
ATOM 4791 C CA . PHE A 1 571 ? -39.728 -3.488 26.844 1.00 88.06 571 PHE A CA 1
ATOM 4792 C C . PHE A 1 571 ? -41.169 -3.416 27.360 1.00 88.06 571 PHE A C 1
ATOM 4794 O O . PHE A 1 571 ? -41.432 -3.781 28.502 1.00 88.06 571 PHE A O 1
ATOM 4801 N N . GLN A 1 572 ? -42.123 -2.945 26.550 1.00 82.75 572 GLN A N 1
ATOM 4802 C CA . GLN A 1 572 ? -43.531 -2.883 26.962 1.00 82.75 572 GLN A CA 1
ATOM 4803 C C . GLN A 1 572 ? -44.196 -4.265 27.019 1.00 82.75 572 GLN A C 1
ATOM 4805 O O . GLN A 1 572 ? -45.230 -4.426 27.667 1.00 82.75 572 GLN A O 1
ATOM 4810 N N . LYS A 1 573 ? -43.625 -5.265 26.339 1.00 82.88 573 LYS A N 1
ATOM 4811 C CA . LYS A 1 573 ? -44.073 -6.661 26.403 1.00 82.88 573 LYS A CA 1
ATOM 4812 C C . LYS A 1 573 ? -43.181 -7.437 27.364 1.00 82.88 573 LYS A C 1
ATOM 4814 O O . LYS A 1 573 ? -41.992 -7.163 27.438 1.00 82.88 573 LYS A O 1
ATOM 4819 N N . GLN A 1 574 ? -43.741 -8.415 28.073 1.00 83.69 574 GLN A N 1
ATOM 4820 C CA . GLN A 1 574 ? -42.923 -9.368 28.824 1.00 83.69 574 GLN A CA 1
ATOM 4821 C C . GLN A 1 574 ? -42.232 -10.339 27.868 1.00 83.69 574 GLN A C 1
ATOM 4823 O O . GLN A 1 574 ? -42.818 -10.761 26.872 1.00 83.69 574 GLN A O 1
ATOM 4828 N N . HIS A 1 575 ? -40.997 -10.694 28.197 1.00 88.50 575 HIS A N 1
ATOM 4829 C CA . HIS A 1 575 ? -40.216 -11.714 27.514 1.00 88.50 575 HIS A CA 1
ATOM 4830 C C . HIS A 1 575 ? -40.469 -13.101 28.133 1.00 88.50 575 HIS A C 1
ATOM 4832 O O . HIS A 1 575 ? -40.779 -13.208 29.320 1.00 88.50 575 HIS A O 1
ATOM 4838 N N . ASP A 1 576 ? -40.284 -14.184 27.376 1.00 86.69 576 ASP A N 1
ATOM 4839 C CA . ASP A 1 576 ? -40.545 -15.549 27.870 1.00 86.69 576 ASP A CA 1
ATOM 4840 C C . ASP A 1 576 ? -39.574 -15.972 28.990 1.00 86.69 576 ASP A C 1
ATOM 4842 O O . ASP A 1 576 ? -39.931 -16.653 29.955 1.00 86.69 576 ASP A O 1
ATOM 4846 N N . SER A 1 577 ? -38.321 -15.522 28.903 1.00 86.44 577 SER A N 1
ATOM 4847 C CA . SER A 1 577 ? -37.316 -15.724 29.952 1.00 86.44 577 SER A CA 1
ATOM 4848 C C . SER A 1 577 ? -37.581 -14.858 31.186 1.00 86.44 577 SER A C 1
ATOM 4850 O O . SER A 1 577 ? -37.440 -13.631 31.153 1.00 86.44 577 SER A O 1
ATOM 4852 N N . LYS A 1 578 ? -37.832 -15.520 32.323 1.00 87.62 578 LYS A N 1
ATOM 4853 C CA . LYS A 1 578 ? -37.930 -14.882 33.649 1.00 87.62 578 LYS A CA 1
ATOM 4854 C C . LYS A 1 578 ? -36.689 -14.059 34.004 1.00 87.62 578 LYS A C 1
ATOM 4856 O O . LYS A 1 578 ? -36.818 -13.019 34.641 1.00 87.62 578 LYS A O 1
ATOM 4861 N N . PHE A 1 579 ? -35.505 -14.510 33.586 1.00 86.12 579 PHE A N 1
ATOM 4862 C CA . PHE A 1 579 ? -34.250 -13.805 33.844 1.00 86.12 579 PHE A CA 1
ATOM 4863 C C . PHE A 1 579 ? -34.190 -12.465 33.106 1.00 86.12 579 PHE A C 1
ATOM 4865 O O . PHE A 1 579 ? -33.842 -11.454 33.707 1.00 86.12 579 PHE A O 1
ATOM 4872 N N . ILE A 1 580 ? -34.587 -12.439 31.830 1.00 86.56 580 ILE A N 1
ATOM 4873 C CA . ILE A 1 580 ? -34.614 -11.206 31.033 1.00 86.56 580 ILE A CA 1
ATOM 4874 C C . ILE A 1 580 ? -35.615 -10.209 31.622 1.00 86.56 580 ILE A C 1
ATOM 4876 O O . ILE A 1 580 ? -35.277 -9.041 31.783 1.00 86.56 580 ILE A O 1
ATOM 4880 N N . ASN A 1 581 ? -36.804 -10.664 32.029 1.00 88.06 581 ASN A N 1
ATOM 4881 C CA . ASN A 1 581 ? -37.779 -9.793 32.695 1.00 88.06 581 ASN A CA 1
ATOM 4882 C C . ASN A 1 581 ? -37.231 -9.213 34.003 1.00 88.06 581 ASN A C 1
ATOM 4884 O O . ASN A 1 581 ? -37.378 -8.022 34.258 1.00 88.06 581 ASN A O 1
ATOM 4888 N N . PHE A 1 582 ? -36.562 -10.036 34.814 1.00 89.31 582 PHE A N 1
ATOM 4889 C CA . PHE A 1 582 ? -35.922 -9.572 36.043 1.00 89.31 582 PHE A CA 1
ATOM 4890 C C . PHE A 1 582 ? -34.822 -8.537 35.763 1.00 89.31 582 PHE A C 1
ATOM 4892 O O . PHE A 1 582 ? -34.732 -7.532 36.464 1.00 89.31 582 PHE A O 1
ATOM 4899 N N . TYR A 1 583 ? -34.013 -8.751 34.724 1.00 89.88 583 TYR A N 1
ATOM 4900 C CA . TYR A 1 583 ? -32.976 -7.802 34.327 1.00 89.88 583 TYR A CA 1
ATOM 4901 C C . TYR A 1 583 ? -33.574 -6.476 33.844 1.00 89.88 583 TYR A C 1
ATOM 4903 O O . TYR A 1 583 ? -33.112 -5.414 34.249 1.00 89.88 583 TYR A O 1
ATOM 4911 N N . VAL A 1 584 ? -34.636 -6.516 33.034 1.00 90.06 584 VAL A N 1
ATOM 4912 C CA . VAL A 1 584 ? -35.359 -5.310 32.598 1.00 90.06 584 VAL A CA 1
ATOM 4913 C C . VAL A 1 584 ? -35.948 -4.559 33.794 1.00 90.06 584 VAL A C 1
ATOM 4915 O O . VAL A 1 584 ? -35.852 -3.337 33.849 1.00 90.06 584 VAL A O 1
ATOM 4918 N N . GLU A 1 585 ? -36.468 -5.254 34.805 1.00 89.50 585 GLU A N 1
ATOM 4919 C CA . GLU A 1 585 ? -36.884 -4.598 36.051 1.00 89.50 585 GLU A CA 1
ATOM 4920 C C . GLU A 1 585 ? -35.702 -3.956 36.794 1.00 89.50 585 GLU A C 1
ATOM 4922 O O . GLU A 1 585 ? -35.809 -2.825 37.275 1.00 89.50 585 GLU A O 1
ATOM 4927 N N . ALA A 1 586 ? -34.542 -4.620 36.830 1.00 90.56 586 ALA A N 1
ATOM 4928 C CA . ALA A 1 586 ? -33.318 -4.051 37.389 1.00 90.56 586 ALA A CA 1
ATOM 4929 C C . ALA A 1 586 ? -32.823 -2.817 36.607 1.00 90.56 586 ALA A C 1
ATOM 4931 O O . ALA A 1 586 ? -32.218 -1.927 37.209 1.00 90.56 586 ALA A O 1
ATOM 4932 N N . MET A 1 587 ? -33.133 -2.691 35.310 1.00 91.12 587 MET A N 1
ATOM 4933 C CA . MET A 1 587 ? -32.784 -1.504 34.518 1.00 91.12 587 MET A CA 1
ATOM 4934 C C . MET A 1 587 ? -33.432 -0.223 35.049 1.00 91.12 587 MET A C 1
ATOM 4936 O O . MET A 1 587 ? -32.806 0.831 34.961 1.00 91.12 587 MET A O 1
ATOM 4940 N N . ASN A 1 588 ? -34.621 -0.292 35.670 1.00 91.38 588 ASN A N 1
ATOM 4941 C CA . ASN A 1 588 ? -35.215 0.871 36.347 1.00 91.38 588 ASN A CA 1
ATOM 4942 C C . ASN A 1 588 ? -34.279 1.436 37.426 1.00 91.38 588 ASN A C 1
ATOM 4944 O O . ASN A 1 588 ? -34.209 2.647 37.615 1.00 91.38 588 ASN A O 1
ATOM 4948 N N . TRP A 1 589 ? -33.545 0.563 38.120 1.00 93.25 589 TRP A N 1
ATOM 4949 C CA . TRP A 1 589 ? -32.557 0.967 39.114 1.00 93.25 589 TRP A CA 1
ATOM 4950 C C . TRP A 1 589 ? -31.250 1.435 38.461 1.00 93.25 589 TRP A C 1
ATOM 4952 O O . TRP A 1 589 ? -30.774 2.524 38.782 1.00 93.25 589 TRP A O 1
ATOM 4962 N N . ILE A 1 590 ? -30.701 0.653 37.520 1.00 92.44 590 ILE A N 1
ATOM 4963 C CA . ILE A 1 590 ? -29.413 0.945 36.861 1.00 92.44 590 ILE A CA 1
ATOM 4964 C C . ILE A 1 590 ? -29.454 2.317 36.184 1.00 92.44 590 ILE A C 1
ATOM 4966 O O . ILE A 1 590 ? -28.561 3.130 36.405 1.00 92.44 590 ILE A O 1
ATOM 4970 N N . LEU A 1 591 ? -30.513 2.610 35.423 1.00 91.56 591 LEU A N 1
ATOM 4971 C CA . LEU A 1 591 ? -30.648 3.877 34.700 1.00 91.56 591 LEU A CA 1
ATOM 4972 C C . LEU A 1 591 ? -30.639 5.084 35.636 1.00 91.56 591 LEU A C 1
ATOM 4974 O O . LEU A 1 591 ? -29.968 6.074 35.358 1.00 91.56 591 LEU A O 1
ATOM 4978 N N . VAL A 1 592 ? -31.345 5.002 36.765 1.00 91.06 592 VAL A N 1
ATOM 4979 C CA . VAL A 1 592 ? -31.413 6.106 37.732 1.00 91.06 592 VAL A CA 1
ATOM 4980 C C . VAL A 1 592 ? -30.072 6.310 38.431 1.00 91.06 592 VAL A C 1
ATOM 4982 O O . VAL A 1 592 ? -29.637 7.452 38.606 1.00 91.06 592 VAL A O 1
ATOM 4985 N N . VAL A 1 593 ? -29.411 5.222 38.833 1.00 90.56 593 VAL A N 1
ATOM 4986 C CA . VAL A 1 593 ? -28.126 5.294 39.537 1.00 90.56 593 VAL A CA 1
ATOM 4987 C C . VAL A 1 593 ? -27.019 5.800 38.616 1.00 90.56 593 VAL A C 1
ATOM 4989 O O . VAL A 1 593 ? -26.283 6.703 39.013 1.00 90.56 593 VAL A O 1
ATOM 4992 N N . GLU A 1 594 ? -26.942 5.300 37.384 1.00 90.25 594 GLU A N 1
ATOM 4993 C CA . GLU A 1 594 ? -25.969 5.769 36.394 1.00 90.25 594 GLU A CA 1
ATOM 4994 C C . GLU A 1 594 ? -26.230 7.215 35.978 1.00 90.25 594 GLU A C 1
ATOM 4996 O O . GLU A 1 594 ? -25.301 8.018 35.945 1.00 90.25 594 GLU A O 1
ATOM 5001 N N . ASN A 1 595 ? -27.490 7.607 35.758 1.00 88.62 595 ASN A N 1
ATOM 5002 C CA . ASN A 1 595 ? -27.825 9.000 35.464 1.00 88.62 595 ASN A CA 1
ATOM 5003 C C . ASN A 1 595 ? -27.364 9.935 36.600 1.00 88.62 595 ASN A C 1
ATOM 5005 O O . ASN A 1 595 ? -26.733 10.967 36.350 1.00 88.62 595 ASN A O 1
ATOM 5009 N N . PHE A 1 596 ? -27.594 9.553 37.862 1.00 86.75 596 PHE A N 1
ATOM 5010 C CA . PHE A 1 596 ? -27.097 10.313 39.010 1.00 86.75 596 PHE A CA 1
ATOM 5011 C C . PHE A 1 596 ? -25.561 10.361 39.054 1.00 86.75 596 PHE A C 1
ATOM 5013 O O . PHE A 1 596 ? -24.996 11.451 39.167 1.00 86.75 596 PHE A O 1
ATOM 5020 N N . SER A 1 597 ? -24.893 9.208 38.949 1.00 85.44 597 SER A N 1
ATOM 5021 C CA . SER A 1 597 ? -23.429 9.087 38.999 1.00 85.44 597 SER A CA 1
ATOM 5022 C C . SER A 1 597 ? -22.760 9.912 37.894 1.00 85.44 597 SER A C 1
ATOM 5024 O O . SER A 1 597 ? -21.912 10.770 38.153 1.00 85.44 597 SER A O 1
ATOM 5026 N N . TYR A 1 598 ? -23.220 9.742 36.658 1.00 84.06 598 TYR A N 1
ATOM 5027 C CA . TYR A 1 598 ? -22.642 10.371 35.482 1.00 84.06 598 TYR A CA 1
ATOM 5028 C C . TYR A 1 598 ? -22.869 11.891 35.461 1.00 84.06 598 TYR A C 1
ATOM 5030 O O . TYR A 1 598 ? -21.929 12.681 35.334 1.00 84.06 598 TYR A O 1
ATOM 5038 N N . ASN A 1 599 ? -24.119 12.346 35.604 1.00 80.31 599 ASN A N 1
ATOM 5039 C CA . ASN A 1 599 ? -24.421 13.768 35.438 1.00 80.31 599 ASN A CA 1
ATOM 5040 C C . ASN A 1 599 ? -24.011 14.620 36.639 1.00 80.31 599 ASN A C 1
ATOM 5042 O O . ASN A 1 599 ? -23.651 15.782 36.445 1.00 80.31 599 ASN A O 1
ATOM 5046 N N . LYS A 1 600 ? -24.068 14.081 37.863 1.00 74.94 600 LYS A N 1
ATOM 5047 C CA . LYS A 1 600 ? -23.777 14.868 39.069 1.00 74.94 600 LYS A CA 1
ATOM 5048 C C . LYS A 1 600 ? -22.367 14.695 39.600 1.00 74.94 600 LYS A C 1
ATOM 5050 O O . LYS A 1 600 ? -21.916 15.601 40.287 1.00 74.94 600 LYS A O 1
ATOM 5055 N N . LEU A 1 601 ? -21.686 13.583 39.329 1.00 72.94 601 LEU A N 1
ATOM 5056 C CA . LEU A 1 601 ? -20.370 13.314 39.916 1.00 72.94 601 LEU A CA 1
ATOM 5057 C C . LEU A 1 601 ? -19.271 13.265 38.851 1.00 72.94 601 LEU A C 1
ATOM 5059 O O . LEU A 1 601 ? -18.270 13.961 39.000 1.00 72.94 601 LEU A O 1
ATOM 5063 N N . TYR A 1 602 ? -19.476 12.539 37.749 1.00 78.25 602 TYR A N 1
ATOM 5064 C CA . TYR A 1 602 ? -18.472 12.431 36.682 1.00 78.25 602 TYR A CA 1
ATOM 5065 C C . TYR A 1 602 ? -18.250 13.762 35.942 1.00 78.25 602 TYR A C 1
ATOM 5067 O O . TYR A 1 602 ? -17.131 14.269 35.898 1.00 78.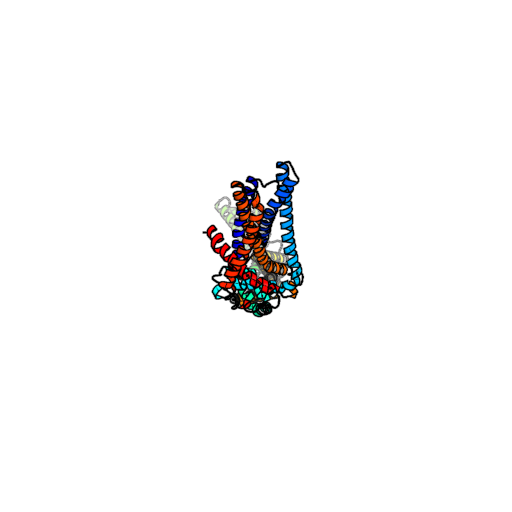25 602 TYR A O 1
ATOM 5075 N N . LYS A 1 603 ? -19.313 14.413 35.441 1.00 70.19 603 LYS A N 1
ATOM 5076 C CA . LYS A 1 603 ? -19.188 15.685 34.690 1.00 70.19 603 LYS A CA 1
ATOM 5077 C C . LYS A 1 603 ? -18.574 16.848 35.477 1.00 70.19 603 LYS A C 1
ATOM 5079 O O . LYS A 1 603 ? -18.031 17.755 34.856 1.00 70.19 603 LYS A O 1
ATOM 5084 N N . LEU A 1 604 ? -18.659 16.850 36.809 1.00 63.53 604 LEU A N 1
ATOM 5085 C CA . LEU A 1 604 ? -18.048 17.898 37.639 1.00 63.53 604 LEU A CA 1
ATOM 5086 C C . LEU A 1 604 ? -16.515 17.820 37.669 1.00 63.53 604 LEU A C 1
ATOM 5088 O O . LEU A 1 604 ? -15.880 18.808 38.010 1.00 63.53 604 LEU A O 1
ATOM 5092 N N . LYS A 1 605 ? -15.925 16.669 37.328 1.00 57.06 605 LYS A N 1
ATOM 5093 C CA . LYS A 1 605 ? -14.469 16.465 37.275 1.00 57.06 605 LYS A CA 1
ATOM 5094 C C . LYS A 1 605 ? -13.844 16.958 35.959 1.00 57.06 605 LYS A C 1
ATOM 5096 O O . LYS A 1 605 ? -12.645 17.212 35.920 1.00 57.06 605 LYS A O 1
ATOM 5101 N N . TYR A 1 606 ? -14.648 17.064 34.899 1.00 57.00 606 TYR A N 1
ATOM 5102 C CA . TYR A 1 606 ? -14.214 17.386 33.529 1.00 57.00 606 TYR A CA 1
ATOM 5103 C C . TYR A 1 606 ? -14.753 18.729 33.004 1.00 57.00 606 TYR A C 1
ATOM 5105 O O . TYR A 1 606 ? -14.541 19.063 31.839 1.00 57.00 606 TYR A O 1
ATOM 5113 N N . LYS A 1 607 ? -15.457 19.484 33.852 1.00 47.25 607 LYS A N 1
ATOM 5114 C CA . LYS A 1 607 ? -15.675 20.927 33.697 1.00 47.25 607 LYS A CA 1
ATOM 5115 C C . LYS A 1 607 ? -14.635 21.660 34.522 1.00 47.25 607 LYS A C 1
ATOM 5117 O O . LYS A 1 607 ? -14.180 22.719 34.043 1.00 47.25 607 LYS A O 1
#

Solvent-accessible surface area (backbone atoms only — not comparable to full-atom values): 32846 Å² total; per-residue (Å²): 129,88,73,83,56,67,69,59,52,53,54,51,41,50,53,47,53,55,48,49,56,50,49,40,50,48,55,38,50,48,41,51,51,65,54,38,52,69,73,54,71,65,59,53,52,52,50,49,54,48,49,41,53,50,46,18,51,46,53,32,64,65,47,48,66,57,51,51,51,53,35,58,68,76,42,86,55,66,68,58,38,54,52,52,47,54,56,50,44,51,52,48,25,54,51,45,34,52,50,54,53,53,50,51,54,47,54,42,63,78,42,58,94,40,17,53,56,28,35,50,48,50,52,46,52,33,38,23,44,64,54,72,45,51,41,78,45,56,56,37,46,85,45,41,83,62,67,49,65,59,50,30,56,47,58,39,39,46,56,56,57,50,70,75,36,77,58,49,51,56,55,49,60,72,41,36,68,60,52,50,51,46,59,48,58,63,37,65,43,64,65,49,61,46,50,49,51,49,53,50,50,48,51,51,47,52,53,50,50,53,50,55,45,49,51,51,51,50,53,54,50,55,57,52,47,56,54,48,52,53,51,52,52,51,61,73,42,44,70,58,54,51,55,48,42,49,54,70,43,54,50,42,54,52,51,54,47,49,54,52,28,54,52,31,51,43,22,66,60,59,51,72,68,58,49,50,52,53,43,51,58,42,35,56,32,62,76,39,52,90,39,68,70,36,46,53,54,47,48,52,50,28,36,71,77,67,72,41,84,70,66,72,71,61,31,34,48,97,95,35,69,53,27,73,65,23,44,51,50,49,39,26,51,55,21,62,69,73,51,64,85,85,52,79,71,81,60,51,78,69,54,47,69,64,34,62,60,51,18,29,52,51,26,52,50,50,21,64,75,69,70,40,77,63,56,52,75,46,81,81,49,64,65,65,52,48,49,33,52,49,54,51,52,51,50,54,51,51,51,52,52,54,51,49,46,54,51,46,30,69,75,64,72,44,94,67,77,82,95,62,54,71,60,67,52,53,53,78,49,44,66,60,43,24,72,72,56,37,66,78,53,14,52,50,55,46,51,28,61,66,67,71,47,66,89,49,44,52,75,73,40,47,53,53,53,44,36,64,74,50,48,57,74,69,62,71,51,61,66,49,32,74,36,87,88,34,34,69,59,14,50,49,21,36,42,60,49,51,48,48,45,48,50,53,51,51,47,52,51,41,44,52,56,44,53,53,48,40,56,44,52,52,48,54,53,51,38,54,74,72,66,46,71,90,52,49,68,62,54,42,52,53,50,49,53,51,47,52,49,48,68,54,51,49,38,28,48,50,18,57,76,70,41,71,58,68,77,28,52,65,68,77,55,88,59,92,49,66,66,59,45,51,50,56,57,48,42,30,27,51,47,44,51,49,45,50,42,35,68,68,54,35,50,66,76,79,109

Mean predicted aligned error: 15.35 Å

Radius of gyration: 58.18 Å; Cα contacts (8 Å, |Δi|>4): 512; chains: 1; bounding box: 130×54×158 Å

Foldseek 3Di:
DPDDDLVNLVVLLVLLVVLLLVLLQLLQVLLVQLLALDHDLVNLVVSLLSLLLSLLSLVLSLCLVVLLVVCVVVDVDPVVSVVVSVVVSVVSSVVSSVVSVVVLVVLLVVCLLCLLVLLLLSLVLSCQLVLNDADQLAGGSVCSVPPDSLNSVVSLQSVLVCLLCVCPSVVSLVCLVSSLVSVVVVVVPPVVVVVVVVVLVVLVVLLVLLVVLVVVLVVLQVVLVVVVVVLVVVLVCLLVVLVCCCVVPLVVVVVVQQVLLVLLVCLLPPDPVVLVVVQVLQVVLVVCVVDPVSVVVQQVVCCVPQVDDDDQCCCVDPNDGRDSVSSSVVSNVSSVVSDDPLDDGPDDSVVCLQRLQNQQVSQVVLCVVQVWDDDSSDNSDSVSSSVRNVVVSVVVSVVSVVVSQVVSCVVSVDRDDPPDDSLRSLVSCLVVLCVVQNDQQSVQSSVCSSVVPCVCCVPRHVVVSCCVPPVVVSSDDSCCCSDPNNVVSSSSSSSSNPVSVVSLVSSVVSSLSSVLVSVLSVVLSVCVVVVVVVCSVVVSVVSSVVSVCCLQVVQLVVLVVVVVCVSNNSLPDDRPDPVSVVVVSCSSNSSSVSSCSNPPSVVVVVD